Protein 6NKL (pdb70)

Foldseek 3Di:
DEEEEELAVVVVCVVPVDVLLVVVVVPDDDVYAAAYEPLNLVVLLVVLVVDDHNVVSVVVSVVVCVRHPYDYDDPQLVVQLVVLVVVCVVVVHADDPSVSSRQSRCVSVVYEYEDPPCVNSVSSVVHHYDHSVD/DEEEEEQAVVVVVVVDDDPLLVVVVVPDDPPYAAAYEPLNLVVLLVVLVVDPHNVVSVVVSVVVCVRHPYDYDDPQLVVQLVVVVVVCVVVPCLDDPSRSSRQSRCVSVVHEYEHAPSPSCVVVVPGHYDDSVDD/DDDDWDWDDDPPHIDIDDPPVGDDPADDWDWDADPVRDIDTGRDDNVVRVVVVVPPPQDVVNVVVVVPPVDDDD/DDDWDWDADDPHIDTDDPPVRDDPAPDWDWDADPVGDIDTHRDDPVVRVVVVVPPPDDPVRVVVVVPPVD

Sequence (413 aa):
MIYMLDTNIIIYLMKNRPKIIAERVSQLLPNDRLVMSFITYAELIKGAFGSQNYEQSIRAIELLTERVNVLYPNEQICLHYGKWANTLKKQGRPIGNNDLWIACHALSLNAVLITHNVKEFQRITDLQWQDWTKMIYMLDTNIIIYLMKNRPKIIAERVSQLLPNDRLVMSFITYAELIKGAFGSQNYEQSIRAIELLTERVNVLYPNEQICLHYGKWANTLKKQGRPIGNNDLWIACHALSLNAVLITHNVKEFQRITDLQWQDWTKLSSMLTKVFQSGNSQAVRIPMDFRFDVDTVEIFRKENGDVVLRPVSKKTDDFLALFEGFDETFIQALEARDDLPPSMLTKVFQSGNSQAVRIPMDFRFDVDTVEIFRKENGDVVLRPVSKKTDDFLALFEGFDETFIQALEARDD

Organism: Haemophilus influenzae (strain ATCC 51907 / DSM 11121 / KW20 / Rd) (NCBI:txid71421)

B-factor: mean 43.49, std 12.69, range [20.7, 95.71]

Nearest PDB structures (foldseek):
  6nkl-assembly1_A  TM=9.760E-01  e=2.328E-25  Haemophilus influenzae
  3zvk-assembly1_B  TM=9.061E-01  e=3.032E-11  Rickettsia felis
  3zvk-assembly1_D  TM=9.006E-01  e=2.514E-10  Rickettsia felis
  5ecy-assembly1_E  TM=8.834E-01  e=1.506E-10  Shigella flexneri
  5ecw-assembly1_A  TM=8.827E-01  e=2.075E-10  Shigella flexneri

Radius of gyration: 28.95 Å; Cα contacts (8 Å, |Δi|>4): 685; chains: 4; bounding box: 51×42×109 Å

Solvent-accessible surface area: 20283 Å² total; per-residue (Å²): 77,38,40,0,0,0,0,42,0,0,12,64,0,7,80,79,80,30,61,60,0,1,58,29,29,64,108,44,55,139,104,33,112,29,0,0,0,0,0,0,16,0,2,0,3,19,0,0,70,32,16,88,76,80,128,68,1,30,46,6,2,104,120,0,23,152,72,0,56,22,23,75,12,85,89,74,0,0,64,46,0,0,61,12,5,23,46,2,78,122,88,47,144,56,7,14,0,5,9,1,0,0,0,0,0,0,22,29,60,114,2,13,0,0,0,90,50,44,168,17,0,46,69,1,105,84,13,82,90,74,28,30,26,116,120,54,26,0,14,0,10,45,2,7,68,48,64,125,156,58,247,30,146,52,14,59,82,40,68,90,118,45,119,142,93,34,106,42,0,0,0,0,0,0,29,0,41,18,3,60,42,2,75,54,42,121,86,93,95,51,30,39,47,60,16,114,139,52,23,105,79,10,50,24,33,68,11,84,76,78,0,0,63,36,8,0,72,21,12,43,56,10,66,99,73,55,94,25,13,43,35,18,30,10,0,0,0,0,2,0,22,24,60,111,2,5,0,0,0,51,118,5,82,61,0,118,95,2,114,68,13,83,75,76,33,12,21,109,206,162,51,74,86,13,54,18,60,99,31,74,122,42,29,0,0,34,2,19,155,87,23,62,18,141,12,78,5,0,42,0,51,126,53,119,100,28,5,3,1,0,102,60,16,67,63,55,12,6,93,12,4,37,21,0,55,30,8,48,80,54,0,22,61,17,1,86,60,28,92,32,88,68,68,102,78,47,13,43,10,36,131,35,72,150,42,40,0,0,96,1,26,83,110,12,96,17,152,16,84,19,0,49,0,34,159,68,179,94,35,6,8,2,0,98,48,20,66,103,78,51,17,95,119,59,46,122,124,85,77,101,83,103,106,95,90,68,73,113,75,77,166,111,154

CATH classification: 3.40.50.1010

InterPro domains:
  IPR002716 PIN domain [PF01850] (3-124)
  IPR022907 VapC family [MF_00265] (3-131)
  IPR029060 PIN-like domain superfamily [SSF88723] (1-133)
  IPR050556 Type II toxin-antitoxin system RNase [PTHR33653] (1-132)

Structure (mmCIF, N/CA/C/O backbone):
data_6NKL
#
_entry.id   6NKL
#
_cell.length_a   43.880
_cell.length_b   57.325
_cell.length_c   175.745
_cell.angle_alpha   90.000
_cell.angle_beta   90.000
_cell.angle_gamma   90.000
#
_symmetry.space_group_name_H-M   'P 21 21 21'
#
loop_
_entity.id
_entity.type
_entity.pdbx_description
1 polymer 'Ribonuclease VapC'
2 polymer 'Antitoxin VapB1'
3 water water
#
loop_
_atom_site.group_PDB
_atom_site.id
_atom_site.type_symbol
_atom_site.label_atom_id
_atom_site.label_alt_id
_atom_site.label_comp_id
_atom_site.label_asym_id
_atom_site.label_entity_id
_atom_site.label_seq_id
_atom_site.pdbx_PDB_ins_code
_atom_site.Cartn_x
_atom_site.Cartn_y
_atom_site.Cartn_z
_atom_site.occupancy
_atom_site.B_iso_or_equiv
_atom_site.auth_seq_id
_atom_site.auth_comp_id
_atom_site.auth_asym_id
_atom_site.auth_atom_id
_atom_site.pdbx_PDB_model_num
ATOM 1 N N . MET A 1 1 ? -4.136 -19.758 -14.580 1.00 64.51 1 MET A N 1
ATOM 2 C CA . MET A 1 1 ? -4.244 -18.346 -15.035 1.00 56.40 1 MET A CA 1
ATOM 3 C C . MET A 1 1 ? -3.136 -17.507 -14.411 1.00 54.10 1 MET A C 1
ATOM 4 O O . MET A 1 1 ? -2.759 -17.709 -13.259 1.00 51.00 1 MET A O 1
ATOM 6 N N . ILE A 1 2 ? -2.605 -16.567 -15.186 1.00 45.64 2 ILE A N 1
ATOM 7 C CA . ILE A 1 2 ? -1.704 -15.551 -14.662 1.00 45.22 2 ILE A CA 1
ATOM 8 C C . ILE A 1 2 ? -2.498 -14.287 -14.371 1.00 41.11 2 ILE A C 1
ATOM 9 O O . ILE A 1 2 ? -3.366 -13.878 -15.158 1.00 44.68 2 ILE A O 1
ATOM 14 N N . TYR A 1 3 ? -2.207 -13.673 -13.229 1.00 41.97 3 TYR A N 1
ATOM 15 C CA . TYR A 1 3 ? -2.799 -12.403 -12.836 1.00 40.67 3 TYR A CA 1
ATOM 16 C C . TYR A 1 3 ? -1.676 -11.384 -12.725 1.00 39.14 3 TYR A C 1
ATOM 17 O O . TYR A 1 3 ? -0.725 -11.586 -11.963 1.00 38.45 3 TYR A O 1
ATOM 26 N N . MET A 1 4 ? -1.784 -10.293 -13.482 1.00 37.11 4 MET A N 1
ATOM 27 C CA . MET A 1 4 ? -0.709 -9.316 -13.589 1.00 37.42 4 MET A CA 1
ATOM 28 C C . MET A 1 4 ? -1.139 -8.031 -12.902 1.00 31.95 4 MET A C 1
ATOM 29 O O . MET A 1 4 ? -2.114 -7.402 -13.316 1.00 39.92 4 MET A O 1
ATOM 34 N N . LEU A 1 5 ? -0.408 -7.630 -11.880 1.00 32.34 5 LEU A N 1
ATOM 35 C CA . LEU A 1 5 ? -0.684 -6.371 -11.201 1.00 35.05 5 LEU A CA 1
ATOM 36 C C . LEU A 1 5 ? -0.109 -5.199 -11.995 1.00 35.30 5 LEU A C 1
ATOM 37 O O . LEU A 1 5 ? 1.107 -5.112 -12.184 1.00 33.48 5 LEU A O 1
ATOM 42 N N . ASP A 1 6 ? -0.960 -4.269 -12.417 1.00 35.15 6 ASP A N 1
ATOM 43 C CA . ASP A 1 6 ? -0.431 -3.125 -13.133 1.00 37.36 6 ASP A CA 1
ATOM 44 C C . ASP A 1 6 ? 0.212 -2.144 -12.167 1.00 36.92 6 ASP A C 1
ATOM 45 O O . ASP A 1 6 ? 0.142 -2.303 -10.957 1.00 35.37 6 ASP A O 1
ATOM 50 N N . THR A 1 7 ? 0.829 -1.095 -12.720 1.00 35.74 7 THR A N 1
ATOM 51 C CA . THR A 1 7 ? 1.559 -0.131 -11.905 1.00 32.74 7 THR A CA 1
ATOM 52 C C . THR A 1 7 ? 0.636 0.633 -10.950 1.00 40.35 7 THR A C 1
ATOM 53 O O . THR A 1 7 ? 1.028 0.970 -9.822 1.00 41.10 7 THR A O 1
ATOM 57 N N . ASN A 1 8 ? -0.576 0.946 -11.389 1.00 45.17 8 ASN A N 1
ATOM 58 C CA . ASN A 1 8 ? -1.447 1.789 -10.579 1.00 46.05 8 ASN A CA 1
ATOM 59 C C . ASN A 1 8 ? -1.976 1.030 -9.367 1.00 42.39 8 ASN A C 1
ATOM 60 O O . ASN A 1 8 ? -1.984 1.561 -8.255 1.00 42.60 8 ASN A O 1
ATOM 65 N N . ILE A 1 9 ? -2.393 -0.224 -9.550 1.00 45.55 9 ILE A N 1
ATOM 66 C CA . ILE A 1 9 ? -2.855 -1.012 -8.418 1.00 41.01 9 ILE A CA 1
ATOM 67 C C . ILE A 1 9 ? -1.740 -1.256 -7.427 1.00 43.34 9 ILE A C 1
ATOM 68 O O . ILE A 1 9 ? -2.011 -1.509 -6.248 1.00 49.63 9 ILE A O 1
ATOM 73 N N . ILE A 1 10 ? -0.481 -1.195 -7.866 1.00 44.36 10 ILE A N 1
ATOM 74 C CA . ILE A 1 10 ? 0.619 -1.358 -6.921 1.00 47.16 10 ILE A CA 1
ATOM 75 C C . ILE A 1 10 ? 0.862 -0.073 -6.147 1.00 48.97 10 ILE A C 1
ATOM 76 O O . ILE A 1 10 ? 1.299 -0.109 -4.986 1.00 42.95 10 ILE A O 1
ATOM 81 N N . ILE A 1 11 ? 0.583 1.072 -6.759 1.00 49.85 11 ILE A N 1
ATOM 82 C CA . ILE A 1 11 ? 0.592 2.328 -6.018 1.00 53.97 11 ILE A CA 1
ATOM 83 C C . ILE A 1 11 ? -0.531 2.327 -4.987 1.00 48.04 11 ILE A C 1
ATOM 84 O O . ILE A 1 11 ? -0.324 2.649 -3.815 1.00 44.91 11 ILE A O 1
ATOM 89 N N . TYR A 1 12 ? -1.740 1.954 -5.420 1.00 50.25 12 TYR A N 1
ATOM 90 C CA . TYR A 1 12 ? -2.883 1.856 -4.518 1.00 52.32 12 TYR A CA 1
ATOM 91 C C . TYR A 1 12 ? -2.531 0.994 -3.317 1.00 53.47 12 TYR A C 1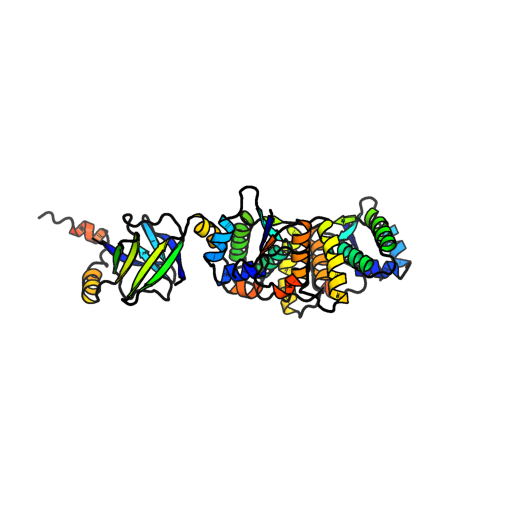
ATOM 92 O O . TYR A 1 12 ? -2.729 1.400 -2.172 1.00 54.91 12 TYR A O 1
ATOM 101 N N . LEU A 1 13 ? -1.939 -0.178 -3.571 1.00 50.99 13 LEU A N 1
ATOM 102 C CA . LEU A 1 13 ? -1.546 -1.086 -2.499 1.00 55.71 13 LEU A CA 1
ATOM 103 C C . LEU A 1 13 ? -0.510 -0.483 -1.575 1.00 54.46 13 LEU A C 1
ATOM 104 O O . LEU A 1 13 ? -0.422 -0.886 -0.411 1.00 54.89 13 LEU A O 1
ATOM 109 N N . MET A 1 14 ? 0.313 0.438 -2.070 1.00 48.52 14 MET A N 1
ATOM 110 C CA . MET A 1 14 ? 1.286 1.068 -1.190 1.00 54.15 14 MET A CA 1
ATOM 111 C C . MET A 1 14 ? 0.676 2.210 -0.391 1.00 54.51 14 MET A C 1
ATOM 112 O O . MET A 1 14 ? 1.199 2.547 0.671 1.00 53.95 14 MET A O 1
ATOM 117 N N . LYS A 1 15 ? -0.398 2.826 -0.892 1.00 57.00 15 LYS A N 1
ATOM 118 C CA . LYS A 1 15 ? -1.013 3.954 -0.208 1.00 58.83 15 LYS A CA 1
ATOM 119 C C . LYS A 1 15 ? -2.074 3.527 0.804 1.00 58.64 15 LYS A C 1
ATOM 120 O O . LYS A 1 15 ? -2.304 4.244 1.775 1.00 62.21 15 LYS A O 1
ATOM 124 N N . ASN A 1 16 ? -2.708 2.370 0.614 1.00 57.67 16 ASN A N 1
ATOM 125 C CA . ASN A 1 16 ? -3.943 2.042 1.316 1.00 65.67 16 ASN A CA 1
ATOM 126 C C . ASN A 1 16 ? -3.989 0.612 1.853 1.00 65.42 16 ASN A C 1
ATOM 127 O O . ASN A 1 16 ? -4.990 0.241 2.474 1.00 60.77 16 ASN A O 1
ATOM 132 N N . ARG A 1 17 ? -2.961 -0.201 1.616 1.00 62.86 17 ARG A N 1
ATOM 133 C CA . ARG A 1 17 ? -2.908 -1.636 1.920 1.00 69.71 17 ARG A CA 1
ATOM 134 C C . ARG A 1 17 ? -4.241 -2.254 2.361 1.00 65.27 17 ARG A C 1
ATOM 135 O O . ARG A 1 17 ? -4.389 -2.619 3.534 1.00 65.22 17 ARG A O 1
ATOM 143 N N . PRO A 1 18 ? -5.215 -2.434 1.457 1.00 68.07 18 PRO A N 1
ATOM 144 C CA . PRO A 1 18 ? -6.550 -2.879 1.881 1.00 66.54 18 PRO A CA 1
ATOM 145 C C . PRO A 1 18 ? -6.711 -4.389 1.909 1.00 67.17 18 PRO A C 1
ATOM 146 O O . PRO A 1 18 ? -6.265 -5.110 1.009 1.00 64.09 18 PRO A O 1
ATOM 150 N N . LYS A 1 19 ? -7.382 -4.857 2.967 1.00 64.48 19 LYS A N 1
ATOM 151 C CA . LYS A 1 19 ? -7.646 -6.281 3.118 1.00 68.14 19 LYS A CA 1
ATOM 152 C C . LYS A 1 19 ? -8.362 -6.847 1.900 1.00 65.46 19 LYS A C 1
ATOM 153 O O . LYS A 1 19 ? -8.152 -8.013 1.540 1.00 60.64 19 LYS A O 1
ATOM 157 N N . ILE A 1 20 ? -9.217 -6.044 1.264 1.00 67.93 20 ILE A N 1
ATOM 158 C CA . ILE A 1 20 ? -10.015 -6.540 0.146 1.00 63.78 20 ILE A CA 1
ATOM 159 C C . ILE A 1 20 ? -9.119 -7.268 -0.848 1.00 72.15 20 ILE A C 1
ATOM 160 O O . ILE A 1 20 ? -9.353 -8.432 -1.209 1.00 63.77 20 ILE A O 1
ATOM 162 N N . ILE A 1 21 ? -8.049 -6.600 -1.277 1.00 70.44 21 ILE A N 1
ATOM 163 C CA . ILE A 1 21 ? -7.240 -7.160 -2.348 1.00 69.77 21 ILE A CA 1
ATOM 164 C C . ILE A 1 21 ? -6.491 -8.389 -1.858 1.00 65.77 21 ILE A C 1
ATOM 165 O O . ILE A 1 21 ? -6.291 -9.355 -2.613 1.00 56.58 21 ILE A O 1
ATOM 170 N N . ALA A 1 22 ? -6.080 -8.395 -0.592 1.00 68.72 22 ALA A N 1
ATOM 171 C CA . ALA A 1 22 ? -5.461 -9.600 -0.054 1.00 62.84 22 ALA A CA 1
ATOM 172 C C . ALA A 1 22 ? -6.416 -10.786 -0.176 1.00 61.16 22 ALA A C 1
ATOM 173 O O . ALA A 1 22 ? -5.998 -11.899 -0.522 1.00 55.63 22 ALA A O 1
ATOM 175 N N . GLU A 1 23 ? -7.715 -10.550 0.038 1.00 64.65 23 GLU A N 1
ATOM 176 C CA . GLU A 1 23 ? -8.691 -11.632 -0.062 1.00 68.39 23 GLU A CA 1
ATOM 177 C C . GLU A 1 23 ? -8.714 -12.214 -1.472 1.00 70.21 23 GLU A C 1
ATOM 178 O O . GLU A 1 23 ? -8.694 -13.442 -1.656 1.00 64.14 23 GLU A O 1
ATOM 180 N N . ARG A 1 24 ? -8.732 -11.339 -2.487 1.00 57.93 24 ARG A N 1
ATOM 181 C CA . ARG A 1 24 ? -8.806 -11.802 -3.864 1.00 56.31 24 ARG A CA 1
ATOM 182 C C . ARG A 1 24 ? -7.561 -12.598 -4.243 1.00 56.96 24 ARG A C 1
ATOM 183 O O . ARG A 1 24 ? -7.647 -13.567 -5.013 1.00 55.34 24 ARG A O 1
ATOM 185 N N . VAL A 1 25 ? -6.399 -12.220 -3.708 1.00 56.45 25 VAL A N 1
ATOM 186 C CA . VAL A 1 25 ? -5.168 -12.942 -4.027 1.00 52.29 25 VAL A CA 1
ATOM 187 C C . VAL A 1 25 ? -5.265 -14.388 -3.560 1.00 65.79 25 VAL A C 1
ATOM 188 O O . VAL A 1 25 ? -4.969 -15.330 -4.312 1.00 61.48 25 VAL A O 1
ATOM 192 N N . SER A 1 26 ? -5.662 -14.577 -2.297 1.00 61.29 26 SER A N 1
ATOM 193 C CA . SER A 1 26 ? -5.823 -15.915 -1.734 1.00 63.86 26 SER A CA 1
ATOM 194 C C . SER A 1 26 ? -6.719 -16.806 -2.592 1.00 62.56 26 SER A C 1
ATOM 195 O O . SER A 1 26 ? -6.487 -18.016 -2.675 1.00 68.37 26 SER A O 1
ATOM 198 N N . GLN A 1 27 ? -7.745 -16.241 -3.236 1.00 60.35 27 GLN A N 1
ATOM 199 C CA . GLN A 1 27 ? -8.625 -17.045 -4.079 1.00 56.09 27 GLN A CA 1
ATOM 200 C C . GLN A 1 27 ? -7.880 -17.686 -5.257 1.00 66.15 27 GLN A C 1
ATOM 201 O O . GLN A 1 27 ? -8.424 -18.604 -5.883 1.00 59.68 27 GLN A O 1
ATOM 204 N N . LEU A 1 28 ? -6.655 -17.248 -5.572 1.00 59.63 28 LEU A N 1
ATOM 205 C CA . LEU A 1 28 ? -5.960 -17.795 -6.734 1.00 65.06 28 LEU A CA 1
ATOM 206 C C . LEU A 1 28 ? -5.655 -19.279 -6.546 1.00 70.97 28 LEU A C 1
ATOM 207 O O . LEU A 1 28 ? -5.140 -19.706 -5.503 1.00 67.61 28 LEU A O 1
ATOM 209 N N . LEU A 1 29 ? -5.976 -20.065 -7.578 1.00 73.36 29 LEU A N 1
ATOM 210 C CA . LEU A 1 29 ? -5.803 -21.511 -7.573 1.00 67.23 29 LEU A CA 1
ATOM 211 C C . LEU A 1 29 ? -4.319 -21.856 -7.488 1.00 71.70 29 LEU A C 1
ATOM 212 O O . LEU A 1 29 ? -3.458 -20.975 -7.602 1.00 75.16 29 LEU A O 1
ATOM 214 N N . PRO A 1 30 ? -3.982 -23.117 -7.282 1.00 73.43 30 PRO A N 1
ATOM 215 C CA . PRO A 1 30 ? -2.582 -23.474 -7.014 1.00 71.17 30 PRO A CA 1
ATOM 216 C C . PRO A 1 30 ? -1.660 -23.253 -8.199 1.00 69.96 30 PRO A C 1
ATOM 217 O O . PRO A 1 30 ? -0.587 -22.663 -8.036 1.00 70.99 30 PRO A O 1
ATOM 221 N N . ASN A 1 31 ? -2.048 -23.732 -9.388 1.00 71.09 31 ASN A N 1
ATOM 222 C CA . ASN A 1 31 ? -1.222 -23.545 -10.578 1.00 68.42 31 ASN A CA 1
ATOM 223 C C . ASN A 1 31 ? -1.213 -22.095 -11.070 1.00 68.15 31 ASN A C 1
ATOM 224 O O . ASN A 1 31 ? -0.460 -21.796 -11.998 1.00 65.42 31 ASN A O 1
ATOM 226 N N . ASP A 1 32 ? -1.993 -21.200 -10.456 1.00 66.36 32 ASP A N 1
ATOM 227 C CA . ASP A 1 32 ? -2.028 -19.785 -10.807 1.00 60.39 32 ASP A CA 1
ATOM 228 C C . ASP A 1 32 ? -0.700 -19.104 -10.463 1.00 61.33 32 ASP A C 1
ATOM 229 O O . ASP A 1 32 ? 0.124 -19.632 -9.712 1.00 56.44 32 ASP A O 1
ATOM 234 N N . ARG A 1 33 ? -0.509 -17.895 -11.007 1.00 55.71 33 ARG A N 1
ATOM 235 C CA . ARG A 1 33 ? 0.716 -17.133 -10.788 1.00 48.34 33 ARG A CA 1
ATOM 236 C C . ARG A 1 33 ? 0.376 -15.657 -10.694 1.00 45.13 33 ARG A C 1
ATOM 237 O O . ARG A 1 33 ? -0.443 -15.153 -11.471 1.00 40.94 33 ARG A O 1
ATOM 245 N N . LEU A 1 34 ? 0.970 -14.976 -9.711 1.00 41.13 34 LEU A N 1
ATOM 246 C CA . LEU A 1 34 ? 0.776 -13.545 -9.510 1.00 35.98 34 LEU A CA 1
ATOM 247 C C . LEU A 1 34 ? 2.074 -12.857 -9.893 1.00 42.50 34 LEU A C 1
ATOM 248 O O . LEU A 1 34 ? 3.136 -13.251 -9.405 1.00 44.03 34 LEU A O 1
ATOM 253 N N . VAL A 1 35 ? 1.993 -11.848 -10.779 1.00 35.83 35 VAL A N 1
ATOM 254 C CA . VAL A 1 35 ? 3.178 -11.268 -11.415 1.00 44.09 35 VAL A CA 1
ATOM 255 C C . VAL A 1 35 ? 2.971 -9.792 -11.753 1.00 39.04 35 VAL A C 1
ATOM 256 O O . VAL A 1 35 ? 1.869 -9.242 -11.674 1.00 34.54 35 VAL A O 1
ATOM 260 N N . MET A 1 36 ? 4.064 -9.150 -12.140 1.00 34.37 36 MET A N 1
ATOM 261 C CA . MET A 1 36 ? 4.046 -7.830 -12.756 1.00 38.16 36 MET A CA 1
ATOM 262 C C . MET A 1 36 ? 4.828 -7.863 -14.070 1.00 30.49 36 MET A C 1
ATOM 263 O O . MET A 1 36 ? 5.663 -8.744 -14.299 1.00 29.79 36 MET A O 1
ATOM 268 N N . SER A 1 37 ? 4.575 -6.882 -14.931 1.00 36.61 37 SER A N 1
ATOM 269 C CA . SER A 1 37 ? 5.374 -6.736 -16.152 1.00 27.85 37 SER A CA 1
ATOM 270 C C . SER A 1 37 ? 6.736 -6.110 -15.853 1.00 26.87 37 SER A C 1
ATOM 271 O O . SER A 1 37 ? 6.894 -5.338 -14.905 1.00 29.74 37 SER A O 1
ATOM 274 N N . PHE A 1 38 ? 7.727 -6.413 -16.703 1.00 30.37 38 PHE A N 1
ATOM 275 C CA . PHE A 1 38 ? 8.997 -5.682 -16.652 1.00 28.52 38 PHE A CA 1
ATOM 276 C C . PHE A 1 38 ? 8.781 -4.173 -16.721 1.00 28.84 38 PHE A C 1
ATOM 277 O O . PHE A 1 38 ? 9.589 -3.409 -16.191 1.00 29.94 38 PHE A O 1
ATOM 285 N N . ILE A 1 39 ? 7.722 -3.720 -17.390 1.00 25.49 39 ILE A N 1
ATOM 286 C CA . ILE A 1 39 ? 7.439 -2.285 -17.424 1.00 28.33 39 ILE A CA 1
ATOM 287 C C . ILE A 1 39 ? 7.277 -1.763 -16.004 1.00 27.54 39 ILE A C 1
ATOM 288 O O . ILE A 1 39 ? 7.896 -0.770 -15.605 1.00 28.32 39 ILE A O 1
ATOM 293 N N . THR A 1 40 ? 6.404 -2.409 -15.235 1.00 27.63 40 THR A N 1
ATOM 294 C CA . THR A 1 40 ? 6.118 -1.959 -13.877 1.00 28.67 40 THR A CA 1
ATOM 295 C C . THR A 1 40 ? 7.364 -2.051 -13.008 1.00 29.55 40 THR A C 1
ATOM 296 O O . THR A 1 40 ? 7.676 -1.118 -12.257 1.00 28.39 40 THR A O 1
ATOM 300 N N . TYR A 1 41 ? 8.139 -3.129 -13.150 1.00 28.96 41 TYR A N 1
ATOM 301 C CA . TYR A 1 41 ? 9.371 -3.245 -12.369 1.00 26.44 41 TYR A CA 1
ATOM 302 C C . TYR A 1 41 ? 10.303 -2.072 -12.653 1.00 34.31 41 TYR A C 1
ATOM 303 O O . TYR A 1 41 ? 10.897 -1.493 -11.730 1.00 29.89 41 TYR A O 1
ATOM 312 N N . ALA A 1 42 ? 10.435 -1.701 -13.929 1.00 28.06 42 ALA A N 1
ATOM 313 C CA . ALA A 1 42 ? 11.244 -0.538 -14.290 1.00 32.15 42 ALA A CA 1
ATOM 314 C C . ALA A 1 42 ? 10.723 0.727 -13.630 1.00 28.85 42 ALA A C 1
ATOM 315 O O . ALA A 1 42 ? 11.508 1.582 -13.215 1.00 27.59 42 ALA A O 1
ATOM 317 N N . GLU A 1 43 ? 9.403 0.882 -13.557 1.00 25.60 43 GLU A N 1
ATOM 318 C CA . GLU A 1 43 ? 8.840 2.036 -12.865 1.00 29.54 43 GLU A CA 1
ATOM 319 C C . GLU A 1 43 ? 9.126 1.989 -11.367 1.00 30.73 43 GLU A C 1
ATOM 320 O O . GLU A 1 43 ? 9.360 3.032 -10.743 1.00 27.30 43 GLU A O 1
ATOM 326 N N . LEU A 1 44 ? 9.136 0.795 -10.774 1.00 30.97 44 LEU A N 1
ATOM 327 C CA . LEU A 1 44 ? 9.525 0.689 -9.366 1.00 32.42 44 LEU A CA 1
ATOM 328 C C . LEU A 1 44 ? 10.966 1.138 -9.167 1.00 36.92 44 LEU A C 1
ATOM 329 O O . LEU A 1 44 ? 11.262 1.907 -8.242 1.00 35.82 44 LEU A O 1
ATOM 334 N N . ILE A 1 45 ? 11.876 0.698 -10.046 1.00 34.24 45 ILE A N 1
ATOM 335 C CA . ILE A 1 45 ? 13.266 1.132 -9.942 1.00 31.27 45 ILE A CA 1
ATOM 336 C C . ILE A 1 45 ? 13.369 2.641 -10.054 1.00 34.23 45 ILE A C 1
ATOM 337 O O . ILE A 1 45 ? 14.145 3.288 -9.339 1.00 39.41 45 ILE A O 1
ATOM 342 N N . LYS A 1 46 ? 12.636 3.217 -10.993 1.00 30.11 46 LYS A N 1
ATOM 343 C CA . LYS A 1 46 ? 12.584 4.667 -11.123 1.00 36.39 46 LYS A CA 1
ATOM 344 C C . LYS A 1 46 ? 12.236 5.298 -9.784 1.00 38.99 46 LYS A C 1
ATOM 345 O O . LYS A 1 46 ? 12.926 6.204 -9.308 1.00 38.17 46 LYS A O 1
ATOM 351 N N . GLY A 1 47 ? 11.182 4.795 -9.145 1.00 42.83 47 GLY A N 1
ATOM 352 C CA . GLY A 1 47 ? 10.775 5.343 -7.861 1.00 47.59 47 GLY A CA 1
ATOM 353 C C . GLY A 1 47 ? 11.855 5.218 -6.805 1.00 42.15 47 GLY A C 1
ATOM 354 O O . GLY A 1 47 ? 12.069 6.142 -6.020 1.00 44.05 47 GLY A O 1
ATOM 355 N N . ALA A 1 48 ? 12.563 4.080 -6.784 1.00 39.90 48 ALA A N 1
ATOM 356 C CA . ALA A 1 48 ? 13.718 3.925 -5.910 1.00 35.78 48 ALA A CA 1
ATOM 357 C C . ALA A 1 48 ? 14.746 5.033 -6.117 1.00 45.73 48 ALA A C 1
ATOM 358 O O . ALA A 1 48 ? 15.337 5.525 -5.153 1.00 49.03 48 ALA A O 1
ATOM 360 N N . PHE A 1 49 ? 14.991 5.432 -7.365 1.00 47.27 49 PHE A N 1
ATOM 361 C CA . PHE A 1 49 ? 15.985 6.472 -7.617 1.00 44.92 49 PHE A CA 1
ATOM 362 C C . PHE A 1 49 ? 15.449 7.844 -7.266 1.00 40.14 49 PHE A C 1
ATOM 363 O O . PHE A 1 49 ? 16.229 8.748 -6.952 1.00 42.67 49 PHE A O 1
ATOM 371 N N . GLY A 1 50 ? 14.135 8.017 -7.319 1.00 38.12 50 GLY A N 1
ATOM 372 C CA . GLY A 1 50 ? 13.505 9.269 -6.951 1.00 45.65 50 GLY A CA 1
ATOM 373 C C . GLY A 1 50 ? 13.057 9.346 -5.501 1.00 51.48 50 GLY A C 1
ATOM 374 O O . GLY A 1 50 ? 12.283 10.251 -5.154 1.00 42.28 50 GLY A O 1
ATOM 375 N N . SER A 1 51 ? 13.509 8.417 -4.653 1.00 42.82 51 SER A N 1
ATOM 376 C CA . SER A 1 51 ? 13.097 8.345 -3.254 1.00 50.94 51 SER A CA 1
ATOM 377 C C . SER A 1 51 ? 14.243 8.769 -2.345 1.00 57.76 51 SER A C 1
ATOM 378 O O . SER A 1 51 ? 15.404 8.826 -2.763 1.00 54.10 51 SER A O 1
ATOM 381 N N . GLN A 1 52 ? 13.900 9.024 -1.070 1.00 59.84 52 GLN A N 1
ATOM 382 C CA . GLN A 1 52 ? 14.891 9.479 -0.097 1.00 49.73 52 GLN A CA 1
ATOM 383 C C . GLN A 1 52 ? 15.932 8.401 0.170 1.00 57.22 52 GLN A C 1
ATOM 384 O O . GLN A 1 52 ? 17.141 8.671 0.137 1.00 61.03 52 GLN A O 1
ATOM 386 N N . ASN A 1 53 ? 15.490 7.169 0.431 1.00 58.13 53 ASN A N 1
ATOM 387 C CA . ASN A 1 53 ? 16.400 6.085 0.821 1.00 63.84 53 ASN A CA 1
ATOM 388 C C . ASN A 1 53 ? 16.440 4.999 -0.260 1.00 55.59 53 ASN A C 1
ATOM 389 O O . ASN A 1 53 ? 15.672 4.032 -0.230 1.00 49.62 53 ASN A O 1
ATOM 394 N N . TYR A 1 54 ? 17.399 5.135 -1.176 1.00 56.98 54 TYR A N 1
ATOM 395 C CA . TYR A 1 54 ? 17.488 4.236 -2.327 1.00 50.94 54 TYR A CA 1
ATOM 396 C C . TYR A 1 54 ? 17.702 2.778 -1.913 1.00 57.10 54 TYR A C 1
ATOM 397 O O . TYR A 1 54 ? 17.057 1.870 -2.454 1.00 52.39 54 TYR A O 1
ATOM 406 N N . GLU A 1 55 ? 18.628 2.524 -0.979 1.00 56.40 55 GLU A N 1
ATOM 407 C CA . GLU A 1 55 ? 18.894 1.146 -0.557 1.00 58.54 55 GLU A CA 1
ATOM 408 C C . GLU A 1 55 ? 17.681 0.513 0.106 1.00 49.78 55 GLU A C 1
ATOM 409 O O . GLU A 1 55 ? 17.443 -0.694 -0.036 1.00 45.38 55 GLU A O 1
ATOM 415 N N . GLN A 1 56 ? 16.904 1.302 0.834 1.00 55.86 56 GLN A N 1
ATOM 416 C CA . GLN A 1 56 ? 15.679 0.785 1.422 1.00 56.87 56 GLN A CA 1
ATOM 417 C C . GLN A 1 56 ? 14.681 0.404 0.336 1.00 49.90 56 GLN A C 1
ATOM 418 O O . GLN A 1 56 ? 14.148 -0.716 0.328 1.00 47.82 56 GLN A O 1
ATOM 424 N N . SER A 1 57 ? 14.414 1.331 -0.589 1.00 46.18 57 SER A N 1
ATOM 425 C CA . SER A 1 57 ? 13.466 1.063 -1.662 1.00 44.75 57 SER A CA 1
ATOM 426 C C . SER A 1 57 ? 13.839 -0.197 -2.421 1.00 34.16 57 SER A C 1
ATOM 427 O O . SER A 1 57 ? 12.987 -1.052 -2.684 1.00 40.03 57 SER A O 1
ATOM 430 N N . ILE A 1 58 ? 15.117 -0.346 -2.759 1.00 38.15 58 ILE A N 1
ATOM 431 C CA . ILE A 1 58 ? 15.538 -1.500 -3.549 1.00 42.81 58 ILE A CA 1
ATOM 432 C C . ILE A 1 58 ? 15.276 -2.798 -2.798 1.00 46.86 58 ILE A C 1
ATOM 433 O O . ILE A 1 58 ? 14.871 -3.803 -3.395 1.00 36.39 58 ILE A O 1
ATOM 438 N N . ARG A 1 59 ? 15.530 -2.810 -1.482 1.00 50.69 59 ARG A N 1
ATOM 439 C CA . ARG A 1 59 ? 15.230 -3.995 -0.685 1.00 40.07 59 ARG A CA 1
ATOM 440 C C . ARG A 1 59 ? 13.731 -4.252 -0.648 1.00 37.54 59 ARG A C 1
ATOM 441 O O . ARG A 1 59 ? 13.292 -5.399 -0.755 1.00 45.30 59 ARG A O 1
ATOM 443 N N . ALA A 1 60 ? 12.919 -3.197 -0.532 1.00 34.97 60 ALA A N 1
ATOM 444 C CA . ALA A 1 60 ? 11.475 -3.392 -0.633 1.00 41.63 60 ALA A CA 1
ATOM 445 C C . ALA A 1 60 ? 11.075 -4.000 -1.984 1.00 46.02 60 ALA A C 1
ATOM 446 O O . ALA A 1 60 ? 10.231 -4.915 -2.050 1.00 35.31 60 ALA A O 1
ATOM 448 N N . ILE A 1 61 ? 11.670 -3.514 -3.081 1.00 45.80 61 ILE A N 1
ATOM 449 C CA . ILE A 1 61 ? 11.338 -4.068 -4.396 1.00 38.79 61 ILE A CA 1
ATOM 450 C C . ILE A 1 61 ? 11.741 -5.532 -4.457 1.00 33.37 61 ILE A C 1
ATOM 451 O O . ILE A 1 61 ? 10.962 -6.393 -4.890 1.00 32.79 61 ILE A O 1
ATOM 456 N N . GLU A 1 62 ? 12.963 -5.840 -4.007 1.00 36.96 62 GLU A N 1
ATOM 457 C CA . GLU A 1 62 ? 13.464 -7.217 -4.065 1.00 42.11 62 GLU A CA 1
ATOM 458 C C . GLU A 1 62 ? 12.556 -8.176 -3.307 1.00 47.99 62 GLU A C 1
ATOM 459 O O . GLU A 1 62 ? 12.304 -9.305 -3.755 1.00 47.45 62 GLU A O 1
ATOM 465 N N . LEU A 1 63 ? 12.055 -7.748 -2.153 1.00 43.71 63 LEU A N 1
ATOM 466 C CA . LEU A 1 63 ? 11.142 -8.596 -1.404 1.00 47.18 63 LEU A CA 1
ATOM 467 C C . LEU A 1 63 ? 9.829 -8.739 -2.136 1.00 37.36 63 LEU A C 1
ATOM 468 O O . LEU A 1 63 ? 9.292 -9.846 -2.255 1.00 41.18 63 LEU A O 1
ATOM 473 N N . LEU A 1 64 ? 9.293 -7.621 -2.628 1.00 38.41 64 LEU A N 1
ATOM 474 C CA . LEU A 1 64 ? 8.060 -7.669 -3.407 1.00 40.89 64 LEU A CA 1
ATOM 475 C C . LEU A 1 64 ? 8.182 -8.662 -4.568 1.00 38.50 64 LEU A C 1
ATOM 476 O O . LEU A 1 64 ? 7.339 -9.547 -4.732 1.00 36.29 64 LEU A O 1
ATOM 481 N N . THR A 1 65 ? 9.245 -8.548 -5.374 1.00 39.91 65 THR A N 1
ATOM 482 C CA . THR A 1 65 ? 9.326 -9.356 -6.592 1.00 41.94 65 THR A CA 1
ATOM 483 C C . THR A 1 65 ? 9.644 -10.810 -6.310 1.00 46.14 65 THR A C 1
ATOM 484 O O . THR A 1 65 ? 9.411 -11.665 -7.183 1.00 37.11 65 THR A O 1
ATOM 488 N N . GLU A 1 66 ? 10.169 -11.109 -5.112 1.00 47.61 66 GLU A N 1
ATOM 489 C CA . GLU A 1 66 ? 10.421 -12.502 -4.764 1.00 44.86 66 GLU A CA 1
ATOM 490 C C . GLU A 1 66 ? 9.122 -13.285 -4.750 1.00 38.23 66 GLU A C 1
ATOM 491 O O . GLU A 1 66 ? 9.119 -14.469 -5.102 1.00 43.60 66 GLU A O 1
ATOM 497 N N . ARG A 1 67 ? 7.998 -12.619 -4.436 1.00 37.27 67 ARG A N 1
ATOM 498 C CA . ARG A 1 67 ? 6.670 -13.228 -4.423 1.00 37.27 67 ARG A CA 1
ATOM 499 C C . ARG A 1 67 ? 5.784 -12.845 -5.599 1.00 47.51 67 ARG A C 1
ATOM 500 O O . ARG A 1 67 ? 4.935 -13.646 -6.011 1.00 51.38 67 ARG A O 1
ATOM 503 N N . VAL A 1 68 ? 5.914 -11.627 -6.117 1.00 39.60 68 VAL A N 1
ATOM 504 C CA . VAL A 1 68 ? 5.211 -11.241 -7.336 1.00 39.58 68 VAL A CA 1
ATOM 505 C C . VAL A 1 68 ? 6.266 -11.096 -8.422 1.00 40.03 68 VAL A C 1
ATOM 506 O O . VAL A 1 68 ? 6.871 -10.028 -8.565 1.00 33.30 68 VAL A O 1
ATOM 510 N N . ASN A 1 69 ? 6.520 -12.178 -9.155 1.00 29.71 69 ASN A N 1
ATOM 511 C CA . ASN A 1 69 ? 7.690 -12.225 -10.011 1.00 42.09 69 ASN A CA 1
ATOM 512 C C . ASN A 1 69 ? 7.520 -11.256 -11.169 1.00 33.78 69 ASN A C 1
ATOM 513 O O . ASN A 1 69 ? 6.406 -11.013 -11.646 1.00 29.80 69 ASN A O 1
ATOM 518 N N . VAL A 1 70 ? 8.645 -10.710 -11.615 1.00 34.96 70 VAL A N 1
ATOM 519 C CA . VAL A 1 70 ? 8.696 -9.901 -12.822 1.00 33.99 70 VAL A CA 1
ATOM 520 C C . VAL A 1 70 ? 8.811 -10.814 -14.035 1.00 33.59 70 VAL A C 1
ATOM 521 O O . VAL A 1 70 ? 9.668 -11.704 -14.088 1.00 37.13 70 VAL A O 1
ATOM 525 N N . LEU A 1 71 ? 7.944 -10.603 -15.015 1.00 32.94 71 LEU A N 1
ATOM 526 C CA . LEU A 1 71 ? 7.979 -11.376 -16.242 1.00 31.79 71 LEU A CA 1
ATOM 527 C C . LEU A 1 71 ? 8.529 -10.531 -17.381 1.00 36.18 71 LEU A C 1
ATOM 528 O O . LEU A 1 71 ? 8.328 -9.310 -17.439 1.00 31.51 71 LEU A O 1
ATOM 533 N N . TYR A 1 72 ? 9.226 -11.210 -18.281 1.00 29.95 72 TYR A N 1
ATOM 534 C CA . TYR A 1 72 ? 9.806 -10.604 -19.451 1.00 30.81 72 TYR A CA 1
ATOM 535 C C . TYR A 1 72 ? 9.243 -11.278 -20.695 1.00 30.92 72 TYR A C 1
ATOM 536 O O . TYR A 1 72 ? 9.100 -12.503 -20.725 1.00 26.91 72 TYR A O 1
ATOM 545 N N . PRO A 1 73 ? 8.878 -10.507 -21.710 1.00 29.31 73 PRO A N 1
ATOM 546 C CA . PRO A 1 73 ? 8.048 -11.031 -22.794 1.00 30.94 73 PRO A CA 1
ATOM 547 C C . PRO A 1 73 ? 8.863 -11.633 -23.924 1.00 32.23 73 PRO A C 1
ATOM 548 O O . PRO A 1 73 ? 10.086 -11.473 -23.992 1.00 32.24 73 PRO A O 1
ATOM 552 N N . ASN A 1 74 ? 8.135 -12.260 -24.853 1.00 29.19 74 ASN A N 1
ATOM 553 C CA . ASN A 1 74 ? 8.700 -12.689 -26.127 1.00 31.83 74 ASN A CA 1
ATOM 554 C C . ASN A 1 74 ? 8.008 -11.947 -27.274 1.00 33.29 74 ASN A C 1
ATOM 555 O O . ASN A 1 74 ? 7.341 -10.932 -27.051 1.00 30.88 74 ASN A O 1
ATOM 560 N N . GLU A 1 75 ? 8.137 -12.458 -28.497 1.00 31.78 75 GLU A N 1
ATOM 561 C CA . GLU A 1 75 ? 7.697 -11.718 -29.687 1.00 32.37 75 GLU A CA 1
ATOM 562 C C . GLU A 1 75 ? 6.200 -11.407 -29.659 1.00 31.83 75 GLU A C 1
ATOM 563 O O . GLU A 1 75 ? 5.751 -10.450 -30.295 1.00 24.89 75 GLU A O 1
ATOM 569 N N . GLN A 1 76 ? 5.407 -12.204 -28.953 1.00 27.71 76 GLN A N 1
ATOM 570 C CA . GLN A 1 76 ? 3.972 -11.962 -28.951 1.00 31.36 76 GLN A CA 1
ATOM 571 C C . GLN A 1 76 ? 3.623 -10.596 -28.388 1.00 28.90 76 GLN A C 1
ATOM 572 O O . GLN A 1 76 ? 2.564 -10.049 -28.716 1.00 35.13 76 GLN A O 1
ATOM 578 N N . ILE A 1 77 ? 4.467 -10.032 -27.517 1.00 28.69 77 ILE A N 1
ATOM 579 C CA . ILE A 1 77 ? 4.103 -8.722 -26.996 1.00 26.38 77 ILE A CA 1
ATOM 580 C C . ILE A 1 77 ? 4.110 -7.711 -28.117 1.00 31.64 77 ILE A C 1
ATOM 581 O O . ILE A 1 77 ? 3.278 -6.802 -28.134 1.00 31.91 77 ILE A O 1
ATOM 586 N N . CYS A 1 78 ? 5.010 -7.875 -29.089 1.00 25.48 78 CYS A N 1
ATOM 587 C CA . CYS A 1 78 ? 5.168 -6.878 -30.151 1.00 32.82 78 CYS A CA 1
ATOM 588 C C . CYS A 1 78 ? 4.042 -6.943 -31.154 1.00 27.70 78 CYS A C 1
ATOM 589 O O . CYS A 1 78 ? 3.715 -5.935 -31.788 1.00 25.97 78 CYS A O 1
ATOM 592 N N . LEU A 1 79 ? 3.468 -8.133 -31.324 1.00 29.18 79 LEU A N 1
ATOM 593 C CA . LEU A 1 79 ? 2.346 -8.296 -32.231 1.00 31.90 79 LEU A CA 1
ATOM 594 C C . LEU A 1 79 ? 1.108 -7.615 -31.677 1.00 29.51 79 LEU A C 1
ATOM 595 O O . LEU A 1 79 ? 0.411 -6.901 -32.408 1.00 31.49 79 LEU A O 1
ATOM 600 N N . HIS A 1 80 ? 0.841 -7.792 -30.377 1.00 30.31 80 HIS A N 1
ATOM 601 C CA . HIS A 1 80 ? -0.270 -7.090 -29.752 1.00 31.20 80 HIS A CA 1
ATOM 602 C C . HIS A 1 80 ? -0.046 -5.598 -29.738 1.00 29.32 80 HIS A C 1
ATOM 603 O O . HIS A 1 80 ? -0.980 -4.829 -29.984 1.00 27.77 80 HIS A O 1
ATOM 610 N N . TYR A 1 81 ? 1.193 -5.168 -29.480 1.00 29.77 81 TYR A N 1
ATOM 611 C CA . TYR A 1 81 ? 1.490 -3.738 -29.423 1.00 25.04 81 TYR A CA 1
ATOM 612 C C . TYR A 1 81 ? 1.272 -3.078 -30.784 1.00 28.76 81 TYR A C 1
ATOM 613 O O . TYR A 1 81 ? 0.613 -2.038 -30.883 1.00 28.37 81 TYR A O 1
ATOM 622 N N . GLY A 1 82 ? 1.822 -3.661 -31.849 1.00 24.52 82 GLY A N 1
ATOM 623 C CA . GLY A 1 82 ? 1.607 -3.074 -33.166 1.00 32.43 82 GLY A CA 1
ATOM 624 C C . GLY A 1 82 ? 0.131 -2.961 -33.471 1.00 31.08 82 GLY A C 1
ATOM 625 O O . GLY A 1 82 ? -0.365 -1.912 -33.899 1.00 33.01 82 GLY A O 1
ATOM 626 N N . LYS A 1 83 ? -0.602 -4.025 -33.192 1.00 31.47 83 LYS A N 1
ATOM 627 C CA . LYS A 1 83 ? -2.024 -4.030 -33.484 1.00 32.53 83 LYS A CA 1
ATOM 628 C C . LYS A 1 83 ? -2.741 -2.945 -32.686 1.00 36.44 83 LYS A C 1
ATOM 629 O O . LYS A 1 83 ? -3.468 -2.129 -33.253 1.00 31.28 83 LYS A O 1
ATOM 635 N N . TRP A 1 84 ? -2.531 -2.900 -31.365 1.00 31.22 84 TRP A N 1
ATOM 636 C CA . TRP A 1 84 ? -3.267 -1.937 -30.549 1.00 34.27 84 TRP A CA 1
ATOM 637 C C . TRP A 1 84 ? -2.729 -0.526 -30.698 1.00 38.49 84 TRP A C 1
ATOM 638 O O . TRP A 1 84 ? -3.509 0.434 -30.630 1.00 33.78 84 TRP A O 1
ATOM 649 N N . ALA A 1 85 ? -1.424 -0.350 -30.924 1.00 32.52 85 ALA A N 1
ATOM 650 C CA . ALA A 1 85 ? -0.942 1.012 -31.140 1.00 29.73 85 ALA A CA 1
ATOM 651 C C . ALA A 1 85 ? -1.580 1.593 -32.395 1.00 32.60 85 ALA A C 1
ATOM 652 O O . ALA A 1 85 ? -1.952 2.765 -32.431 1.00 31.73 85 ALA A O 1
ATOM 654 N N . ASN A 1 86 ? -1.738 0.779 -33.430 1.00 33.48 86 ASN A N 1
ATOM 655 C CA . ASN A 1 86 ? -2.385 1.271 -34.639 1.00 34.39 86 ASN A CA 1
ATOM 656 C C . ASN A 1 86 ? -3.877 1.551 -34.404 1.00 39.70 86 ASN A C 1
ATOM 657 O O . ASN A 1 86 ? -4.363 2.651 -34.705 1.00 33.58 86 ASN A O 1
ATOM 662 N N . THR A 1 87 ? -4.611 0.577 -33.846 1.00 35.48 87 THR A N 1
ATOM 663 C CA . THR A 1 87 ? -6.045 0.743 -33.579 1.00 35.50 87 THR A CA 1
ATOM 664 C C . THR A 1 87 ? -6.325 2.039 -32.828 1.00 35.94 87 THR A C 1
ATOM 665 O O . THR A 1 87 ? -7.127 2.861 -33.268 1.00 43.01 87 THR A O 1
ATOM 669 N N . LEU A 1 88 ? -5.629 2.264 -31.719 1.00 38.65 88 LEU A N 1
ATOM 670 C CA . LEU A 1 88 ? -5.872 3.447 -30.905 1.00 43.95 88 LEU A CA 1
ATOM 671 C C . LEU A 1 88 ? -5.412 4.729 -31.591 1.00 41.23 88 LEU A C 1
ATOM 672 O O . LEU A 1 88 ? -5.971 5.795 -31.328 1.00 37.22 88 LEU A O 1
ATOM 677 N N . LYS A 1 89 ? -4.370 4.678 -32.423 1.00 38.30 89 LYS A N 1
ATOM 678 C CA . LYS A 1 89 ? -3.981 5.891 -33.146 1.00 46.87 89 LYS A CA 1
ATOM 679 C C . LYS A 1 89 ? -5.093 6.318 -34.108 1.00 45.75 89 LYS A C 1
ATOM 680 O O . LYS A 1 89 ? -5.470 7.496 -34.157 1.00 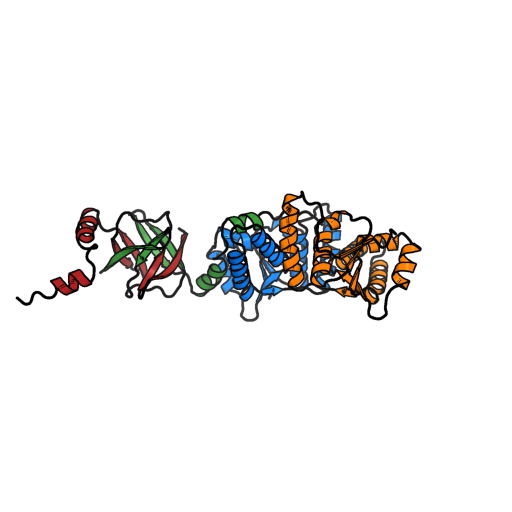46.54 89 LYS A O 1
ATOM 683 N N . LYS A 1 90 ? -5.654 5.354 -34.847 1.00 37.17 90 LYS A N 1
ATOM 684 C CA . LYS A 1 90 ? -6.769 5.618 -35.752 1.00 37.49 90 LYS A CA 1
ATOM 685 C C . LYS A 1 90 ? -7.981 6.159 -35.014 1.00 46.61 90 LYS A C 1
ATOM 686 O O . LYS A 1 90 ? -8.689 7.022 -35.538 1.00 46.10 90 LYS A O 1
ATOM 690 N N . GLN A 1 91 ? -8.257 5.643 -33.807 1.00 38.68 91 GLN A N 1
ATOM 691 C CA . GLN A 1 91 ? -9.344 6.162 -32.991 1.00 40.77 91 GLN A CA 1
ATOM 692 C C . GLN A 1 91 ? -9.072 7.570 -32.494 1.00 48.41 91 GLN A C 1
ATOM 693 O O . GLN A 1 91 ? -10.005 8.232 -32.039 1.00 49.92 91 GLN A O 1
ATOM 699 N N . GLY A 1 92 ? -7.814 8.020 -32.530 1.00 52.11 92 GLY A N 1
ATOM 700 C CA . GLY A 1 92 ? -7.418 9.230 -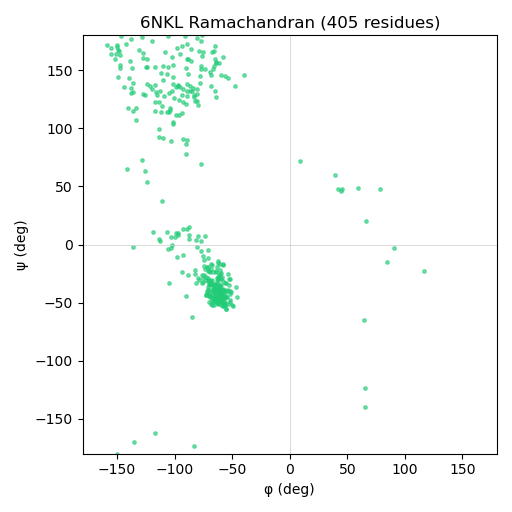31.833 1.00 45.45 92 GLY A CA 1
ATOM 701 C C . GLY A 1 92 ? -7.482 9.149 -30.324 1.00 53.83 92 GLY A C 1
ATOM 702 O O . GLY A 1 92 ? -7.498 10.188 -29.663 1.00 65.68 92 GLY A O 1
ATOM 703 N N . ARG A 1 93 ? -7.486 7.938 -29.752 1.00 57.79 93 ARG A N 1
ATOM 704 C CA . ARG A 1 93 ? -7.696 7.742 -28.318 1.00 60.46 93 ARG A CA 1
ATOM 705 C C . ARG A 1 93 ? -6.544 6.956 -27.689 1.00 54.42 93 ARG A C 1
ATOM 706 O O . ARG A 1 93 ? -6.780 5.949 -27.006 1.00 57.74 93 ARG A O 1
ATOM 714 N N . PRO A 1 94 ? -5.295 7.389 -27.868 1.00 49.67 94 PRO A N 1
ATOM 715 C CA . PRO A 1 94 ? -4.158 6.636 -27.299 1.00 53.13 94 PRO A CA 1
ATOM 716 C C . PRO A 1 94 ? -4.141 6.652 -25.777 1.00 49.42 94 PRO A C 1
ATOM 717 O O . PRO A 1 94 ? -4.610 7.589 -25.137 1.00 51.99 94 PRO A O 1
ATOM 721 N N . ILE A 1 95 ? -3.581 5.596 -25.196 1.00 45.40 95 ILE A N 1
ATOM 722 C CA . ILE A 1 95 ? -3.425 5.528 -23.751 1.00 43.32 95 ILE A CA 1
ATOM 723 C C . ILE A 1 95 ? -1.953 5.760 -23.437 1.00 46.46 95 ILE A C 1
ATOM 724 O O . ILE A 1 95 ? -1.150 5.967 -24.354 1.00 41.62 95 ILE A O 1
ATOM 729 N N . GLY A 1 96 ? -1.586 5.752 -22.150 1.00 40.78 96 GLY A N 1
ATOM 730 C CA . GLY A 1 96 ? -0.186 5.923 -21.789 1.00 39.74 96 GLY A CA 1
ATOM 731 C C . GLY A 1 96 ? 0.666 4.824 -22.393 1.00 38.95 96 GLY A C 1
ATOM 732 O O . GLY A 1 96 ? 0.219 3.683 -22.540 1.00 35.84 96 GLY A O 1
ATOM 733 N N . ASN A 1 97 ? 1.905 5.176 -22.769 1.00 39.38 97 ASN A N 1
ATOM 734 C CA . ASN A 1 97 ? 2.724 4.219 -23.515 1.00 33.20 97 ASN A CA 1
ATOM 735 C C . ASN A 1 97 ? 3.152 3.058 -22.634 1.00 29.07 97 ASN A C 1
ATOM 736 O O . ASN A 1 97 ? 3.100 1.901 -23.060 1.00 28.49 97 ASN A O 1
ATOM 741 N N . ASN A 1 98 ? 3.570 3.332 -21.401 1.00 28.75 98 ASN A N 1
ATOM 742 C CA . ASN A 1 98 ? 3.883 2.225 -20.499 1.00 30.17 98 ASN A CA 1
ATOM 743 C C . ASN A 1 98 ? 2.649 1.371 -20.231 1.00 34.06 98 ASN A C 1
ATOM 744 O O . ASN A 1 98 ? 2.726 0.136 -20.258 1.00 32.40 98 ASN A O 1
ATOM 749 N N . ASP A 1 99 ? 1.492 2.000 -20.025 1.00 30.45 99 ASP A N 1
ATOM 750 C CA . ASP A 1 99 ? 0.273 1.232 -19.845 1.00 28.05 99 ASP A CA 1
ATOM 751 C C . ASP A 1 99 ? -0.027 0.376 -21.068 1.00 31.00 99 ASP A C 1
ATOM 752 O O . ASP A 1 99 ? -0.489 -0.767 -20.938 1.00 29.97 99 ASP A O 1
ATOM 757 N N . LEU A 1 100 ? 0.183 0.927 -22.268 1.00 28.61 100 LEU A N 1
ATOM 758 C CA . LEU A 1 100 ? -0.025 0.140 -23.476 1.00 29.85 100 LEU A CA 1
ATOM 759 C C . LEU A 1 100 ? 0.884 -1.079 -23.483 1.00 28.46 100 LEU A C 1
ATOM 760 O O . LEU A 1 100 ? 0.429 -2.210 -23.691 1.00 29.73 100 LEU A O 1
ATOM 765 N N . TRP A 1 101 ? 2.173 -0.882 -23.210 1.00 27.33 101 TRP A N 1
ATOM 766 C CA . TRP A 1 101 ? 3.065 -2.032 -23.149 1.00 29.04 101 TRP A CA 1
ATOM 767 C C . TRP A 1 101 ? 2.578 -3.032 -22.115 1.00 25.73 101 TRP A C 1
ATOM 768 O O . TRP A 1 101 ? 2.588 -4.242 -22.366 1.00 25.27 101 TRP A O 1
ATOM 779 N N . ILE A 1 102 ? 2.159 -2.545 -20.940 1.00 27.95 102 ILE A N 1
ATOM 780 C CA . ILE A 1 102 ? 1.672 -3.442 -19.883 1.00 26.12 102 ILE A CA 1
ATOM 781 C C . ILE A 1 102 ? 0.470 -4.245 -20.365 1.00 28.31 102 ILE A C 1
ATOM 782 O O . ILE A 1 102 ? 0.376 -5.459 -20.147 1.00 26.98 102 ILE A O 1
ATOM 787 N N . ALA A 1 103 ? -0.477 -3.574 -21.013 1.00 27.74 103 ALA A N 1
ATOM 788 C CA . ALA A 1 103 ? -1.665 -4.263 -21.501 1.00 28.18 103 ALA A CA 1
ATOM 789 C C . ALA A 1 103 ? -1.311 -5.340 -22.524 1.00 29.79 103 ALA A C 1
ATOM 790 O O . ALA A 1 103 ? -1.863 -6.450 -22.485 1.00 34.01 103 ALA A O 1
ATOM 792 N N . CYS A 1 104 ? -0.416 -5.024 -23.465 1.00 28.98 104 CYS A N 1
ATOM 793 C CA . CYS A 1 104 ? -0.029 -6.001 -24.473 1.00 27.36 104 CYS A CA 1
ATOM 794 C C . CYS A 1 104 ? 0.773 -7.139 -23.855 1.00 33.47 104 CYS A C 1
ATOM 795 O O . CYS A 1 104 ? 0.675 -8.288 -24.310 1.00 30.49 104 CYS A O 1
ATOM 798 N N . HIS A 1 105 ? 1.545 -6.857 -22.799 1.00 26.40 105 HIS A N 1
ATOM 799 C CA . HIS A 1 105 ? 2.186 -7.954 -22.090 1.00 30.85 105 HIS A CA 1
ATOM 800 C C . HIS A 1 105 ? 1.126 -8.916 -21.549 1.00 32.19 105 HIS A C 1
ATOM 801 O O . HIS A 1 105 ? 1.262 -10.138 -21.660 1.00 30.01 105 HIS A O 1
ATOM 808 N N . ALA A 1 106 ? 0.066 -8.375 -20.941 1.00 32.04 106 ALA A N 1
ATOM 809 C CA . ALA A 1 106 ? -0.988 -9.222 -20.390 1.00 37.59 106 ALA A CA 1
ATOM 810 C C . ALA A 1 106 ? -1.669 -10.026 -21.489 1.00 38.40 106 ALA A C 1
ATOM 811 O O . ALA A 1 106 ? -1.935 -11.225 -21.324 1.00 36.33 106 ALA A O 1
ATOM 813 N N . LEU A 1 107 ? -1.934 -9.383 -22.631 1.00 32.53 107 LEU A N 1
ATOM 814 C CA . LEU A 1 107 ? -2.510 -10.087 -23.776 1.00 30.96 107 LEU A CA 1
ATOM 815 C C . LEU A 1 107 ? -1.606 -11.209 -24.242 1.00 35.33 107 LEU A C 1
ATOM 816 O O . LEU A 1 107 ? -2.089 -12.286 -24.621 1.00 30.92 107 LE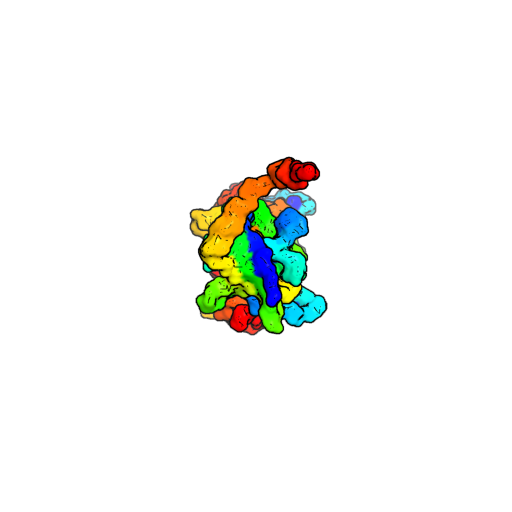U A O 1
ATOM 821 N N . SER A 1 108 ? -0.282 -10.973 -24.256 1.00 33.01 108 SER A N 1
ATOM 822 C CA . SER A 1 108 ? 0.601 -11.980 -24.840 1.00 32.01 108 SER A CA 1
ATOM 823 C C . SER A 1 108 ? 0.640 -13.235 -23.989 1.00 34.75 108 SER A C 1
ATOM 824 O O . SER A 1 108 ? 1.043 -14.288 -24.486 1.00 36.15 108 SER A O 1
ATOM 827 N N . LEU A 1 109 ? 0.197 -13.135 -22.730 1.00 37.28 109 LEU A N 1
ATOM 828 C CA . LEU A 1 109 ? 0.154 -14.220 -21.768 1.00 38.55 109 LEU A CA 1
ATOM 829 C C . LEU A 1 109 ? -1.242 -14.781 -21.592 1.00 44.24 109 LEU A C 1
ATOM 830 O O . LEU A 1 109 ? -1.409 -15.745 -20.850 1.00 42.90 109 LEU A O 1
ATOM 835 N N . ASN A 1 110 ? -2.238 -14.205 -22.260 1.00 43.41 110 ASN A N 1
ATOM 836 C CA . ASN A 1 110 ? -3.648 -14.440 -21.948 1.00 46.21 110 ASN A CA 1
ATOM 837 C C . ASN A 1 110 ? -3.877 -14.357 -20.442 1.00 49.14 110 ASN A C 1
ATOM 838 O O . ASN A 1 110 ? -4.536 -15.202 -19.827 1.00 47.31 110 ASN A O 1
ATOM 843 N N . ALA A 1 111 ? -3.328 -13.299 -19.857 1.00 44.27 111 ALA A N 1
ATOM 844 C CA . ALA A 1 111 ? -3.376 -13.048 -18.426 1.00 47.42 111 ALA A CA 1
ATOM 845 C C . ALA A 1 111 ? -4.525 -12.121 -18.063 1.00 38.85 111 ALA A C 1
ATOM 846 O O . ALA A 1 111 ? -5.082 -11.428 -18.912 1.00 40.04 111 ALA A O 1
ATOM 848 N N . VAL A 1 112 ? -4.859 -12.093 -16.770 1.00 37.35 112 VAL A N 1
ATOM 849 C CA . VAL A 1 112 ? -5.793 -11.107 -16.251 1.00 35.75 112 VAL A CA 1
ATOM 850 C C . VAL A 1 112 ? -4.980 -9.963 -15.688 1.00 36.46 112 VAL A C 1
ATOM 851 O O . VAL A 1 112 ? -4.131 -10.169 -14.805 1.00 42.98 112 VAL A O 1
ATOM 855 N N . LEU A 1 113 ? -5.251 -8.756 -16.180 1.00 34.41 113 LEU A N 1
ATOM 856 C CA . LEU A 1 113 ? -4.613 -7.563 -15.659 1.00 38.17 113 LEU A CA 1
ATOM 857 C C . LEU A 1 113 ? -5.441 -7.004 -14.502 1.00 42.17 113 LEU A C 1
ATOM 858 O O . LEU A 1 113 ? -6.665 -6.872 -14.598 1.00 43.56 113 LEU A O 1
ATOM 863 N N . ILE A 1 114 ? -4.770 -6.686 -13.407 1.00 40.55 114 ILE A N 1
ATOM 864 C CA . ILE A 1 114 ? -5.413 -6.165 -12.208 1.00 33.75 114 ILE A CA 1
ATOM 865 C C . ILE A 1 114 ? -5.085 -4.684 -12.122 1.00 41.93 114 ILE A C 1
ATOM 866 O O . ILE A 1 114 ? -3.917 -4.307 -11.962 1.00 38.54 114 ILE A O 1
ATOM 871 N N . THR A 1 115 ? -6.109 -3.839 -12.254 1.00 43.66 115 THR A N 1
ATOM 872 C CA . THR A 1 115 ? -5.919 -2.397 -12.356 1.00 50.11 115 THR A CA 1
ATOM 873 C C . THR A 1 115 ? -7.091 -1.676 -11.705 1.00 53.37 115 THR A C 1
ATOM 874 O O . THR A 1 115 ? -8.221 -2.176 -11.676 1.00 52.67 115 THR A O 1
ATOM 878 N N . HIS A 1 116 ? -6.807 -0.480 -11.211 1.00 49.92 116 HIS A N 1
ATOM 879 C CA . HIS A 1 116 ? -7.825 0.458 -10.751 1.00 61.59 116 HIS A CA 1
ATOM 880 C C . HIS A 1 116 ? -7.898 1.655 -11.698 1.00 69.55 116 HIS A C 1
ATOM 881 O O . HIS A 1 116 ? -8.063 2.805 -11.267 1.00 71.55 116 HIS A O 1
ATOM 888 N N . ASN A 1 117 ? -7.744 1.383 -13.006 1.00 59.58 117 ASN A N 1
ATOM 889 C CA . ASN A 1 117 ? -7.865 2.397 -14.052 1.00 57.44 117 ASN A CA 1
ATOM 890 C C . ASN A 1 117 ? -8.567 1.804 -15.275 1.00 56.24 117 ASN A C 1
ATOM 891 O O . ASN A 1 117 ? -8.020 1.716 -16.367 1.00 59.32 117 ASN A O 1
ATOM 896 N N . VAL A 1 118 ? -9.833 1.429 -15.107 1.00 60.73 118 VAL A N 1
ATOM 897 C CA . VAL A 1 118 ? -10.511 0.616 -16.113 1.00 61.11 118 VAL A CA 1
ATOM 898 C C . VAL A 1 118 ? -10.813 1.412 -17.380 1.00 60.40 118 VAL A C 1
ATOM 899 O O . VAL A 1 118 ? -10.870 0.841 -18.479 1.00 51.78 118 VAL A O 1
ATOM 903 N N . LYS A 1 119 ? -11.005 2.724 -17.278 1.00 47.77 119 LYS A N 1
ATOM 904 C CA . LYS A 1 119 ? -11.410 3.449 -18.468 1.00 52.10 119 LYS A CA 1
ATOM 905 C C . LYS A 1 119 ? -10.333 3.361 -19.543 1.00 55.01 119 LYS A C 1
ATOM 906 O O . LYS A 1 119 ? -10.615 3.011 -20.699 1.00 59.18 119 LYS A O 1
ATOM 912 N N . GLU A 1 120 ? -9.084 3.662 -19.182 1.00 52.97 120 GLU A N 1
ATOM 913 C CA . GLU A 1 120 ? -8.011 3.555 -20.159 1.00 48.25 120 GLU A CA 1
ATOM 914 C C . GLU A 1 120 ? -7.971 2.153 -20.751 1.00 43.79 120 GLU A C 1
ATOM 915 O O . GLU A 1 120 ? -8.077 1.973 -21.972 1.00 41.20 120 GLU A O 1
ATOM 917 N N . PHE A 1 121 ? -7.856 1.140 -19.889 1.00 37.53 121 PHE A N 1
ATOM 918 C CA . PHE A 1 121 ? -7.626 -0.226 -20.348 1.00 39.90 121 PHE A CA 1
ATOM 919 C C . PHE A 1 121 ? -8.825 -0.847 -21.083 1.00 48.03 121 PHE A C 1
ATOM 920 O O . PHE A 1 121 ? -8.619 -1.756 -21.905 1.00 41.34 121 PHE A O 1
ATOM 928 N N . GLN A 1 122 ? -10.054 -0.364 -20.840 1.00 40.88 122 GLN A N 1
ATOM 929 C CA . GLN A 1 122 ? -11.222 -0.843 -21.582 1.00 46.09 122 GLN A CA 1
ATOM 930 C C . GLN A 1 122 ? -11.070 -0.603 -23.082 1.00 38.57 122 GLN A C 1
ATOM 931 O O . GLN A 1 122 ? -11.583 -1.381 -23.899 1.00 35.62 122 GLN A O 1
ATOM 933 N N . ARG A 1 123 ? -10.332 0.440 -23.468 1.00 39.09 123 ARG A N 1
ATOM 934 C CA . ARG A 1 123 ? -10.060 0.663 -24.880 1.00 40.50 123 ARG A CA 1
ATOM 935 C C . ARG A 1 123 ? -9.334 -0.516 -25.508 1.00 34.56 123 ARG A C 1
ATOM 936 O O . ARG A 1 123 ? -9.422 -0.714 -26.719 1.00 35.28 123 ARG A O 1
ATOM 944 N N . ILE A 1 124 ? -8.620 -1.312 -24.726 1.00 34.32 124 ILE A N 1
ATOM 945 C CA . ILE A 1 124 ? -7.977 -2.513 -25.253 1.00 36.81 124 ILE A CA 1
ATOM 946 C C . ILE A 1 124 ? -9.013 -3.615 -25.081 1.00 35.03 124 ILE A C 1
ATOM 947 O O . ILE A 1 124 ? -8.997 -4.363 -24.096 1.00 35.09 124 ILE A O 1
ATOM 952 N N . THR A 1 125 ? -9.900 -3.747 -26.074 1.00 37.55 125 THR A N 1
ATOM 953 C CA . THR A 1 125 ? -11.097 -4.544 -25.860 1.00 33.75 125 THR A CA 1
ATOM 954 C C . THR A 1 125 ? -10.785 -6.023 -25.681 1.00 40.39 125 THR A C 1
ATOM 955 O O . THR A 1 125 ? -11.577 -6.724 -25.050 1.00 35.35 125 THR A O 1
ATOM 959 N N . ASP A 1 126 ? -9.653 -6.521 -26.184 1.00 37.09 126 ASP A N 1
ATOM 960 C CA . ASP A 1 126 ? -9.377 -7.945 -26.020 1.00 36.57 126 ASP A CA 1
ATOM 961 C C . ASP A 1 126 ? -8.810 -8.258 -24.646 1.00 34.78 126 ASP A C 1
ATOM 962 O O . ASP A 1 126 ? -8.604 -9.430 -24.317 1.00 38.75 126 ASP A O 1
ATOM 967 N N . LEU A 1 127 ? -8.612 -7.244 -23.822 1.00 36.15 127 LEU A N 1
ATOM 968 C CA . LEU A 1 127 ? -7.907 -7.402 -22.568 1.00 37.60 127 LEU A CA 1
ATOM 969 C C . LEU A 1 127 ? -8.846 -7.910 -21.482 1.00 42.84 127 LEU A C 1
ATOM 970 O O . LEU A 1 127 ? -9.912 -7.336 -21.250 1.00 37.28 127 LEU A O 1
ATOM 975 N N . GLN A 1 128 ? -8.452 -8.990 -20.824 1.00 40.68 128 GLN A N 1
ATOM 976 C CA . GLN A 1 128 ? -9.101 -9.407 -19.588 1.00 47.53 128 GLN A CA 1
ATOM 977 C C . GLN A 1 128 ? -8.546 -8.569 -18.448 1.00 38.97 128 GLN A C 1
ATOM 978 O O . GLN A 1 128 ? -7.333 -8.545 -18.225 1.00 43.15 128 GLN A O 1
ATOM 984 N N . TRP A 1 129 ? -9.408 -7.884 -17.728 1.00 40.81 129 TRP A N 1
ATOM 985 C CA . TRP A 1 129 ? -8.955 -7.140 -16.569 1.00 42.23 129 TRP A CA 1
ATOM 986 C C . TRP A 1 129 ? -9.977 -7.320 -15.453 1.00 50.98 129 TRP A C 1
ATOM 987 O O . TRP A 1 129 ? -11.140 -7.661 -15.694 1.00 56.35 129 TRP A O 1
ATOM 998 N N . GLN A 1 130 ? -9.519 -7.099 -14.225 1.00 47.37 130 GLN A N 1
ATOM 999 C CA . GLN A 1 130 ? -10.366 -7.059 -13.043 1.00 50.72 130 GLN A CA 1
ATOM 1000 C C . GLN A 1 130 ? -9.864 -5.931 -12.173 1.00 48.54 130 GLN A C 1
ATOM 1001 O O . GLN A 1 130 ? -8.654 -5.718 -12.086 1.00 51.40 130 GLN A O 1
ATOM 1007 N N . ASP A 1 131 ? -10.777 -5.235 -11.514 1.00 57.34 131 ASP A N 1
ATOM 1008 C CA . ASP A 1 131 ? -10.410 -4.224 -10.527 1.00 57.59 131 ASP A CA 1
ATOM 1009 C C . ASP A 1 131 ? -10.588 -4.805 -9.125 1.00 56.28 131 ASP A C 1
ATOM 1010 O O . ASP A 1 131 ? -11.714 -4.927 -8.630 1.00 59.09 131 ASP A O 1
ATOM 1015 N N . TRP A 1 132 ? -9.478 -5.135 -8.471 1.00 48.39 132 TRP A N 1
ATOM 1016 C CA . TRP A 1 132 ? -9.581 -5.736 -7.150 1.00 54.27 132 TRP A CA 1
ATOM 1017 C C . TRP A 1 132 ? -9.802 -4.708 -6.040 1.00 58.81 132 TRP A C 1
ATOM 1018 O O . TRP A 1 132 ? -9.869 -5.098 -4.870 1.00 60.49 132 TRP A O 1
ATOM 1029 N N . THR A 1 133 ? -9.957 -3.423 -6.374 1.00 56.98 133 THR A N 1
ATOM 1030 C CA . THR A 1 133 ? -10.465 -2.451 -5.406 1.00 61.79 133 THR A CA 1
ATOM 1031 C C . THR A 1 133 ? -11.995 -2.455 -5.377 1.00 70.18 133 THR A C 1
ATOM 1032 O O . THR A 1 133 ? -12.600 -2.750 -4.341 1.00 70.30 133 THR A O 1
ATOM 1036 N N . LYS A 1 134 ? -12.632 -2.112 -6.508 1.00 72.03 134 LYS A N 1
ATOM 1037 C CA . LYS A 1 134 ? -14.092 -2.182 -6.656 1.00 66.47 134 LYS A CA 1
ATOM 1038 C C . LYS A 1 134 ? -14.554 -3.624 -6.504 1.00 63.34 134 LYS A C 1
ATOM 1039 O O . LYS A 1 134 ? -14.212 -4.288 -5.522 1.00 72.99 134 LYS A O 1
ATOM 1041 N N . MET B 1 1 ? 31.007 -7.167 -31.718 1.00 38.52 1 MET B N 1
ATOM 1042 C CA . MET B 1 1 ? 30.318 -5.945 -31.261 1.00 35.55 1 MET B CA 1
ATOM 1043 C C . MET B 1 1 ? 28.862 -6.054 -31.644 1.00 33.14 1 MET B C 1
ATOM 1044 O O . MET B 1 1 ? 28.536 -6.567 -32.706 1.00 36.29 1 MET B O 1
ATOM 1049 N N . ILE B 1 2 ? 27.984 -5.580 -30.771 1.00 31.41 2 ILE B N 1
ATOM 1050 C CA . ILE B 1 2 ? 26.552 -5.602 -31.023 1.00 31.59 2 ILE B CA 1
ATOM 1051 C C . ILE B 1 2 ? 26.123 -4.199 -31.398 1.00 26.28 2 ILE B C 1
ATOM 1052 O O . ILE B 1 2 ? 26.245 -3.270 -30.592 1.00 32.93 2 ILE B O 1
ATOM 1057 N N . TYR B 1 3 ? 25.657 -4.059 -32.631 1.00 23.06 3 TYR B N 1
ATOM 1058 C CA . TYR B 1 3 ? 25.105 -2.830 -33.177 1.00 25.09 3 TYR B CA 1
ATOM 1059 C C . TYR B 1 3 ? 23.576 -2.937 -33.235 1.00 27.33 3 TYR B C 1
ATOM 1060 O O . TYR B 1 3 ? 23.026 -3.762 -33.986 1.00 28.72 3 TYR B O 1
ATOM 1069 N N . MET B 1 4 ? 22.890 -2.073 -32.491 1.00 28.93 4 MET B N 1
ATOM 1070 C CA . MET B 1 4 ? 21.425 -2.070 -32.412 1.00 27.41 4 MET B CA 1
ATOM 1071 C C . MET B 1 4 ? 20.896 -0.897 -33.235 1.00 25.79 4 MET B C 1
ATOM 1072 O O . MET B 1 4 ? 21.120 0.264 -32.894 1.00 29.14 4 MET B O 1
ATOM 1077 N N . LEU B 1 5 ? 20.190 -1.202 -34.307 1.00 25.81 5 LEU B N 1
ATOM 1078 C CA . LEU B 1 5 ? 19.615 -0.174 -35.157 1.00 28.71 5 LEU B CA 1
ATOM 1079 C C . LEU B 1 5 ? 18.311 0.298 -34.535 1.00 29.59 5 LEU B C 1
ATOM 1080 O O . LEU B 1 5 ? 17.394 -0.509 -34.315 1.00 29.03 5 LEU B O 1
ATOM 1085 N N . ASP B 1 6 ? 18.221 1.592 -34.283 1.00 24.01 6 ASP B N 1
ATOM 1086 C CA . ASP B 1 6 ? 17.021 2.145 -33.687 1.00 32.20 6 ASP B CA 1
ATOM 1087 C C . ASP B 1 6 ? 15.953 2.335 -34.773 1.00 33.13 6 ASP B C 1
ATOM 1088 O O . ASP B 1 6 ? 16.176 2.105 -35.961 1.00 25.76 6 ASP B O 1
ATOM 1093 N N . THR B 1 7 ? 14.778 2.786 -34.363 1.00 29.74 7 THR B N 1
ATOM 1094 C CA . THR B 1 7 ? 13.659 2.915 -35.295 1.00 28.98 7 THR B CA 1
ATOM 1095 C C . THR B 1 7 ? 13.914 3.990 -36.347 1.00 30.01 7 THR B C 1
ATOM 1096 O O . THR B 1 7 ? 13.508 3.834 -37.499 1.00 30.39 7 THR B O 1
ATOM 1100 N N . ASN B 1 8 ? 14.568 5.096 -35.970 1.00 29.65 8 ASN B N 1
ATOM 1101 C CA . ASN B 1 8 ? 14.783 6.198 -36.915 1.00 31.46 8 ASN B CA 1
ATOM 1102 C C . ASN B 1 8 ? 15.713 5.804 -38.053 1.00 32.06 8 ASN B C 1
ATOM 1103 O O . ASN B 1 8 ? 15.485 6.201 -39.196 1.00 35.83 8 ASN B O 1
ATOM 1108 N N . ILE B 1 9 ? 16.774 5.043 -37.767 1.00 32.61 9 ILE B N 1
ATOM 1109 C CA . ILE B 1 9 ? 17.702 4.672 -38.830 1.00 31.96 9 ILE B CA 1
ATOM 1110 C C . ILE B 1 9 ? 17.052 3.681 -39.778 1.00 31.55 9 ILE B C 1
ATOM 1111 O O . ILE B 1 9 ? 17.339 3.682 -40.979 1.00 32.44 9 ILE B O 1
ATOM 1116 N N . ILE B 1 10 ? 16.170 2.819 -39.272 1.00 30.22 10 ILE B N 1
ATOM 1117 C CA . ILE B 1 10 ? 15.457 1.896 -40.152 1.00 31.80 10 ILE B CA 1
ATOM 1118 C C . ILE B 1 10 ? 14.508 2.644 -41.087 1.00 28.15 10 ILE B C 1
ATOM 1119 O O . ILE B 1 10 ? 14.399 2.314 -42.271 1.00 35.61 10 ILE B O 1
ATOM 1124 N N . ILE B 1 11 ? 13.761 3.601 -40.555 1.00 32.04 11 ILE B N 1
ATOM 1125 C CA . ILE B 1 11 ? 12.912 4.456 -41.379 1.00 35.39 11 ILE B CA 1
ATOM 1126 C C . ILE B 1 11 ? 13.753 5.169 -42.429 1.00 31.07 11 ILE B C 1
ATOM 1127 O O . ILE B 1 11 ? 13.424 5.184 -43.620 1.00 38.75 11 ILE B O 1
ATOM 1132 N N . TYR B 1 12 ? 14.848 5.782 -41.995 1.00 34.27 12 TYR B N 1
ATOM 1133 C CA . TYR B 1 12 ? 15.749 6.442 -42.933 1.00 39.58 12 TYR B CA 1
ATOM 1134 C C . TYR B 1 12 ? 16.155 5.507 -44.058 1.00 36.51 12 TYR B C 1
ATOM 1135 O O . TYR B 1 12 ? 16.185 5.898 -45.227 1.00 42.98 12 TYR B O 1
ATOM 1144 N N . LEU B 1 13 ? 16.463 4.264 -43.726 1.00 33.93 13 LEU B N 1
ATOM 1145 C CA . LEU B 1 13 ? 16.963 3.337 -44.732 1.00 35.24 13 LEU B CA 1
ATOM 1146 C C . LEU B 1 13 ? 15.866 2.866 -45.668 1.00 38.43 13 LEU B C 1
ATOM 1147 O O . LEU B 1 13 ? 16.164 2.425 -46.774 1.00 32.89 13 LEU B O 1
ATOM 1152 N N . MET B 1 14 ? 14.606 2.955 -45.253 1.00 42.63 14 MET B N 1
ATOM 1153 C CA . MET B 1 14 ? 13.525 2.644 -46.172 1.00 38.45 14 MET B CA 1
ATOM 1154 C C . MET B 1 14 ? 13.358 3.737 -47.209 1.00 40.54 14 MET B C 1
ATOM 1155 O O . MET B 1 14 ? 12.858 3.464 -48.298 1.00 37.84 14 MET B O 1
ATOM 1160 N N . LYS B 1 15 ? 13.724 4.978 -46.863 1.00 42.15 15 LYS B N 1
ATOM 1161 C CA . LYS B 1 15 ? 13.569 6.141 -47.727 1.00 48.32 15 LYS B CA 1
ATOM 1162 C C . LYS B 1 15 ? 14.844 6.527 -48.484 1.00 50.93 15 LYS B C 1
ATOM 1163 O O . LYS B 1 15 ? 14.776 7.407 -49.344 1.00 49.78 15 LYS B O 1
ATOM 1169 N N . ASN B 1 16 ? 16.003 5.953 -48.151 1.00 45.06 16 ASN B N 1
ATOM 1170 C CA . ASN B 1 16 ? 17.272 6.367 -48.741 1.00 40.81 16 ASN B CA 1
ATOM 1171 C C . ASN B 1 16 ? 18.234 5.187 -48.858 1.00 55.76 16 ASN B C 1
ATOM 1172 O O . ASN B 1 16 ? 18.178 4.228 -48.080 1.00 54.44 16 ASN B O 1
ATOM 1177 N N . ARG B 1 17 ? 19.159 5.295 -49.816 1.00 60.38 17 ARG B N 1
ATOM 1178 C CA . ARG B 1 17 ? 20.146 4.251 -50.108 1.00 49.13 17 ARG B CA 1
ATOM 1179 C C . ARG B 1 17 ? 21.548 4.852 -50.059 1.00 54.98 17 ARG B C 1
ATOM 1180 O O . ARG B 1 17 ? 22.263 4.884 -51.066 1.00 52.72 17 ARG B O 1
ATOM 1188 N N . PRO B 1 18 ? 21.979 5.347 -48.903 1.00 56.44 18 PRO B N 1
ATOM 1189 C CA . PRO B 1 18 ? 23.147 6.234 -48.891 1.00 52.25 18 PRO B CA 1
ATOM 1190 C C . PRO B 1 18 ? 24.497 5.542 -48.773 1.00 45.96 18 PRO B C 1
ATOM 1191 O O . PRO B 1 18 ? 24.673 4.515 -48.114 1.00 42.79 18 PRO B O 1
ATOM 1195 N N . LYS B 1 19 ? 25.477 6.162 -49.426 1.00 48.87 19 LYS B N 1
ATOM 1196 C CA . LYS B 1 19 ? 26.812 5.581 -49.504 1.00 50.45 19 LYS B CA 1
ATOM 1197 C C . LYS B 1 19 ? 27.421 5.428 -48.121 1.00 40.96 19 LYS B C 1
ATOM 1198 O O . LYS B 1 19 ? 28.036 4.398 -47.818 1.00 41.14 19 LYS B O 1
ATOM 1204 N N . ILE B 1 20 ? 27.237 6.432 -47.258 1.00 48.26 20 ILE B N 1
ATOM 1205 C CA . ILE B 1 20 ? 27.842 6.399 -45.923 1.00 48.58 20 ILE B CA 1
ATOM 1206 C C . ILE B 1 20 ? 27.506 5.078 -45.223 1.00 41.25 20 ILE B C 1
ATOM 1207 O O . ILE B 1 20 ? 28.367 4.460 -44.588 1.00 35.91 20 ILE B O 1
ATOM 1212 N N . ILE B 1 21 ? 26.272 4.592 -45.378 1.00 39.45 21 ILE B N 1
ATOM 1213 C CA . ILE B 1 21 ? 25.869 3.365 -44.689 1.00 44.62 21 ILE B CA 1
ATOM 1214 C C . ILE B 1 21 ? 26.528 2.137 -45.301 1.00 41.16 21 ILE B C 1
ATOM 1215 O O . ILE B 1 21 ? 26.882 1.193 -44.590 1.00 40.59 21 ILE B O 1
ATOM 1220 N N . ALA B 1 22 ? 26.637 2.091 -46.624 1.00 41.48 22 ALA B N 1
ATOM 1221 C CA . ALA B 1 22 ? 27.344 0.981 -47.257 1.00 44.26 22 ALA B CA 1
ATOM 1222 C C . ALA B 1 22 ? 28.754 0.874 -46.710 1.00 35.79 22 ALA B C 1
ATOM 1223 O O . ALA B 1 22 ? 29.239 -0.214 -46.388 1.00 40.63 22 ALA B O 1
ATOM 1225 N N . GLU B 1 23 ? 29.432 2.009 -46.608 1.00 42.76 23 GLU B N 1
ATOM 1226 C CA . GLU B 1 23 ? 30.791 2.011 -46.096 1.00 46.57 23 GLU B CA 1
ATOM 1227 C C . GLU B 1 23 ? 30.830 1.515 -44.656 1.00 42.80 23 GLU B C 1
ATOM 1228 O O . GLU B 1 23 ? 31.660 0.666 -44.304 1.00 48.25 23 GLU B O 1
ATOM 1234 N N . ARG B 1 24 ? 29.916 1.991 -43.812 1.00 43.65 24 ARG B N 1
ATOM 1235 C CA . ARG B 1 24 ? 29.966 1.561 -42.415 1.00 42.01 24 ARG B CA 1
ATOM 1236 C C . ARG B 1 24 ? 29.711 0.055 -42.303 1.00 40.43 24 ARG B C 1
ATOM 1237 O O . ARG B 1 24 ? 30.423 -0.654 -41.586 1.00 39.22 24 ARG B O 1
ATOM 1241 N N . VAL B 1 25 ? 28.727 -0.460 -43.034 1.00 36.81 25 VAL B N 1
ATOM 1242 C CA . VAL B 1 25 ? 28.474 -1.904 -43.037 1.00 45.16 25 VAL B CA 1
ATOM 1243 C C . VAL B 1 25 ? 29.698 -2.681 -43.522 1.00 47.40 25 VAL B C 1
ATOM 1244 O O . VAL B 1 25 ? 30.002 -3.772 -43.020 1.00 46.12 25 VAL B O 1
ATOM 1248 N N . SER B 1 26 ? 30.393 -2.149 -44.532 1.00 47.41 26 SER B N 1
ATOM 1249 C CA . SER B 1 26 ? 31.594 -2.790 -45.063 1.00 46.12 26 SER B CA 1
ATOM 1250 C C . SER B 1 26 ? 32.669 -2.944 -44.004 1.00 51.16 26 SER B C 1
ATOM 1251 O O . SER B 1 26 ? 33.427 -3.919 -44.020 1.00 59.19 26 SER B O 1
ATOM 1254 N N . GLN B 1 27 ? 32.770 -1.988 -43.104 1.00 47.66 27 GLN B N 1
ATOM 1255 C CA . GLN B 1 27 ? 33.726 -2.033 -41.996 1.00 50.65 27 GLN B CA 1
ATOM 1256 C C . GLN B 1 27 ? 33.344 -3.001 -40.931 1.00 53.49 27 GLN B C 1
ATOM 1257 O O . GLN B 1 27 ? 34.014 -2.991 -39.878 1.00 56.24 27 GLN B O 1
ATOM 1263 N N . LEU B 1 28 ? 32.318 -3.829 -41.077 1.00 51.03 28 LEU B N 1
ATOM 1264 C CA . LEU B 1 28 ? 31.891 -4.681 -39.978 1.00 46.29 28 LEU B CA 1
ATOM 1265 C C . LEU B 1 28 ? 32.714 -5.962 -39.961 1.00 48.33 28 LEU B C 1
ATOM 1266 O O . LEU B 1 28 ? 32.877 -6.630 -40.990 1.00 47.70 28 LEU B O 1
ATOM 1271 N N . LEU B 1 29 ? 33.201 -6.307 -38.781 1.00 43.51 29 LEU B N 1
ATOM 1272 C CA . LEU B 1 29 ? 34.019 -7.489 -38.585 1.00 50.03 29 LEU B CA 1
ATOM 1273 C C . LEU B 1 29 ? 33.129 -8.722 -38.532 1.00 51.30 29 LEU B C 1
ATOM 1274 O O . LEU B 1 29 ? 31.904 -8.619 -38.444 1.00 51.29 29 LEU B O 1
ATOM 1279 N N . PRO B 1 30 ? 33.719 -9.919 -38.630 1.00 61.72 30 PRO B N 1
ATOM 1280 C CA . PRO B 1 30 ? 32.893 -11.117 -38.837 1.00 53.08 30 PRO B CA 1
ATOM 1281 C C . PRO B 1 30 ? 32.088 -11.515 -37.625 1.00 42.89 30 PRO B C 1
ATOM 1282 O O . PRO B 1 30 ? 31.005 -12.096 -37.775 1.00 49.47 30 PRO B O 1
ATOM 1286 N N . ASN B 1 31 ? 32.583 -11.255 -36.422 1.00 53.16 31 ASN B N 1
ATOM 1287 C CA . ASN B 1 31 ? 31.786 -11.553 -35.243 1.00 50.90 31 ASN B CA 1
ATOM 1288 C C . ASN B 1 31 ? 30.859 -10.405 -34.852 1.00 53.33 31 ASN B C 1
ATOM 1289 O O . ASN B 1 31 ? 30.204 -10.497 -33.812 1.00 53.28 31 ASN B O 1
ATOM 1291 N N . ASP B 1 32 ? 30.797 -9.329 -35.642 1.00 50.08 32 ASP B N 1
ATOM 1292 C CA . ASP B 1 32 ? 29.927 -8.202 -35.331 1.00 42.47 32 ASP B CA 1
ATOM 1293 C C . ASP B 1 32 ? 28.494 -8.575 -35.690 1.00 40.14 32 ASP B C 1
ATOM 1294 O O . ASP B 1 32 ? 28.261 -9.415 -36.563 1.00 45.33 32 ASP B O 1
ATOM 1299 N N . ARG B 1 33 ? 27.528 -7.990 -34.972 1.00 34.87 33 ARG B N 1
ATOM 1300 C CA . ARG B 1 33 ? 26.131 -8.380 -35.142 1.00 32.56 33 ARG B CA 1
ATOM 1301 C C . ARG B 1 33 ? 25.209 -7.164 -35.190 1.00 32.59 33 ARG B C 1
ATOM 1302 O O . ARG B 1 33 ? 25.386 -6.199 -34.440 1.00 35.15 33 ARG B O 1
ATOM 1310 N N . LEU B 1 34 ? 24.236 -7.222 -36.093 1.00 34.65 34 LEU B N 1
ATOM 1311 C CA . LEU B 1 34 ? 23.191 -6.222 -36.215 1.00 33.86 34 LEU B CA 1
ATOM 1312 C C . LEU B 1 34 ? 21.895 -6.768 -35.637 1.00 30.06 34 LEU B C 1
ATOM 1313 O O . LEU B 1 34 ? 21.456 -7.867 -35.996 1.00 29.16 34 LEU B O 1
ATOM 1318 N N . VAL B 1 35 ? 21.265 -5.983 -34.776 1.00 26.65 35 VAL B N 1
ATOM 1319 C CA . VAL B 1 35 ? 20.033 -6.373 -34.110 1.00 24.65 35 VAL B CA 1
ATOM 1320 C C . VAL B 1 35 ? 19.140 -5.149 -34.021 1.00 28.11 35 VAL B C 1
ATOM 1321 O O . VAL B 1 35 ? 19.575 -4.021 -34.255 1.00 26.32 35 VAL B O 1
ATOM 1325 N N . MET B 1 36 ? 17.906 -5.385 -33.567 1.00 25.48 36 MET B N 1
ATOM 1326 C CA . MET B 1 36 ? 16.964 -4.327 -33.254 1.00 26.82 36 MET B CA 1
ATOM 1327 C C . MET B 1 36 ? 16.292 -4.682 -31.949 1.00 26.06 36 MET B C 1
ATOM 1328 O O . MET B 1 36 ? 16.192 -5.854 -31.595 1.00 24.69 36 MET B O 1
ATOM 1333 N N . SER B 1 37 ? 15.866 -3.661 -31.219 1.00 29.43 37 SER B N 1
ATOM 1334 C CA . SER B 1 37 ? 15.111 -3.901 -29.998 1.00 28.90 37 SER B CA 1
ATOM 1335 C C . SER B 1 37 ? 13.701 -4.364 -30.356 1.00 26.48 37 SER B C 1
ATOM 1336 O O . SER B 1 37 ? 13.165 -4.048 -31.434 1.00 23.95 37 SER B O 1
ATOM 1339 N N . PHE B 1 38 ? 13.119 -5.165 -29.456 1.00 20.70 38 PHE B N 1
ATOM 1340 C CA . PHE B 1 38 ? 11.697 -5.504 -29.537 1.00 21.56 38 PHE B CA 1
ATOM 1341 C C . PHE B 1 38 ? 10.818 -4.269 -29.649 1.00 26.15 38 PHE B C 1
ATOM 1342 O O . PHE B 1 38 ? 9.737 -4.332 -30.242 1.00 25.40 38 PHE B O 1
ATOM 1350 N N . ILE B 1 39 ? 11.252 -3.141 -29.079 1.00 22.10 39 ILE B N 1
ATOM 1351 C CA . ILE B 1 39 ? 10.507 -1.899 -29.225 1.00 23.55 39 ILE B CA 1
ATOM 1352 C C . ILE B 1 39 ? 10.332 -1.584 -30.689 1.00 26.71 39 ILE B C 1
ATOM 1353 O O . ILE B 1 39 ? 9.219 -1.345 -31.168 1.00 27.70 39 ILE B O 1
ATOM 1358 N N . THR B 1 40 ? 11.445 -1.582 -31.415 1.00 26.48 40 THR B N 1
ATOM 1359 C CA . THR B 1 40 ? 11.442 -1.213 -32.820 1.00 22.69 40 THR B CA 1
ATOM 1360 C C . THR B 1 40 ? 10.620 -2.212 -33.624 1.00 29.55 40 THR B C 1
ATOM 1361 O O . THR B 1 40 ? 9.870 -1.835 -34.530 1.00 27.02 40 THR B O 1
ATOM 1365 N N . TYR B 1 41 ? 10.725 -3.492 -33.285 1.00 23.12 41 TYR B N 1
ATOM 1366 C CA . TYR B 1 41 ? 9.951 -4.502 -33.997 1.00 27.56 41 TYR B CA 1
ATOM 1367 C C . TYR B 1 41 ? 8.457 -4.257 -33.806 1.00 26.51 41 TYR B C 1
ATOM 1368 O O . TYR B 1 41 ? 7.662 -4.414 -34.732 1.00 25.31 41 TYR B O 1
ATOM 1377 N N . ALA B 1 42 ? 8.063 -3.860 -32.610 1.00 29.16 42 ALA B N 1
ATOM 1378 C CA . ALA B 1 42 ? 6.662 -3.542 -32.361 1.00 28.38 42 ALA B CA 1
ATOM 1379 C C . ALA B 1 42 ? 6.225 -2.347 -33.207 1.00 27.37 42 ALA B C 1
ATOM 1380 O O . ALA B 1 42 ? 5.112 -2.331 -33.746 1.00 25.82 42 ALA B O 1
ATOM 1382 N N . GLU B 1 43 ? 7.088 -1.341 -33.356 1.00 27.04 43 GLU B N 1
ATOM 1383 C CA . GLU B 1 43 ? 6.734 -0.208 -34.218 1.00 25.82 43 GLU B CA 1
ATOM 1384 C C . GLU B 1 43 ? 6.620 -0.653 -35.671 1.00 30.26 43 GLU B C 1
ATOM 1385 O O . GLU B 1 43 ? 5.710 -0.219 -36.398 1.00 28.42 43 GLU B O 1
ATOM 1391 N N . LEU B 1 44 ? 7.502 -1.552 -36.104 1.00 24.19 44 LEU B N 1
ATOM 1392 C CA . LEU B 1 44 ? 7.349 -2.126 -37.435 1.00 31.53 44 LEU B CA 1
ATOM 1393 C C . LEU B 1 44 ? 5.991 -2.806 -37.591 1.00 32.33 44 LEU B C 1
ATOM 1394 O O . LEU B 1 44 ? 5.289 -2.582 -38.585 1.00 30.85 44 LEU B O 1
ATOM 1399 N N . ILE B 1 45 ? 5.621 -3.677 -36.650 1.00 28.99 45 ILE B N 1
ATOM 1400 C CA . ILE B 1 45 ? 4.301 -4.314 -36.717 1.00 28.17 45 ILE B CA 1
ATOM 1401 C C . ILE B 1 45 ? 3.186 -3.268 -36.835 1.00 31.30 45 ILE B C 1
ATOM 1402 O O . ILE B 1 45 ? 2.168 -3.494 -37.498 1.00 32.25 45 ILE B O 1
ATOM 1407 N N . LYS B 1 46 ? 3.320 -2.147 -36.119 1.00 30.93 46 LYS B N 1
ATOM 1408 C CA . LYS B 1 46 ? 2.302 -1.101 -36.150 1.00 30.72 46 LYS B CA 1
ATOM 1409 C C . LYS B 1 46 ? 2.192 -0.486 -37.541 1.00 32.64 46 LYS B C 1
ATOM 1410 O O . LYS B 1 46 ? 1.090 -0.181 -38.008 1.00 32.22 46 LYS B O 1
ATOM 1416 N N . GLY B 1 47 ? 3.330 -0.261 -38.198 1.00 30.58 47 GLY B N 1
ATOM 1417 C CA . GLY B 1 47 ? 3.311 0.225 -39.565 1.00 37.88 47 GLY B CA 1
ATOM 1418 C C . GLY B 1 47 ? 2.604 -0.730 -40.499 1.00 34.32 47 GLY B C 1
ATOM 1419 O O . GLY B 1 47 ? 1.885 -0.307 -41.398 1.00 42.91 47 GLY B O 1
ATOM 1420 N N . ALA B 1 48 ? 2.797 -2.033 -40.294 1.00 34.01 48 ALA B N 1
ATOM 1421 C CA . ALA B 1 48 ? 2.125 -3.017 -41.130 1.00 36.46 48 ALA B CA 1
ATOM 1422 C C . ALA B 1 48 ? 0.607 -2.894 -41.013 1.00 37.65 48 ALA B C 1
ATOM 1423 O O . ALA B 1 48 ? -0.100 -2.887 -42.027 1.00 36.05 48 ALA B O 1
ATOM 1425 N N . PHE B 1 49 ? 0.085 -2.820 -39.778 1.00 33.11 49 PHE B N 1
ATOM 1426 C CA . PHE B 1 49 ? -1.355 -2.653 -39.571 1.00 34.26 49 PHE B CA 1
ATOM 1427 C C . PHE B 1 49 ? -1.863 -1.340 -40.120 1.00 34.47 49 PHE B C 1
ATOM 1428 O O . PHE B 1 49 ? -3.034 -1.249 -40.491 1.00 50.48 49 PHE B O 1
ATOM 1436 N N . GLY B 1 50 ? -1.039 -0.302 -40.108 1.00 37.31 50 GLY B N 1
ATOM 1437 C CA . GLY B 1 50 ? -1.430 0.953 -40.707 1.00 42.01 50 GLY B CA 1
ATOM 1438 C C . GLY B 1 50 ? -1.128 1.082 -42.191 1.00 43.02 50 GLY B C 1
ATOM 1439 O O . GLY B 1 50 ? -1.274 2.178 -42.740 1.00 42.41 50 GLY B O 1
ATOM 1440 N N . SER B 1 51 ? -0.698 0.009 -42.852 1.00 37.29 51 SER B N 1
ATOM 1441 C CA . SER B 1 51 ? -0.292 0.055 -44.247 1.00 47.00 51 SER B CA 1
ATOM 1442 C C . SER B 1 51 ? -1.369 -0.508 -45.185 1.00 50.37 51 SER B C 1
ATOM 1443 O O . SER B 1 51 ? -2.243 -1.275 -44.780 1.00 45.76 51 SER B O 1
ATOM 1446 N N . GLN B 1 52 ? -1.249 -0.158 -46.474 1.00 48.75 52 GLN B N 1
ATOM 1447 C CA . GLN B 1 52 ? -2.237 -0.591 -47.460 1.00 50.33 52 GLN B CA 1
ATOM 1448 C C . GLN B 1 52 ? -2.244 -2.103 -47.594 1.00 56.07 52 GLN B C 1
ATOM 1449 O O . GLN B 1 52 ? -3.309 -2.728 -47.625 1.00 58.81 52 GLN B O 1
ATOM 1451 N N . ASN B 1 53 ? -1.062 -2.710 -47.699 1.00 56.64 53 ASN B N 1
ATOM 1452 C CA . ASN B 1 53 ? -0.933 -4.153 -47.899 1.00 50.99 53 ASN B CA 1
ATOM 1453 C C . ASN B 1 53 ? -0.290 -4.719 -46.642 1.00 48.29 53 ASN B C 1
ATOM 1454 O O . ASN B 1 53 ? 0.934 -4.643 -46.457 1.00 44.28 53 ASN B O 1
ATOM 1459 N N . TYR B 1 54 ? -1.139 -5.272 -45.781 1.00 46.85 54 TYR B N 1
ATOM 1460 C CA . TYR B 1 54 ? -0.671 -5.816 -44.518 1.00 46.94 54 TYR B CA 1
ATOM 1461 C C . TYR B 1 54 ? 0.257 -7.001 -44.751 1.00 48.19 54 TYR B C 1
ATOM 1462 O O . TYR B 1 54 ? 1.309 -7.122 -44.106 1.00 41.41 54 TYR B O 1
ATOM 1471 N N . GLU B 1 55 ? -0.112 -7.877 -45.684 1.00 47.67 55 GLU B N 1
ATOM 1472 C CA . GLU B 1 55 ? 0.633 -9.107 -45.878 1.00 42.64 55 GLU B CA 1
ATOM 1473 C C . GLU B 1 55 ? 1.965 -8.838 -46.547 1.00 41.56 55 GLU B C 1
ATOM 1474 O O . GLU B 1 55 ? 2.942 -9.538 -46.282 1.00 42.60 55 GLU B O 1
ATOM 1477 N N . GLN B 1 56 ? 2.048 -7.817 -47.383 1.00 42.81 56 GLN B N 1
ATOM 1478 C CA . GLN B 1 56 ? 3.351 -7.481 -47.935 1.00 45.94 56 GLN B CA 1
ATOM 1479 C C . GLN B 1 56 ? 4.226 -6.840 -46.863 1.00 39.32 56 GLN B C 1
ATOM 1480 O O . GLN B 1 56 ? 5.397 -7.198 -46.717 1.00 33.29 56 GLN B O 1
ATOM 1482 N N . SER B 1 57 ? 3.670 -5.923 -46.076 1.00 41.00 57 SER B N 1
ATOM 1483 C CA . SER B 1 57 ? 4.451 -5.301 -45.014 1.00 39.63 57 SER B CA 1
ATOM 1484 C C . SER B 1 57 ? 5.029 -6.338 -44.057 1.00 34.38 57 SER B C 1
ATOM 1485 O O . SER B 1 57 ? 6.211 -6.284 -43.707 1.00 34.61 57 SER B O 1
ATOM 1488 N N . ILE B 1 58 ? 4.217 -7.307 -43.646 1.00 35.52 58 ILE B N 1
ATOM 1489 C CA . ILE B 1 58 ? 4.689 -8.358 -42.749 1.00 35.69 58 ILE B CA 1
ATOM 1490 C C . ILE B 1 58 ? 5.770 -9.195 -43.424 1.00 32.65 58 ILE B C 1
ATOM 1491 O O . ILE B 1 58 ? 6.704 -9.688 -42.776 1.00 32.30 58 ILE B O 1
ATOM 1496 N N . ARG B 1 59 ? 5.648 -9.405 -44.728 1.00 38.66 59 ARG B N 1
ATOM 1497 C CA . ARG B 1 59 ? 6.671 -10.174 -45.427 1.00 39.52 59 ARG B CA 1
ATOM 1498 C C . ARG B 1 59 ? 7.997 -9.421 -45.417 1.00 28.70 59 ARG B C 1
ATOM 1499 O O . ARG B 1 59 ? 9.053 -9.999 -45.147 1.00 30.46 59 ARG B O 1
ATOM 1501 N N . ALA B 1 60 ? 7.958 -8.132 -45.732 1.00 28.26 60 ALA B N 1
ATOM 1502 C CA . ALA B 1 60 ? 9.178 -7.336 -45.684 1.00 34.37 60 ALA B CA 1
ATOM 1503 C C . ALA B 1 60 ? 9.772 -7.339 -44.273 1.00 32.17 60 ALA B C 1
ATOM 1504 O O . ALA B 1 60 ? 10.997 -7.433 -44.101 1.00 30.80 60 ALA B O 1
ATOM 1506 N N . ILE B 1 61 ? 8.915 -7.295 -43.244 1.00 32.98 61 ILE B N 1
ATOM 1507 C CA . ILE B 1 61 ? 9.419 -7.324 -41.868 1.00 31.92 61 ILE B CA 1
ATOM 1508 C C . ILE B 1 61 ? 10.133 -8.643 -41.592 1.00 32.14 61 ILE B C 1
ATOM 1509 O O . ILE B 1 61 ? 11.230 -8.659 -41.017 1.00 32.30 61 ILE B O 1
ATOM 1514 N N . GLU B 1 62 ? 9.567 -9.759 -42.052 1.00 30.43 62 GLU B N 1
ATOM 1515 C CA . GLU B 1 62 ? 10.205 -11.054 -41.820 1.00 33.56 62 GLU B CA 1
ATOM 1516 C C . GLU B 1 62 ? 11.581 -11.116 -42.463 1.00 33.13 62 GLU B C 1
ATOM 1517 O O . GLU B 1 62 ? 12.515 -11.691 -41.898 1.00 31.55 62 GLU B O 1
ATOM 1523 N N . LEU B 1 63 ? 11.707 -10.580 -43.676 1.00 29.87 63 LEU B N 1
ATOM 1524 C CA . LEU B 1 63 ? 13.009 -10.553 -44.329 1.00 38.99 63 LEU B CA 1
ATOM 1525 C C . LEU B 1 63 ? 13.996 -9.697 -43.532 1.00 33.34 63 LEU B C 1
ATOM 1526 O O . LEU B 1 63 ? 15.128 -10.109 -43.252 1.00 34.61 63 LEU B O 1
ATOM 1531 N N . LEU B 1 64 ? 13.573 -8.500 -43.144 1.00 31.98 64 LEU B N 1
ATOM 1532 C CA . LEU B 1 64 ? 14.452 -7.625 -42.389 1.00 29.81 64 LEU B CA 1
ATOM 1533 C C . LEU B 1 64 ? 14.947 -8.310 -41.126 1.00 29.89 64 LEU B C 1
ATOM 1534 O O . LEU B 1 64 ? 16.158 -8.368 -40.878 1.00 29.01 64 LEU B O 1
ATOM 1539 N N . THR B 1 65 ? 14.025 -8.855 -40.315 1.00 30.96 65 THR B N 1
ATOM 1540 C CA . THR B 1 65 ? 14.423 -9.382 -39.009 1.00 31.58 65 THR B CA 1
ATOM 1541 C C . THR B 1 65 ? 15.163 -10.706 -39.106 1.00 31.96 65 THR B C 1
ATOM 1542 O O . THR B 1 65 ? 15.765 -11.129 -38.117 1.00 34.02 65 THR B O 1
ATOM 1546 N N . GLU B 1 66 ? 15.144 -11.367 -40.261 1.00 32.10 66 GLU B N 1
ATOM 1547 C CA . GLU B 1 66 ? 15.962 -12.568 -40.420 1.00 34.05 66 GLU B CA 1
ATOM 1548 C C . GLU B 1 66 ? 17.443 -12.227 -40.294 1.00 33.98 66 GLU B C 1
ATOM 1549 O O . GLU B 1 66 ? 18.207 -12.994 -39.701 1.00 33.85 66 GLU B O 1
ATOM 1552 N N . ARG B 1 67 ? 17.854 -11.058 -40.829 1.00 31.51 67 ARG B N 1
ATOM 1553 C CA . ARG B 1 67 ? 19.207 -10.498 -40.738 1.00 27.73 67 ARG B CA 1
ATOM 1554 C C . ARG B 1 67 ? 19.413 -9.605 -39.527 1.00 33.24 67 ARG B C 1
ATOM 1555 O O . ARG B 1 67 ? 20.462 -9.670 -38.874 1.00 37.52 67 ARG B O 1
ATOM 1557 N N . VAL B 1 68 ? 18.460 -8.734 -39.234 1.00 28.92 68 VAL B N 1
ATOM 1558 C CA . VAL B 1 68 ? 18.559 -7.852 -38.077 1.00 25.98 68 VAL B CA 1
ATOM 1559 C C . VAL B 1 68 ? 17.643 -8.439 -37.001 1.00 30.48 68 VAL B C 1
ATOM 1560 O O . VAL B 1 68 ? 16.455 -8.120 -36.945 1.00 25.14 68 VAL B O 1
ATOM 1564 N N . ASN B 1 69 ? 18.196 -9.343 -36.173 1.00 24.26 69 ASN B N 1
ATOM 1565 C CA . ASN B 1 69 ? 17.395 -10.100 -35.233 1.00 28.77 69 ASN B CA 1
ATOM 1566 C C . ASN B 1 69 ? 16.835 -9.193 -34.147 1.00 27.28 69 ASN B C 1
ATOM 1567 O O . ASN B 1 69 ? 17.487 -8.251 -33.692 1.00 26.92 69 ASN B O 1
ATOM 1572 N N . VAL B 1 70 ? 15.635 -9.527 -33.709 1.00 25.38 70 VAL B N 1
ATOM 1573 C CA . VAL B 1 70 ? 14.994 -8.861 -32.588 1.00 32.15 70 VAL B CA 1
ATOM 1574 C C . VAL B 1 70 ? 15.472 -9.462 -31.288 1.00 24.73 70 VAL B C 1
ATOM 1575 O O . VAL B 1 70 ? 15.410 -10.681 -31.108 1.00 27.92 70 VAL B O 1
ATOM 1579 N N . LEU B 1 71 ? 15.808 -8.599 -30.333 1.00 27.98 71 LEU B N 1
ATOM 1580 C CA . LEU B 1 71 ? 16.197 -9.013 -28.994 1.00 30.15 71 LEU B CA 1
ATOM 1581 C C . LEU B 1 71 ? 15.143 -8.597 -27.967 1.00 32.46 71 LEU B C 1
ATOM 1582 O O . LEU B 1 71 ? 14.493 -7.544 -28.092 1.00 25.02 71 LEU B O 1
ATOM 1587 N N . TYR B 1 72 ? 15.000 -9.424 -26.934 1.00 28.58 72 TYR B N 1
ATOM 1588 C CA . TYR B 1 72 ? 13.956 -9.248 -25.933 1.00 31.92 72 TYR B CA 1
ATOM 1589 C C . TYR B 1 72 ? 14.569 -8.992 -24.568 1.00 31.54 72 TYR B C 1
ATOM 1590 O O . TYR B 1 72 ? 15.710 -9.379 -24.315 1.00 34.85 72 TYR B O 1
ATOM 1599 N N . PRO B 1 73 ? 13.865 -8.291 -23.692 1.00 35.09 73 PRO B N 1
ATOM 1600 C CA . PRO B 1 73 ? 14.527 -7.729 -22.517 1.00 36.31 73 PRO B CA 1
ATOM 1601 C C . PRO B 1 73 ? 14.799 -8.773 -21.459 1.00 39.05 73 PRO B C 1
ATOM 1602 O O . PRO B 1 73 ? 14.210 -9.852 -21.445 1.00 32.03 73 PRO B O 1
ATOM 1606 N N . ASN B 1 74 ? 15.704 -8.412 -20.554 1.00 38.29 74 ASN B N 1
ATOM 1607 C CA . ASN B 1 74 ? 15.811 -9.087 -19.269 1.00 40.67 74 ASN B CA 1
ATOM 1608 C C . ASN B 1 74 ? 15.955 -8.007 -18.211 1.00 41.82 74 ASN B C 1
ATOM 1609 O O . ASN B 1 74 ? 15.772 -6.816 -18.480 1.00 38.71 74 ASN B O 1
ATOM 1614 N N . GLU B 1 75 ? 16.271 -8.427 -16.994 1.00 33.98 75 GLU B N 1
ATOM 1615 C CA . GLU B 1 75 ? 16.182 -7.527 -15.859 1.00 36.33 75 GLU B CA 1
ATOM 1616 C C . GLU B 1 75 ? 17.014 -6.275 -16.061 1.00 34.27 75 GLU B C 1
ATOM 1617 O O . GLU B 1 75 ? 16.622 -5.197 -15.598 1.00 27.57 75 GLU B O 1
ATOM 1623 N N . GLN B 1 76 ? 18.152 -6.379 -16.758 1.00 31.56 76 GLN B N 1
ATOM 1624 C CA . GLN B 1 76 ? 19.072 -5.240 -16.835 1.00 36.25 76 GLN B CA 1
ATOM 1625 C C . GLN B 1 76 ? 18.447 -4.035 -17.517 1.00 28.35 76 GLN B C 1
ATOM 1626 O O . GLN B 1 76 ? 18.764 -2.905 -17.161 1.00 31.22 76 GLN B O 1
ATOM 1632 N N . ILE B 1 77 ? 17.564 -4.240 -18.497 1.00 29.89 77 ILE B N 1
ATOM 1633 C CA . ILE B 1 77 ? 16.943 -3.087 -19.155 1.00 29.43 77 ILE B CA 1
ATOM 1634 C C . ILE B 1 77 ? 16.164 -2.264 -18.135 1.00 31.11 77 ILE B C 1
ATOM 1635 O O . ILE B 1 77 ? 16.118 -1.035 -18.212 1.00 31.32 77 ILE B O 1
ATOM 1640 N N . CYS B 1 78 ? 15.543 -2.931 -17.167 1.00 31.90 78 CYS B N 1
ATOM 1641 C CA . CYS B 1 78 ? 14.704 -2.248 -16.177 1.00 35.06 78 CYS B CA 1
ATOM 1642 C C . CYS B 1 78 ? 15.533 -1.415 -15.209 1.00 32.65 78 CYS B C 1
ATOM 1643 O O . CYS B 1 78 ? 15.105 -0.332 -14.784 1.00 29.74 78 CYS B O 1
ATOM 1646 N N . LEU B 1 79 ? 16.691 -1.931 -14.801 1.00 28.83 79 LEU B N 1
ATOM 1647 C CA . LEU B 1 79 ? 17.605 -1.151 -13.971 1.00 28.63 79 LEU B CA 1
ATOM 1648 C C . LEU B 1 79 ? 18.019 0.125 -14.679 1.00 31.68 79 LEU B C 1
ATOM 1649 O O . LEU B 1 79 ? 17.980 1.214 -14.091 1.00 28.15 79 LEU B O 1
ATOM 1654 N N . HIS B 1 80 ? 18.403 0.016 -15.963 1.00 33.62 80 HIS B N 1
ATOM 1655 C CA . HIS B 1 80 ? 18.817 1.212 -16.697 1.00 30.77 80 HIS B CA 1
ATOM 1656 C C . HIS B 1 80 ? 17.657 2.154 -16.924 1.00 24.73 80 HIS B C 1
ATOM 1657 O O . HIS B 1 80 ? 17.825 3.378 -16.875 1.00 29.20 80 HIS B O 1
ATOM 1664 N N . TYR B 1 81 ? 16.483 1.617 -17.255 1.00 27.53 81 TYR B N 1
ATOM 1665 C CA . TYR B 1 81 ? 15.340 2.495 -17.475 1.00 27.18 81 TYR B CA 1
ATOM 1666 C C . TYR B 1 81 ? 14.982 3.256 -16.202 1.00 30.44 81 TYR B C 1
ATOM 1667 O O . TYR B 1 81 ? 14.704 4.453 -16.254 1.00 29.78 81 TYR B O 1
ATOM 1676 N N . GLY B 1 82 ? 14.994 2.581 -15.042 1.00 33.04 82 GLY B N 1
ATOM 1677 C CA . GLY B 1 82 ? 14.678 3.270 -13.800 1.00 34.89 82 GLY B CA 1
ATOM 1678 C C . GLY B 1 82 ? 15.628 4.416 -13.500 1.00 29.10 82 GLY B C 1
ATOM 1679 O O . GLY B 1 82 ? 15.207 5.483 -13.051 1.00 30.88 82 GLY B O 1
ATOM 1680 N N . LYS B 1 83 ? 16.928 4.207 -13.723 1.00 33.47 83 LYS B N 1
ATOM 1681 C CA . LYS B 1 83 ? 17.894 5.267 -13.459 1.00 30.03 83 LYS B CA 1
ATOM 1682 C C . LYS B 1 83 ? 17.648 6.451 -14.369 1.00 37.69 83 LYS B C 1
ATOM 1683 O O . LYS B 1 83 ? 17.569 7.595 -13.916 1.00 35.62 83 LYS B O 1
ATOM 1689 N N . TRP B 1 84 ? 17.515 6.190 -15.672 1.00 29.51 84 TRP B N 1
ATOM 1690 C CA . TRP B 1 84 ? 17.509 7.281 -16.630 1.00 33.20 84 TRP B CA 1
ATOM 1691 C C . TRP B 1 84 ? 16.145 7.940 -16.715 1.00 31.53 84 TRP B C 1
ATOM 1692 O O . TRP B 1 84 ? 16.065 9.156 -16.901 1.00 34.93 84 TRP B O 1
ATOM 1703 N N . ALA B 1 85 ? 15.069 7.181 -16.544 1.00 32.55 85 ALA B N 1
ATOM 1704 C CA . ALA B 1 85 ? 13.757 7.811 -16.396 1.00 36.74 85 ALA B CA 1
ATOM 1705 C C . ALA B 1 85 ? 13.745 8.804 -15.236 1.00 40.59 85 ALA B C 1
ATOM 1706 O O . ALA B 1 85 ? 13.131 9.872 -15.321 1.00 38.98 85 ALA B O 1
ATOM 1708 N N . ASN B 1 86 ? 14.400 8.465 -14.138 1.00 36.48 86 ASN B N 1
ATOM 1709 C CA . ASN B 1 86 ? 14.435 9.386 -12.998 1.00 41.73 86 ASN B CA 1
ATOM 1710 C C . ASN B 1 86 ? 15.240 10.635 -13.340 1.00 44.70 86 ASN B C 1
ATOM 1711 O O . ASN B 1 86 ? 14.749 11.764 -13.214 1.00 42.47 86 ASN B O 1
ATOM 1716 N N . THR B 1 87 ? 16.472 10.447 -13.828 1.00 43.93 87 THR B N 1
ATOM 1717 C CA . THR B 1 87 ? 17.294 11.582 -14.240 1.00 38.00 87 THR B CA 1
ATOM 1718 C C . THR B 1 87 ? 16.576 12.438 -15.273 1.00 38.25 87 THR B C 1
ATOM 1719 O O . THR B 1 87 ? 16.544 13.667 -15.155 1.00 47.39 87 THR B O 1
ATOM 1723 N N . LEU B 1 88 ? 15.955 11.817 -16.270 1.00 37.36 88 LEU B N 1
ATOM 1724 C CA . LEU B 1 88 ? 15.371 12.596 -17.346 1.00 39.97 88 LEU B CA 1
ATOM 1725 C C . LEU B 1 88 ? 14.078 13.289 -16.951 1.00 41.87 88 LEU B C 1
ATOM 1726 O O . LEU B 1 88 ? 13.593 14.131 -17.715 1.00 40.98 88 LEU B O 1
ATOM 1731 N N . LYS B 1 89 ? 13.516 12.968 -15.784 1.00 46.14 89 LYS B N 1
ATOM 1732 C CA . LYS B 1 89 ? 12.281 13.610 -15.350 1.00 38.92 89 LYS B CA 1
ATOM 1733 C C . LYS B 1 89 ? 12.497 15.090 -15.092 1.00 40.29 89 LYS B C 1
ATOM 1734 O O . LYS B 1 89 ? 11.606 15.905 -15.341 1.00 44.75 89 LYS B O 1
ATOM 1736 N N . LYS B 1 90 ? 13.671 15.451 -14.596 1.00 45.66 90 LYS B N 1
ATOM 1737 C CA . LYS B 1 90 ? 13.996 16.845 -14.331 1.00 46.99 90 LYS B CA 1
ATOM 1738 C C . LYS B 1 90 ? 14.177 17.663 -15.601 1.00 50.31 90 LYS B C 1
ATOM 1739 O O . LYS B 1 90 ? 14.005 18.888 -15.559 1.00 51.56 90 LYS B O 1
ATOM 1741 N N . GLN B 1 91 ? 14.480 17.019 -16.731 1.00 47.22 91 GLN B N 1
ATOM 1742 C CA . GLN B 1 91 ? 14.940 17.712 -17.926 1.00 45.61 91 GLN B CA 1
ATOM 1743 C C . GLN B 1 91 ? 13.826 17.966 -18.922 1.00 47.43 91 GLN B C 1
ATOM 1744 O O . GLN B 1 91 ? 14.100 18.365 -20.061 1.00 50.02 91 GLN B O 1
ATOM 1750 N N . GLY B 1 92 ? 12.579 17.724 -18.531 1.00 54.10 92 GLY B N 1
ATOM 1751 C CA . GLY B 1 92 ? 11.445 18.051 -19.380 1.00 56.22 92 GLY B CA 1
ATOM 1752 C C . GLY B 1 92 ? 11.149 17.085 -20.516 1.00 57.63 92 GLY B C 1
ATOM 1753 O O . GLY B 1 92 ? 10.912 17.524 -21.648 1.00 56.73 92 GLY B O 1
ATOM 1754 N N . ARG B 1 93 ? 11.124 15.782 -20.230 1.00 55.32 93 ARG B N 1
ATOM 1755 C CA . ARG B 1 93 ? 10.926 14.720 -21.216 1.00 54.23 93 ARG B CA 1
ATOM 1756 C C . ARG B 1 93 ? 11.662 15.007 -22.533 1.00 44.70 93 ARG B C 1
ATOM 1757 O O . ARG B 1 93 ? 11.035 15.101 -23.589 1.00 52.34 93 ARG B O 1
ATOM 1762 N N . PRO B 1 94 ? 12.989 15.157 -22.491 1.00 37.85 94 PRO B N 1
ATOM 1763 C CA . PRO B 1 94 ? 13.736 15.356 -23.749 1.00 44.65 94 PRO B CA 1
ATOM 1764 C C . PRO B 1 94 ? 13.821 14.122 -24.634 1.00 43.18 94 PRO B C 1
ATOM 1765 O O . PRO B 1 94 ? 14.248 14.267 -25.782 1.00 45.34 94 PRO B O 1
ATOM 1769 N N . ILE B 1 95 ? 13.449 12.929 -24.153 1.00 35.05 95 ILE B N 1
ATOM 1770 C CA . ILE B 1 95 ? 13.567 11.697 -24.931 1.00 41.41 95 ILE B CA 1
ATOM 1771 C C . ILE B 1 95 ? 12.220 10.986 -24.947 1.00 41.93 95 ILE B C 1
ATOM 1772 O O . ILE B 1 95 ? 11.618 10.780 -23.891 1.00 33.49 95 ILE B O 1
ATOM 1777 N N . GLY B 1 96 ? 11.747 10.601 -26.142 1.00 36.94 96 GLY B N 1
ATOM 1778 C CA . GLY B 1 96 ? 10.498 9.856 -26.231 1.00 36.69 96 GLY B CA 1
ATOM 1779 C C . GLY B 1 96 ? 10.563 8.522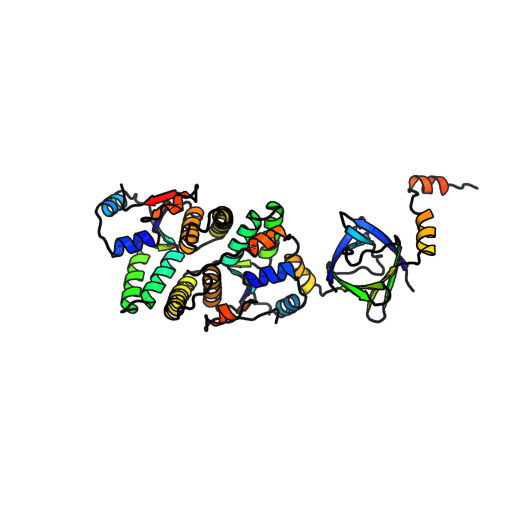 -25.501 1.00 37.28 96 GLY B C 1
ATOM 1780 O O . GLY B 1 96 ? 11.639 7.932 -25.314 1.00 33.28 96 GLY B O 1
ATOM 1781 N N . ASN B 1 97 ? 9.383 8.009 -25.104 1.00 33.61 97 ASN B N 1
ATOM 1782 C CA . ASN B 1 97 ? 9.369 6.833 -24.233 1.00 32.28 97 ASN B CA 1
ATOM 1783 C C . ASN B 1 97 ? 9.939 5.622 -24.944 1.00 27.36 97 ASN B C 1
ATOM 1784 O O . ASN B 1 97 ? 10.739 4.879 -24.363 1.00 31.66 97 ASN B O 1
ATOM 1789 N N . ASN B 1 98 ? 9.552 5.404 -26.200 1.00 28.60 98 ASN B N 1
ATOM 1790 C CA . ASN B 1 98 ? 10.066 4.246 -26.921 1.00 29.18 98 ASN B CA 1
ATOM 1791 C C . ASN B 1 98 ? 11.546 4.416 -27.258 1.00 33.19 98 ASN B C 1
ATOM 1792 O O . ASN B 1 98 ? 12.302 3.441 -27.229 1.00 26.74 98 ASN B O 1
ATOM 1797 N N . ASP B 1 99 ? 11.984 5.646 -27.558 1.00 27.40 99 ASP B N 1
ATOM 1798 C CA . ASP B 1 99 ? 13.412 5.887 -27.740 1.00 32.92 99 ASP B CA 1
ATOM 1799 C C . ASP B 1 99 ? 14.172 5.579 -26.462 1.00 30.99 99 ASP B C 1
ATOM 1800 O O . ASP B 1 99 ? 15.282 5.038 -26.499 1.00 28.43 99 ASP B O 1
ATOM 1805 N N . LEU B 1 100 ? 13.581 5.901 -25.314 1.00 27.96 100 LEU B N 1
ATOM 1806 C CA . LEU B 1 100 ? 14.254 5.633 -24.049 1.00 30.36 100 LEU B CA 1
ATOM 1807 C C . LEU B 1 100 ? 14.378 4.143 -23.799 1.00 26.19 100 LEU B C 1
ATOM 1808 O O . LEU B 1 100 ? 15.433 3.668 -23.372 1.00 27.49 100 LEU B O 1
ATOM 1813 N N . TRP B 1 101 ? 13.298 3.389 -24.022 1.00 27.50 101 TRP B N 1
ATOM 1814 C CA . TRP B 1 101 ? 13.392 1.943 -23.865 1.00 22.48 101 TRP B CA 1
ATOM 1815 C C . TRP B 1 101 ? 14.489 1.393 -24.769 1.00 26.69 101 TRP B C 1
ATOM 1816 O O . TRP B 1 101 ? 15.273 0.552 -24.348 1.00 23.36 101 TRP B O 1
ATOM 1827 N N . ILE B 1 102 ? 14.597 1.913 -25.995 1.00 29.11 102 ILE B N 1
ATOM 1828 C CA . ILE B 1 102 ? 15.578 1.413 -26.950 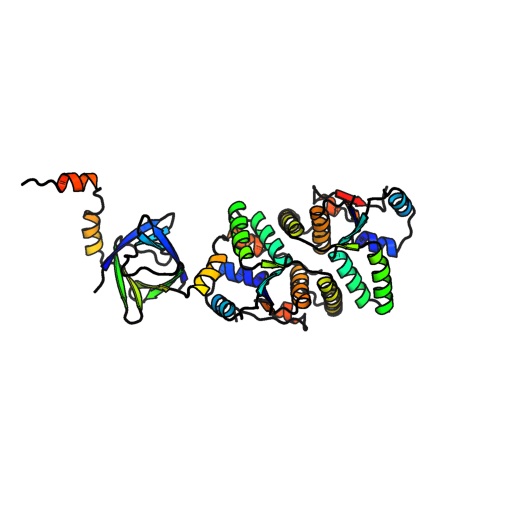1.00 29.09 102 ILE B CA 1
ATOM 1829 C C . ILE B 1 102 ? 16.986 1.701 -26.448 1.00 28.12 102 ILE B C 1
ATOM 1830 O O . ILE B 1 102 ? 17.841 0.804 -26.391 1.00 26.27 102 ILE B O 1
ATOM 1835 N N . ALA B 1 103 ? 17.213 2.931 -25.980 1.00 23.89 103 ALA B N 1
ATOM 1836 C CA . ALA B 1 103 ? 18.515 3.290 -25.421 1.00 27.19 103 ALA B CA 1
ATOM 1837 C C . ALA B 1 103 ? 18.879 2.377 -24.258 1.00 29.66 103 ALA B C 1
ATOM 1838 O O . ALA B 1 103 ? 20.008 1.872 -24.169 1.00 27.90 103 ALA B O 1
ATOM 1840 N N . CYS B 1 104 ? 17.928 2.150 -23.349 1.00 28.54 104 CYS B N 1
ATOM 1841 C CA . CYS B 1 104 ? 18.212 1.305 -22.200 1.00 29.67 104 CYS B CA 1
ATOM 1842 C C . C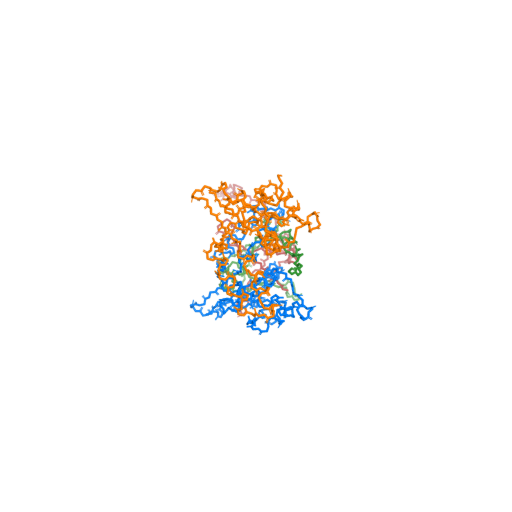YS B 1 104 ? 18.444 -0.135 -22.630 1.00 31.56 104 CYS B C 1
ATOM 1843 O O . CYS B 1 104 ? 19.229 -0.849 -21.999 1.00 29.92 104 CYS B O 1
ATOM 1846 N N . HIS B 1 105 ? 17.752 -0.592 -23.677 1.00 27.48 105 HIS B N 1
ATOM 1847 C CA . HIS B 1 105 ? 18.061 -1.910 -24.221 1.00 27.30 105 HIS B CA 1
ATOM 1848 C C . HIS B 1 105 ? 19.521 -1.994 -24.649 1.00 26.22 105 HIS B C 1
ATOM 1849 O O . HIS B 1 105 ? 20.246 -2.922 -24.265 1.00 28.09 105 HIS B O 1
ATOM 1856 N N . ALA B 1 106 ? 19.975 -1.024 -25.439 1.00 24.77 106 ALA B N 1
ATOM 1857 C CA . ALA B 1 106 ? 21.385 -0.995 -25.811 1.00 27.13 106 ALA B CA 1
ATOM 1858 C C . ALA B 1 106 ? 22.286 -0.963 -24.573 1.00 28.72 106 ALA B C 1
ATOM 1859 O O . ALA B 1 106 ? 23.271 -1.701 -24.504 1.00 28.27 106 ALA B O 1
ATOM 1861 N N . LEU B 1 107 ? 21.956 -0.136 -23.574 1.00 27.73 107 LEU B N 1
ATOM 1862 C CA . LEU B 1 107 ? 22.754 -0.134 -22.342 1.00 29.67 107 LEU B CA 1
ATOM 1863 C C . LEU B 1 107 ? 22.812 -1.523 -21.725 1.00 31.78 107 LEU B C 1
ATOM 1864 O O . LEU B 1 107 ? 23.867 -1.977 -21.281 1.00 28.98 107 LEU B O 1
ATOM 1869 N N . SER B 1 108 ? 21.689 -2.225 -21.709 1.00 27.52 108 SER B N 1
ATOM 1870 C CA . SER B 1 108 ? 21.631 -3.512 -21.041 1.00 31.27 108 SER B CA 1
ATOM 1871 C C . SER B 1 108 ? 22.452 -4.565 -21.757 1.00 29.82 108 SER B C 1
ATOM 1872 O O . SER B 1 108 ? 22.781 -5.587 -21.158 1.00 31.04 108 SER B O 1
ATOM 1875 N N . LEU B 1 109 ? 22.739 -4.368 -23.032 1.00 28.56 109 LEU B N 1
ATOM 1876 C CA . LEU B 1 109 ? 23.527 -5.317 -23.796 1.00 32.98 109 LEU B CA 1
ATOM 1877 C C . LEU B 1 109 ? 24.967 -4.860 -23.978 1.00 28.19 109 LEU B C 1
ATOM 1878 O O . LEU B 1 109 ? 25.745 -5.570 -24.607 1.00 31.47 109 LEU B O 1
ATOM 1883 N N . ASN B 1 110 ? 25.319 -3.692 -23.451 1.00 29.45 110 ASN B N 1
ATOM 1884 C CA . ASN B 1 110 ? 26.494 -2.920 -23.886 1.00 33.63 110 ASN B CA 1
ATOM 1885 C C . ASN B 1 110 ? 26.635 -2.916 -25.411 1.00 38.25 110 ASN B C 1
ATOM 1886 O O . ASN B 1 110 ? 27.715 -3.092 -25.981 1.00 34.27 110 ASN B O 1
ATOM 1891 N N . ALA B 1 111 ? 25.521 -2.639 -26.074 1.00 31.79 111 ALA B N 1
ATOM 1892 C CA . ALA B 1 111 ? 25.502 -2.469 -27.512 1.00 29.90 111 ALA B CA 1
ATOM 1893 C C . ALA B 1 111 ? 25.788 -1.023 -27.878 1.00 31.06 111 ALA B C 1
ATOM 1894 O O . ALA B 1 111 ? 25.653 -0.100 -27.070 1.00 31.55 111 ALA B O 1
ATOM 1896 N N . VAL B 1 112 ? 26.203 -0.835 -29.119 1.00 26.66 112 VAL B N 1
ATOM 1897 C CA . VAL B 1 112 ? 26.310 0.494 -29.709 1.00 25.15 112 VAL B CA 1
ATOM 1898 C C . VAL B 1 112 ? 24.989 0.765 -30.419 1.00 28.15 112 VAL B C 1
ATOM 1899 O O . VAL B 1 112 ? 24.574 -0.017 -31.272 1.00 31.25 112 VAL B O 1
ATOM 1903 N N . LEU B 1 113 ? 24.306 1.838 -30.057 1.00 29.02 113 LEU B N 1
ATOM 1904 C CA . LEU B 1 113 ? 23.021 2.140 -30.683 1.00 30.59 113 LEU B CA 1
ATOM 1905 C C . LEU B 1 113 ? 23.256 2.995 -31.923 1.00 29.31 113 LEU B C 1
ATOM 1906 O O . LEU B 1 113 ? 23.933 4.026 -31.853 1.00 26.26 113 LEU B O 1
ATOM 1911 N N . ILE B 1 114 ? 22.700 2.549 -33.052 1.00 26.52 114 ILE B N 1
ATOM 1912 C CA . ILE B 1 114 ? 22.801 3.231 -34.338 1.00 24.28 114 ILE B CA 1
ATOM 1913 C C . ILE B 1 114 ? 21.517 4.004 -34.595 1.00 31.47 114 ILE B C 1
ATOM 1914 O O . ILE B 1 114 ? 20.427 3.422 -34.604 1.00 26.63 114 ILE B O 1
ATOM 1919 N N . THR B 1 115 ? 21.644 5.298 -34.869 1.00 24.86 115 THR B N 1
ATOM 1920 C CA . THR B 1 115 ? 20.486 6.166 -34.915 1.00 33.13 115 THR B CA 1
ATOM 1921 C C . THR B 1 115 ? 20.601 7.113 -36.115 1.00 38.76 115 THR B C 1
ATOM 1922 O O . THR B 1 115 ? 21.565 7.073 -36.887 1.00 37.05 115 THR B O 1
ATOM 1926 N N . HIS B 1 116 ? 19.562 7.919 -36.305 1.00 39.64 116 HIS B N 1
ATOM 1927 C CA . HIS B 1 116 ? 19.561 9.019 -37.264 1.00 42.45 116 HIS B CA 1
ATOM 1928 C C . HIS B 1 116 ? 18.831 10.164 -36.596 1.00 41.04 116 HIS B C 1
ATOM 1929 O O . HIS B 1 116 ? 17.654 10.022 -36.240 1.00 42.39 116 HIS B O 1
ATOM 1936 N N . ASN B 1 117 ? 19.535 11.261 -36.378 1.00 46.66 117 ASN B N 1
ATOM 1937 C CA . ASN B 1 117 ? 18.903 12.510 -35.980 1.00 46.23 117 ASN B CA 1
ATOM 1938 C C . ASN B 1 117 ? 18.129 12.373 -34.662 1.00 54.20 117 ASN B C 1
ATOM 1939 O O . ASN B 1 117 ? 16.972 12.784 -34.539 1.00 60.78 117 ASN B O 1
ATOM 1944 N N . VAL B 1 118 ? 18.783 11.794 -33.659 1.00 43.32 118 VAL B N 1
ATOM 1945 C CA . VAL B 1 118 ? 18.272 11.809 -32.292 1.00 43.11 118 VAL B CA 1
ATOM 1946 C C . VAL B 1 118 ? 19.393 12.316 -31.395 1.00 35.94 118 VAL B C 1
ATOM 1947 O O . VAL B 1 118 ? 20.010 11.549 -30.652 1.00 35.48 118 VAL B O 1
ATOM 1951 N N . LYS B 1 119 ? 19.688 13.608 -31.474 1.00 36.71 119 LYS B N 1
ATOM 1952 C CA . LYS B 1 119 ? 20.750 14.171 -30.650 1.00 32.86 119 LYS B CA 1
ATOM 1953 C C . LYS B 1 119 ? 20.426 14.080 -29.159 1.00 33.86 119 LYS B C 1
ATOM 1954 O O . LYS B 1 119 ? 21.349 14.092 -28.334 1.00 39.73 119 LYS B O 1
ATOM 1957 N N . GLU B 1 120 ? 19.138 13.968 -28.812 1.00 33.61 120 GLU B N 1
ATOM 1958 C CA . GLU B 1 120 ? 18.720 13.784 -27.426 1.00 34.40 120 GLU B CA 1
ATOM 1959 C C . GLU B 1 120 ? 19.526 12.722 -26.710 1.00 33.18 120 GLU B C 1
ATOM 1960 O O . GLU B 1 120 ? 19.725 12.806 -25.490 1.00 38.20 120 GLU B O 1
ATOM 1966 N N . PHE B 1 121 ? 19.898 11.650 -27.423 1.00 35.56 121 PHE B N 1
ATOM 1967 C CA . PHE B 1 121 ? 20.566 10.526 -26.770 1.00 34.37 121 PHE B CA 1
ATOM 1968 C C . PHE B 1 121 ? 21.842 10.940 -26.064 1.00 30.77 121 PHE B C 1
ATOM 1969 O O . PHE B 1 121 ? 22.330 10.196 -25.201 1.00 35.47 121 PHE B O 1
ATOM 1977 N N . GLN B 1 122 ? 22.399 12.109 -26.385 1.00 35.38 122 GLN B N 1
ATOM 1978 C CA . GLN B 1 122 ? 23.598 12.545 -25.667 1.00 39.11 122 GLN B CA 1
ATOM 1979 C C . GLN B 1 122 ? 23.332 12.770 -24.183 1.00 34.15 122 GLN B C 1
ATOM 1980 O O . GLN B 1 122 ? 24.285 12.761 -23.399 1.00 35.76 122 GLN B O 1
ATOM 1986 N N . ARG B 1 123 ? 22.065 12.955 -23.776 1.00 31.36 123 ARG B N 1
ATOM 1987 C CA . ARG B 1 123 ? 21.742 13.121 -22.352 1.00 39.91 123 ARG B CA 1
ATOM 1988 C C . ARG B 1 123 ? 21.903 11.823 -21.565 1.00 40.48 123 ARG B C 1
ATOM 1989 O O . ARG B 1 123 ? 22.005 11.850 -20.328 1.00 30.93 123 ARG B O 1
ATOM 1997 N N . ILE B 1 124 ? 21.916 10.685 -22.252 1.00 34.59 124 ILE B N 1
ATOM 1998 C CA . ILE B 1 124 ? 22.167 9.403 -21.609 1.00 28.18 124 ILE B CA 1
ATOM 1999 C C . ILE B 1 124 ? 23.672 9.175 -21.732 1.00 36.33 124 ILE B C 1
ATOM 2000 O O . ILE B 1 124 ? 24.181 8.585 -22.695 1.00 34.47 124 ILE B O 1
ATOM 2005 N N . THR B 1 125 ? 24.395 9.633 -20.722 1.00 37.13 125 THR B N 1
ATOM 2006 C CA . THR B 1 125 ? 25.826 9.854 -20.877 1.00 37.58 125 THR B CA 1
ATOM 2007 C C . THR B 1 125 ? 26.629 8.572 -20.954 1.00 33.90 125 THR B C 1
ATOM 2008 O O . THR B 1 125 ? 27.766 8.616 -21.436 1.00 39.13 125 THR B O 1
ATOM 2012 N N . ASP B 1 126 ? 26.088 7.435 -20.506 1.00 30.59 126 ASP B N 1
ATOM 2013 C CA . ASP B 1 126 ? 26.788 6.161 -20.658 1.00 40.66 126 ASP B CA 1
ATOM 2014 C C . ASP B 1 126 ? 26.329 5.345 -21.871 1.00 39.18 126 ASP B C 1
ATOM 2015 O O . ASP B 1 126 ? 26.764 4.197 -22.044 1.00 36.22 126 ASP B O 1
ATOM 2020 N N . LEU B 1 127 ? 25.501 5.921 -22.733 1.00 37.88 127 LEU B N 1
ATOM 2021 C CA . LEU B 1 127 ? 25.068 5.241 -23.943 1.00 34.04 127 LEU B CA 1
ATOM 2022 C C . LEU B 1 127 ? 26.141 5.360 -25.006 1.00 30.44 127 LEU B C 1
ATOM 2023 O O . LEU B 1 127 ? 26.600 6.462 -25.306 1.00 32.48 127 LEU B O 1
ATOM 2028 N N . GLN B 1 128 ? 26.513 4.237 -25.595 1.00 32.85 128 GLN B N 1
ATOM 2029 C CA . GLN B 1 128 ? 27.354 4.245 -26.784 1.00 30.87 128 GLN B CA 1
ATOM 2030 C C . GLN B 1 128 ? 26.450 4.299 -28.017 1.00 31.24 128 GLN B C 1
ATOM 2031 O O . GLN B 1 128 ? 25.603 3.422 -28.211 1.00 29.55 128 GLN B O 1
ATOM 2037 N N . TRP B 1 129 ? 26.603 5.334 -28.836 1.00 24.19 129 TRP B N 1
ATOM 2038 C CA . TRP B 1 129 ? 25.787 5.424 -30.027 1.00 29.75 129 TRP B CA 1
ATOM 2039 C C . TRP B 1 129 ? 26.520 6.172 -31.130 1.00 37.09 129 TRP B C 1
ATOM 2040 O O . TRP B 1 129 ? 27.534 6.852 -30.911 1.00 35.76 129 TRP B O 1
ATOM 2051 N N . GLN B 1 130 ? 25.984 6.000 -32.331 1.00 26.74 130 GLN B N 1
ATOM 2052 C CA . GLN B 1 130 ? 26.545 6.524 -33.558 1.00 31.79 130 GLN B CA 1
ATOM 2053 C C . GLN B 1 130 ? 25.395 6.805 -34.503 1.00 32.95 130 GLN B C 1
ATOM 2054 O O . GLN B 1 130 ? 24.409 6.065 -34.525 1.00 30.92 130 GLN B O 1
ATOM 2060 N N . ASP B 1 131 ? 25.542 7.872 -35.283 1.00 35.75 131 ASP B N 1
ATOM 2061 C CA . ASP B 1 131 ? 24.624 8.223 -36.368 1.00 36.45 131 ASP B CA 1
ATOM 2062 C C . ASP B 1 131 ? 25.326 7.779 -37.644 1.00 34.95 131 ASP B C 1
ATOM 2063 O O . ASP B 1 131 ? 26.290 8.404 -38.079 1.00 34.93 131 ASP B O 1
ATOM 2068 N N . TRP B 1 132 ? 24.889 6.666 -38.209 1.00 39.24 132 TRP B N 1
ATOM 2069 C CA . TRP B 1 132 ? 25.544 6.136 -39.393 1.00 39.11 132 TRP B CA 1
ATOM 2070 C C . TRP B 1 132 ? 25.132 6.856 -40.663 1.00 41.42 132 TRP B C 1
ATOM 2071 O O . TRP B 1 132 ? 25.522 6.410 -41.741 1.00 44.75 132 TRP B O 1
ATOM 2082 N N . THR B 1 133 ? 24.364 7.943 -40.573 1.00 40.25 133 THR B N 1
ATOM 2083 C CA . THR B 1 133 ? 24.066 8.750 -41.752 1.00 43.35 133 THR B CA 1
ATOM 2084 C C . THR B 1 133 ? 25.045 9.915 -41.908 1.00 40.72 133 THR B C 1
ATOM 2085 O O . THR B 1 133 ? 25.254 10.376 -43.022 1.00 55.78 133 THR B O 1
ATOM 2089 N N . LYS B 1 134 ? 25.677 10.358 -40.818 1.00 52.33 134 LYS B N 1
ATOM 2090 C CA . LYS B 1 134 ? 26.662 11.436 -40.804 1.00 50.29 134 LYS B CA 1
ATOM 2091 C C . LYS B 1 134 ? 28.096 10.894 -40.827 1.00 55.63 134 LYS B C 1
ATOM 2092 O O . LYS B 1 134 ? 28.362 9.709 -40.615 1.00 47.43 134 LYS B O 1
ATOM 2096 N N . LEU B 1 135 ? 29.036 11.805 -41.050 1.00 60.94 135 LEU B N 1
ATOM 2097 C CA . LEU B 1 135 ? 30.460 11.467 -41.042 1.00 61.91 135 LEU B CA 1
ATOM 2098 C C . LEU B 1 135 ? 31.051 11.450 -39.637 1.00 46.04 135 LEU B C 1
ATOM 2099 O O . LEU B 1 135 ? 30.643 12.250 -38.795 1.00 55.89 135 LEU B O 1
ATOM 2104 N N . SER C 2 17 ? -12.112 -10.989 33.848 1.00 62.84 -1 SER C N 1
ATOM 2105 C CA . SER C 2 17 ? -10.675 -11.393 33.956 1.00 66.75 -1 SER C CA 1
ATOM 2106 C C . SER C 2 17 ? -9.817 -10.754 32.858 1.00 64.28 -1 SER C C 1
ATOM 2107 O O . SER C 2 17 ? -10.056 -10.936 31.672 1.00 61.01 -1 SER C O 1
ATOM 2110 N N . SER C 2 18 ? -8.785 -10.046 33.290 1.00 57.49 0 SER C N 1
ATOM 2111 C CA . SER C 2 18 ? -8.009 -9.161 32.443 1.00 47.56 0 SER C CA 1
ATOM 2112 C C . SER C 2 18 ? -6.673 -8.970 33.125 1.00 38.57 0 SER C C 1
ATOM 2113 O O . SER C 2 18 ? -6.491 -9.372 34.273 1.00 43.88 0 SER C O 1
ATOM 2116 N N . MET C 2 19 ? -5.756 -8.322 32.420 1.00 40.40 1 MET C N 1
ATOM 2117 C CA . MET C 2 19 ? -4.437 -8.007 32.948 1.00 35.34 1 MET C CA 1
ATOM 2118 C C . MET C 2 19 ? -4.105 -6.541 32.696 1.00 36.21 1 MET C C 1
ATOM 2119 O O . MET C 2 19 ? -4.737 -5.862 31.884 1.00 39.69 1 MET C O 1
ATOM 2124 N N . LEU C 2 20 ? -3.051 -6.085 33.349 1.00 27.16 2 LEU C N 1
ATOM 2125 C CA . LEU C 2 20 ? -2.419 -4.818 33.043 1.00 32.87 2 LEU C CA 1
ATOM 2126 C C . LEU C 2 20 ? -1.163 -5.069 32.234 1.00 32.33 2 LEU C C 1
ATOM 2127 O O . LEU C 2 20 ? -0.457 -6.044 32.470 1.00 32.21 2 LEU C O 1
ATOM 2132 N N . THR C 2 21 ? -0.869 -4.178 31.292 1.00 29.05 3 THR C N 1
ATOM 2133 C CA . THR C 2 21 ? 0.355 -4.325 30.522 1.00 30.11 3 THR C CA 1
ATOM 2134 C C . THR C 2 21 ? 0.852 -2.935 30.172 1.00 31.00 3 THR C C 1
ATOM 2135 O O . THR C 2 21 ? 0.122 -1.955 30.308 1.00 34.39 3 THR C O 1
ATOM 2139 N N . LYS C 2 22 ? 2.116 -2.844 29.776 1.00 32.10 4 LYS C N 1
ATOM 2140 C CA . LYS C 2 22 ? 2.829 -1.567 29.763 1.00 34.79 4 LYS C CA 1
ATOM 2141 C C . LYS C 2 22 ? 2.807 -0.938 28.379 1.00 29.68 4 LYS C C 1
ATOM 2142 O O . LYS C 2 22 ? 2.994 -1.625 27.371 1.00 32.42 4 LYS C O 1
ATOM 2144 N N . VAL C 2 23 ? 2.549 0.365 28.335 1.00 29.72 5 VAL C N 1
ATOM 2145 C CA . VAL C 2 23 ? 2.754 1.190 27.144 1.00 32.82 5 VAL C CA 1
ATOM 2146 C C . VAL C 2 23 ? 4.200 1.660 27.174 1.00 34.01 5 VAL C C 1
ATOM 2147 O O . VAL C 2 23 ? 4.707 2.026 28.230 1.00 37.22 5 VAL C O 1
ATOM 2151 N N . PHE C 2 24 ? 4.884 1.615 26.039 1.00 36.63 6 PHE C N 1
ATOM 2152 C CA . PHE C 2 24 ? 6.287 2.001 26.002 1.00 39.46 6 PHE C CA 1
ATOM 2153 C C . PHE C 2 24 ? 6.585 2.610 24.637 1.00 45.67 6 PHE C C 1
ATOM 2154 O O . PHE C 2 24 ? 5.765 2.564 23.711 1.00 49.30 6 PHE C O 1
ATOM 2162 N N . GLN C 2 25 ? 7.738 3.258 24.543 1.00 45.38 7 GLN C N 1
ATOM 2163 C CA . GLN C 2 25 ? 8.138 3.917 23.315 1.00 53.55 7 GLN C CA 1
ATOM 2164 C C . GLN C 2 25 ? 9.086 2.993 22.577 1.00 60.07 7 GLN C C 1
ATOM 2165 O O . GLN C 2 25 ? 9.964 2.373 23.185 1.00 59.08 7 GLN C O 1
ATOM 2168 N N . SER C 2 26 ? 8.867 2.864 21.275 1.00 67.21 8 SER C N 1
ATOM 2169 C CA . SER C 2 26 ? 9.732 2.072 20.409 1.00 72.23 8 SER C CA 1
ATOM 2170 C C . SER C 2 26 ? 9.951 2.889 19.148 1.00 73.23 8 SER C C 1
ATOM 2171 O O . SER C 2 26 ? 8.996 3.158 18.412 1.00 71.76 8 SER C O 1
ATOM 2174 N N . GLY C 2 27 ? 11.197 3.299 18.918 1.00 75.24 9 GLY C N 1
ATOM 2175 C CA . GLY C 2 27 ? 11.473 4.223 17.833 1.00 77.04 9 GLY C CA 1
ATOM 2176 C C . GLY C 2 27 ? 10.813 5.560 18.094 1.00 80.17 9 GLY C C 1
ATOM 2177 O O . GLY C 2 27 ? 10.786 6.067 19.224 1.00 75.43 9 GLY C O 1
ATOM 2178 N N . ASN C 2 28 ? 10.266 6.143 17.031 1.00 83.42 10 ASN C N 1
ATOM 2179 C CA . ASN C 2 28 ? 9.519 7.386 17.125 1.00 89.98 10 ASN C CA 1
ATOM 2180 C C . ASN C 2 28 ? 8.048 7.146 17.427 1.00 88.68 10 ASN C C 1
ATOM 2181 O O . ASN C 2 28 ? 7.239 8.067 17.274 1.00 90.27 10 ASN C O 1
ATOM 2183 N N . SER C 2 29 ? 7.690 5.941 17.869 1.00 81.63 11 SER C N 1
ATOM 2184 C CA . SER C 2 29 ? 6.297 5.552 18.017 1.00 77.54 11 SER C CA 1
ATOM 2185 C C . SER C 2 29 ? 6.035 4.999 19.412 1.00 68.88 11 SER C C 1
ATOM 2186 O O . SER C 2 29 ? 6.931 4.895 20.259 1.00 69.21 11 SER C O 1
ATOM 2189 N N . GLN C 2 30 ? 4.770 4.650 19.630 1.00 56.31 12 GLN C N 1
ATOM 2190 C CA . GLN C 2 30 ? 4.289 4.048 20.858 1.00 46.12 12 GLN C CA 1
ATOM 2191 C C . GLN C 2 30 ? 4.017 2.569 20.606 1.00 38.09 12 GLN C C 1
ATOM 2192 O O . GLN C 2 30 ? 3.737 2.160 19.477 1.00 38.07 12 GLN C O 1
ATOM 2198 N N . ALA C 2 31 ? 4.112 1.764 21.664 1.00 41.35 13 ALA C N 1
ATOM 2199 C CA . ALA C 2 31 ? 3.818 0.345 21.555 1.00 32.68 13 ALA C CA 1
ATOM 2200 C C . ALA C 2 31 ? 3.316 -0.181 22.887 1.00 41.50 13 ALA C C 1
ATOM 2201 O O . ALA C 2 31 ? 3.587 0.396 23.949 1.00 32.71 13 ALA C O 1
ATOM 2203 N N . VAL C 2 32 ? 2.631 -1.326 22.816 1.00 32.40 14 VAL C N 1
ATOM 2204 C CA . VAL C 2 32 ? 2.062 -1.984 23.988 1.00 34.36 14 VAL C CA 1
ATOM 2205 C C . VAL C 2 32 ? 2.561 -3.412 24.038 1.00 32.28 14 VAL C C 1
ATOM 2206 O O . VAL C 2 32 ? 2.448 -4.150 23.053 1.00 32.64 14 VAL C O 1
ATOM 2210 N N . ARG C 2 33 ? 3.095 -3.797 25.188 1.00 31.61 15 ARG C N 1
ATOM 2211 C CA . ARG C 2 33 ? 3.483 -5.177 25.431 1.00 40.93 15 ARG C CA 1
ATOM 2212 C C . ARG C 2 33 ? 2.262 -6.082 25.410 1.00 40.44 15 ARG C C 1
ATOM 2213 O O . ARG C 2 33 ? 1.272 -5.824 26.101 1.00 34.31 15 ARG C O 1
ATOM 2216 N N . ILE C 2 34 ? 2.323 -7.131 24.596 1.00 43.29 16 ILE C N 1
ATOM 2217 C CA . ILE C 2 34 ? 1.277 -8.147 24.550 1.00 38.72 16 ILE C CA 1
ATOM 2218 C C . ILE C 2 34 ? 1.726 -9.297 25.450 1.00 38.88 16 ILE C C 1
ATOM 2219 O O . ILE C 2 34 ? 2.696 -9.991 25.106 1.00 41.24 16 ILE C O 1
ATOM 2224 N N . PRO C 2 35 ? 1.077 -9.534 26.579 1.00 37.81 17 PRO C N 1
ATOM 2225 C CA . PRO C 2 35 ? 1.436 -10.714 27.365 1.00 39.85 17 PRO C CA 1
ATOM 2226 C C . PRO C 2 35 ? 1.114 -11.974 26.573 1.00 42.95 17 PRO C C 1
ATOM 2227 O O . PRO C 2 35 ? 0.339 -11.960 25.608 1.00 33.56 17 PRO C O 1
ATOM 2231 N N . MET C 2 36 ? 1.762 -13.074 26.972 1.00 41.81 18 MET C N 1
ATOM 2232 C CA . MET C 2 36 ? 1.625 -14.317 26.224 1.00 45.07 18 MET C CA 1
ATOM 2233 C C . MET C 2 36 ? 0.193 -14.824 26.238 1.00 42.97 18 MET C C 1
ATOM 2234 O O . MET C 2 36 ? -0.237 -15.469 25.278 1.00 45.86 18 MET C O 1
ATOM 2239 N N . ASP C 2 37 ? -0.575 -14.513 27.293 1.00 37.36 19 ASP C N 1
ATOM 2240 C CA . ASP C 2 37 ? -1.974 -14.920 27.317 1.00 39.26 19 ASP C CA 1
ATOM 2241 C C . ASP C 2 37 ? -2.702 -14.453 26.092 1.00 39.97 19 ASP C C 1
ATOM 2242 O O . ASP C 2 37 ? -3.695 -15.070 25.699 1.00 43.38 19 ASP C O 1
ATOM 2247 N N . PHE C 2 38 ? -2.225 -13.373 25.471 1.00 38.96 20 PHE C N 1
ATOM 2248 C CA . PHE C 2 38 ? -2.919 -12.758 24.348 1.00 35.83 20 PHE C CA 1
ATOM 2249 C C . PHE C 2 38 ? -2.100 -12.762 23.055 1.00 41.49 20 PHE C C 1
ATOM 2250 O O . PHE C 2 38 ? -2.490 -12.068 22.110 1.00 31.69 20 PHE C O 1
ATOM 2258 N N . ARG C 2 39 ? -0.967 -13.486 22.999 1.00 43.28 21 ARG C N 1
ATOM 2259 C CA . ARG C 2 39 ? -0.081 -13.448 21.834 1.00 44.62 21 ARG C CA 1
ATOM 2260 C C . ARG C 2 39 ? -0.863 -13.604 20.535 1.00 43.18 21 ARG C C 1
ATOM 2261 O O . ARG C 2 39 ? -1.766 -14.434 20.420 1.00 43.02 21 ARG C O 1
ATOM 2263 N N . PHE C 2 40 ? -0.515 -12.790 19.558 1.00 43.24 22 PHE C N 1
ATOM 2264 C CA . PHE C 2 40 ? -1.036 -12.960 18.214 1.00 43.59 22 PHE C CA 1
ATOM 2265 C C . PHE C 2 40 ? -0.104 -13.880 17.437 1.00 49.11 22 PHE C C 1
ATOM 2266 O O . PHE C 2 40 ? 1.098 -13.945 17.709 1.00 50.59 22 PHE C O 1
ATOM 2274 N N . ASP C 2 41 ? -0.669 -14.592 16.465 1.00 46.38 23 ASP C N 1
ATOM 2275 C CA . ASP C 2 41 ? 0.101 -15.503 15.626 1.00 52.78 23 ASP C CA 1
ATOM 2276 C C . ASP C 2 41 ? 0.295 -14.947 14.225 1.00 56.47 23 ASP C C 1
ATOM 2277 O O . ASP C 2 41 ? 0.768 -15.665 13.341 1.00 61.02 23 ASP C O 1
ATOM 2282 N N . VAL C 2 42 ? -0.043 -13.674 14.016 1.00 53.74 24 VAL C N 1
ATOM 2283 C CA . VAL C 2 42 ? 0.273 -12.960 12.789 1.00 52.77 24 VAL C CA 1
ATOM 2284 C C . VAL C 2 42 ? 1.146 -11.762 13.130 1.00 49.91 24 VAL C C 1
ATOM 2285 O O . VAL C 2 42 ? 1.403 -11.468 14.300 1.00 39.72 24 VAL C O 1
ATOM 2289 N N . ASP C 2 43 ? 1.603 -11.062 12.106 1.00 49.77 25 ASP C N 1
ATOM 2290 C CA . ASP C 2 43 ? 2.448 -9.903 12.289 1.00 45.51 25 ASP C CA 1
ATOM 2291 C C . ASP C 2 43 ? 1.699 -8.609 12.035 1.00 41.96 25 ASP C C 1
ATOM 2292 O O . ASP C 2 43 ? 2.272 -7.534 12.239 1.00 41.86 25 ASP C O 1
ATOM 2297 N N . THR C 2 44 ? 0.431 -8.683 11.621 1.00 35.94 26 THR C N 1
ATOM 2298 C CA . THR C 2 44 ? -0.362 -7.494 11.318 1.00 44.05 26 THR C CA 1
ATOM 2299 C C . THR C 2 44 ? -1.771 -7.646 11.877 1.00 43.88 26 THR C C 1
ATOM 2300 O O . THR C 2 44 ? -2.421 -8.665 11.635 1.00 48.78 26 THR C O 1
ATOM 2304 N N . VAL C 2 45 ? -2.249 -6.629 12.608 1.00 42.28 27 VAL C N 1
ATOM 2305 C CA . VAL C 2 45 ? -3.611 -6.614 13.138 1.00 40.88 27 VAL C CA 1
ATOM 2306 C C . VAL C 2 45 ? -4.342 -5.361 12.664 1.00 37.55 27 VAL C C 1
ATOM 2307 O O . VAL C 2 45 ? -3.740 -4.316 12.409 1.00 38.71 27 VAL C O 1
ATOM 2311 N N . GLU C 2 46 ? -5.657 -5.474 12.581 1.00 33.15 28 GLU C N 1
ATOM 2312 C CA . GLU C 2 46 ? -6.535 -4.323 12.463 1.00 35.50 28 GLU C CA 1
ATOM 2313 C C . GLU C 2 46 ? -6.686 -3.687 13.840 1.00 42.12 28 GLU C C 1
ATOM 2314 O O . GLU C 2 46 ? -6.653 -4.373 14.866 1.00 37.98 28 GLU C O 1
ATOM 2320 N N . ILE C 2 47 ? -6.792 -2.362 13.860 1.00 38.49 29 ILE C N 1
ATOM 2321 C CA . ILE C 2 47 ? -6.884 -1.587 15.093 1.00 33.99 29 ILE C CA 1
ATOM 2322 C C . ILE C 2 47 ? -7.966 -0.532 14.905 1.00 39.90 29 ILE C C 1
ATOM 2323 O O . ILE C 2 47 ? -7.987 0.172 13.893 1.00 39.14 29 ILE C O 1
ATOM 2328 N N . PHE C 2 48 ? -8.875 -0.425 15.868 1.00 41.22 30 PHE C N 1
ATOM 2329 C CA . PHE C 2 48 ? -9.860 0.644 15.818 1.00 45.64 30 PHE C CA 1
ATOM 2330 C C . PHE C 2 48 ? -10.229 1.047 17.233 1.00 42.57 30 PHE C C 1
ATOM 2331 O O . PHE C 2 48 ? -9.882 0.368 18.204 1.00 38.25 30 PHE C O 1
ATOM 2339 N N . ARG C 2 49 ? -10.923 2.179 17.339 1.00 42.56 31 ARG C N 1
ATOM 2340 C CA . ARG C 2 49 ? -11.301 2.756 18.618 1.00 47.46 31 ARG C CA 1
ATOM 2341 C C . ARG C 2 49 ? -12.806 2.682 18.771 1.00 49.38 31 ARG C C 1
ATOM 2342 O O . ARG C 2 49 ? -13.543 3.018 17.844 1.00 56.59 31 ARG C O 1
ATOM 2350 N N . LYS C 2 50 ? -13.256 2.218 19.924 1.00 55.22 32 LYS C N 1
ATOM 2351 C CA . LYS C 2 50 ? -14.669 2.260 20.242 1.00 58.44 32 LYS C CA 1
ATOM 2352 C C . LYS C 2 50 ? -15.018 3.615 20.858 1.00 59.77 32 LYS C C 1
ATOM 2353 O O . LYS C 2 50 ? -14.143 4.414 21.215 1.00 64.01 32 LYS C O 1
ATOM 2357 N N . GLU C 2 51 ? -16.324 3.882 20.964 1.00 63.27 33 GLU C N 1
ATOM 2358 C CA . GLU C 2 51 ? -16.774 5.160 21.509 1.00 61.82 33 GLU C CA 1
ATOM 2359 C C . GLU C 2 51 ? -16.106 5.451 22.844 1.00 67.94 33 GLU C C 1
ATOM 2360 O O . GLU C 2 51 ? -15.693 6.587 23.114 1.00 72.36 33 GLU C O 1
ATOM 2362 N N . ASN C 2 52 ? -15.969 4.430 23.685 1.00 61.28 34 ASN C N 1
ATOM 2363 C CA . ASN C 2 52 ? -15.533 4.636 25.057 1.00 55.53 34 ASN C CA 1
ATOM 2364 C C . ASN C 2 52 ? -14.038 4.875 25.208 1.00 51.63 34 ASN C C 1
ATOM 2365 O O . ASN C 2 52 ? -13.577 5.032 26.342 1.00 52.30 34 ASN C O 1
ATOM 2370 N N . GLY C 2 53 ? -13.269 4.936 24.125 1.00 52.96 35 GLY C N 1
ATOM 2371 C CA . GLY C 2 53 ? -11.827 5.051 24.236 1.00 47.79 35 GLY C CA 1
ATOM 2372 C C . GLY C 2 53 ? -11.093 3.728 24.263 1.00 49.16 35 GLY C C 1
ATOM 2373 O O . GLY C 2 53 ? -9.848 3.717 24.316 1.00 43.61 35 GLY C O 1
ATOM 2374 N N . ASP C 2 54 ? -11.820 2.614 24.243 1.00 45.69 36 ASP C N 1
ATOM 2375 C CA . ASP C 2 54 ? -11.184 1.316 24.091 1.00 44.97 36 ASP C CA 1
ATOM 2376 C C . ASP C 2 54 ? -10.603 1.199 22.691 1.00 39.70 36 ASP C C 1
ATOM 2377 O O . ASP C 2 54 ? -11.244 1.560 21.708 1.00 42.55 36 ASP C O 1
ATOM 2382 N N . VAL C 2 55 ? -9.393 0.680 22.611 1.00 33.49 37 VAL C N 1
ATOM 2383 C CA . VAL C 2 55 ? -8.746 0.352 21.353 1.00 35.59 37 VAL C CA 1
ATOM 2384 C C . VAL C 2 55 ? -8.846 -1.154 21.170 1.00 34.96 37 VAL C C 1
ATOM 2385 O O . VAL C 2 55 ? -8.571 -1.918 22.099 1.00 36.05 37 VAL C O 1
ATOM 2389 N N . VAL C 2 56 ? -9.256 -1.588 19.986 1.00 36.53 38 VAL C N 1
ATOM 2390 C CA . VAL C 2 56 ? -9.564 -2.988 19.740 1.00 34.01 38 VAL C CA 1
ATOM 2391 C C . VAL C 2 56 ? -8.641 -3.500 18.654 1.00 40.94 38 VAL C C 1
ATOM 2392 O O . VAL C 2 56 ? -8.470 -2.847 17.620 1.00 37.31 38 VAL C O 1
ATOM 2396 N N . LEU C 2 57 ? -8.063 -4.672 18.889 1.00 37.24 39 LEU C N 1
ATOM 2397 C CA . LEU C 2 57 ? -7.135 -5.310 17.965 1.00 33.22 39 LEU C CA 1
ATOM 2398 C C . LEU C 2 57 ? -7.740 -6.614 17.461 1.00 40.78 39 LEU C C 1
ATOM 2399 O O . LEU C 2 57 ? -8.187 -7.443 18.260 1.00 34.07 39 LEU C O 1
ATOM 2404 N N . ARG C 2 58 ? -7.764 -6.791 16.140 1.00 37.21 40 ARG C N 1
ATOM 2405 C CA . ARG C 2 58 ? -8.292 -8.004 15.516 1.00 40.90 40 ARG C CA 1
ATOM 2406 C C . ARG C 2 58 ? -7.292 -8.456 14.459 1.00 39.65 40 ARG C C 1
ATOM 2407 O O . ARG C 2 58 ? -7.054 -7.716 13.479 1.00 38.41 40 ARG C O 1
ATOM 2415 N N . PRO C 2 59 ? -6.693 -9.637 14.592 1.00 40.77 41 PRO C N 1
ATOM 2416 C CA . PRO C 2 59 ? -5.718 -10.076 13.590 1.00 40.34 41 PRO C CA 1
ATOM 2417 C C . PRO C 2 59 ? -6.358 -10.258 12.221 1.00 37.06 41 PRO C C 1
ATOM 2418 O O . PRO C 2 59 ? -7.577 -10.371 12.072 1.00 38.28 41 PRO C O 1
ATOM 2422 N N . VAL C 2 60 ? -5.511 -10.183 11.193 1.00 43.89 42 VAL C N 1
ATOM 2423 C CA . VAL C 2 60 ? -5.912 -10.587 9.844 1.00 46.39 42 VAL C CA 1
ATOM 2424 C C . VAL C 2 60 ? -5.498 -12.043 9.665 1.00 41.39 42 VAL C C 1
ATOM 2425 O O . VAL C 2 60 ? -4.754 -12.591 10.494 1.00 47.91 42 VAL C O 1
ATOM 2429 N N . SER C 2 61 ? -5.939 -12.664 8.570 1.00 54.85 43 SER C N 1
ATOM 2430 C CA . SER C 2 61 ? -5.484 -14.006 8.218 1.00 52.52 43 SER C CA 1
ATOM 2431 C C . SER C 2 61 ? -3.980 -14.018 7.926 1.00 43.78 43 SER C C 1
ATOM 2432 O O . SER C 2 61 ? -3.382 -13.004 7.555 1.00 42.62 43 SER C O 1
ATOM 2435 N N . LYS C 2 62 ? -3.367 -15.196 8.077 1.00 46.39 44 LYS C N 1
ATOM 2436 C CA . LYS C 2 62 ? -1.943 -15.334 7.778 1.00 52.46 44 LYS C CA 1
ATOM 2437 C C . LYS C 2 62 ? -1.640 -15.001 6.311 1.00 54.52 44 LYS C C 1
ATOM 2438 O O . LYS C 2 62 ? -0.587 -14.428 6.000 1.00 49.84 44 LYS C O 1
ATOM 2440 N N . LYS C 2 63 ? -2.548 -15.344 5.394 1.00 54.32 45 LYS C N 1
ATOM 2441 C CA . LYS C 2 63 ? -2.275 -15.095 3.979 1.00 64.03 45 LYS C CA 1
ATOM 2442 C C . LYS C 2 63 ? -2.353 -13.604 3.684 1.00 61.63 45 LYS C C 1
ATOM 2443 O O . LYS C 2 63 ? -1.512 -13.048 2.964 1.00 51.45 45 LYS C O 1
ATOM 2445 N N . THR C 2 64 ? -3.345 -12.931 4.256 1.00 57.50 46 THR C N 1
ATOM 2446 C CA . THR C 2 64 ? -3.414 -11.485 4.117 1.00 52.66 46 THR C CA 1
ATOM 2447 C C . THR C 2 64 ? -2.219 -10.823 4.793 1.00 47.30 46 THR C C 1
ATOM 2448 O O . THR C 2 64 ? -1.658 -9.849 4.279 1.00 45.56 46 THR C O 1
ATOM 2452 N N . ASP C 2 65 ? -1.791 -11.353 5.928 1.00 45.24 47 ASP C N 1
ATOM 2453 C CA . ASP C 2 65 ? -0.625 -10.788 6.591 1.00 48.82 47 ASP C CA 1
ATOM 2454 C C . ASP C 2 65 ? 0.604 -10.870 5.686 1.00 54.13 47 ASP C C 1
ATOM 2455 O O . ASP C 2 65 ? 1.310 -9.877 5.482 1.00 47.59 47 ASP C O 1
ATOM 2460 N N . ASP C 2 66 ? 0.874 -12.046 5.124 1.00 49.14 48 ASP C N 1
ATOM 2461 C CA . ASP C 2 66 ? 2.084 -12.200 4.326 1.00 52.12 48 ASP C CA 1
ATOM 2462 C C . ASP C 2 66 ? 2.024 -11.410 3.016 1.00 52.64 48 ASP C C 1
ATOM 2463 O O . ASP C 2 66 ? 3.052 -10.896 2.566 1.00 57.27 48 ASP C O 1
ATOM 2468 N N . PHE C 2 67 ? 0.847 -11.268 2.405 1.00 41.01 49 PHE C N 1
ATOM 2469 C CA . PHE C 2 67 ? 0.753 -10.480 1.183 1.00 49.85 49 PHE C CA 1
ATOM 2470 C C . PHE C 2 67 ? 0.939 -8.984 1.438 1.00 50.33 49 PHE C C 1
ATOM 2471 O O . PHE C 2 67 ? 1.696 -8.310 0.724 1.00 46.86 49 PHE C O 1
ATOM 2479 N N . LEU C 2 68 ? 0.221 -8.431 2.414 1.00 50.49 50 LEU C N 1
ATOM 2480 C CA . LEU C 2 68 ? 0.274 -6.990 2.651 1.00 52.19 50 LEU C CA 1
ATOM 2481 C C . LEU C 2 68 ? 1.608 -6.546 3.236 1.00 44.94 50 LEU C C 1
ATOM 2482 O O . LEU C 2 68 ? 1.957 -5.364 3.123 1.00 48.13 50 LEU C O 1
ATOM 2487 N N . ALA C 2 69 ? 2.342 -7.457 3.875 1.00 37.36 51 ALA C N 1
ATOM 2488 C CA . ALA C 2 69 ? 3.700 -7.160 4.307 1.00 44.03 51 ALA C CA 1
ATOM 2489 C C . ALA C 2 69 ? 4.608 -6.810 3.129 1.00 52.11 51 ALA C C 1
ATOM 2490 O O . ALA C 2 69 ? 5.569 -6.046 3.286 1.00 51.50 51 ALA C O 1
ATOM 2492 N N . LEU C 2 70 ? 4.321 -7.357 1.945 1.00 46.37 52 LEU C N 1
ATOM 2493 C CA . LEU C 2 70 ? 5.157 -7.101 0.777 1.00 51.93 52 LEU C CA 1
ATOM 2494 C C . LEU C 2 70 ? 5.209 -5.624 0.422 1.00 55.80 52 LEU C C 1
ATOM 2495 O O . LEU C 2 70 ? 6.147 -5.187 -0.260 1.00 52.66 52 LEU C O 1
ATOM 2500 N N . PHE C 2 71 ? 4.220 -4.851 0.861 1.00 44.29 53 PHE C N 1
ATOM 2501 C CA . PHE C 2 71 ? 4.150 -3.428 0.571 1.00 45.39 53 PHE C CA 1
ATOM 2502 C C . PHE C 2 71 ? 4.560 -2.572 1.753 1.00 55.31 53 PHE C C 1
ATOM 2503 O O . PHE C 2 71 ? 4.450 -1.344 1.688 1.00 55.11 53 PHE C O 1
ATOM 2511 N N . GLU C 2 72 ? 5.046 -3.196 2.820 1.00 60.26 54 GLU C N 1
ATOM 2512 C CA . GLU C 2 72 ? 5.826 -2.497 3.825 1.00 64.62 54 GLU C CA 1
ATOM 2513 C C . GLU C 2 72 ? 7.237 -2.311 3.298 1.00 60.90 54 GLU C C 1
ATOM 2514 O O . GLU C 2 72 ? 7.817 -3.218 2.689 1.00 63.22 54 GLU C O 1
ATOM 2520 N N . GLY C 2 73 ? 7.795 -1.139 3.546 1.00 58.98 55 GLY C N 1
ATOM 2521 C CA . GLY C 2 73 ? 9.120 -0.795 3.072 1.00 57.25 55 GLY C CA 1
ATOM 2522 C C . GLY C 2 73 ? 9.137 0.361 2.100 1.00 55.91 55 GLY C C 1
ATOM 2523 O O . GLY C 2 73 ? 10.171 1.025 1.962 1.00 58.57 55 GLY C O 1
ATOM 2524 N N . PHE C 2 74 ? 8.025 0.642 1.432 1.00 54.34 56 PHE C N 1
ATOM 2525 C CA . PHE C 2 74 ? 7.964 1.735 0.471 1.00 59.50 56 PHE C CA 1
ATOM 2526 C C . PHE C 2 74 ? 7.454 2.982 1.186 1.00 56.11 56 PHE C C 1
ATOM 2527 O O . PHE C 2 74 ? 6.290 3.040 1.593 1.00 59.49 56 PHE C O 1
ATOM 2535 N N . ASP C 2 75 ? 8.313 3.989 1.313 1.00 58.18 57 ASP C N 1
ATOM 2536 C CA . ASP C 2 75 ? 7.983 5.190 2.075 1.00 66.06 57 ASP C CA 1
ATOM 2537 C C . ASP C 2 75 ? 7.179 6.172 1.205 1.00 65.80 57 ASP C C 1
ATOM 2538 O O . ASP C 2 75 ? 6.784 5.860 0.077 1.00 61.46 57 ASP C O 1
ATOM 2543 N N . GLU C 2 76 ? 6.918 7.381 1.728 1.00 65.03 58 GLU C N 1
ATOM 2544 C CA . GLU C 2 76 ? 6.142 8.369 0.979 1.00 64.74 58 GLU C CA 1
ATOM 2545 C C . GLU C 2 76 ? 6.935 8.937 -0.201 1.00 67.79 58 GLU C C 1
ATOM 2546 O O . GLU C 2 76 ? 6.362 9.205 -1.267 1.00 58.35 58 GLU C O 1
ATOM 2548 N N . THR C 2 77 ? 8.251 9.130 -0.039 1.00 62.23 59 THR C N 1
ATOM 2549 C CA . THR C 2 77 ? 9.054 9.678 -1.135 1.00 64.09 59 THR C CA 1
ATOM 2550 C C . THR C 2 77 ? 9.026 8.750 -2.354 1.00 63.11 59 THR C C 1
ATOM 2551 O O . THR C 2 77 ? 8.827 9.203 -3.489 1.00 61.00 59 THR C O 1
ATOM 2555 N N . PHE C 2 78 ? 9.210 7.442 -2.126 1.00 61.59 60 PHE C N 1
ATOM 2556 C CA . PHE C 2 78 ? 9.065 6.431 -3.173 1.00 56.18 60 PHE C CA 1
ATOM 2557 C C . PHE C 2 78 ? 7.688 6.497 -3.827 1.00 52.93 60 PHE C C 1
ATOM 2558 O O . PHE C 2 78 ? 7.572 6.487 -5.060 1.00 49.13 60 PHE C O 1
ATOM 2566 N N . ILE C 2 79 ? 6.626 6.532 -3.022 1.00 51.27 61 ILE C N 1
ATOM 2567 C CA . ILE C 2 79 ? 5.293 6.646 -3.607 1.00 56.12 61 ILE C CA 1
ATOM 2568 C C . ILE C 2 79 ? 5.186 7.933 -4.409 1.00 55.48 61 ILE C C 1
ATOM 2569 O O . ILE C 2 79 ? 4.556 7.966 -5.473 1.00 54.28 61 ILE C O 1
ATOM 2574 N N . GLN C 2 80 ? 5.805 9.012 -3.920 1.00 58.95 62 GLN C N 1
ATOM 2575 C CA . GLN C 2 80 ? 5.810 10.254 -4.683 1.00 60.86 62 GLN C CA 1
ATOM 2576 C C . GLN C 2 80 ? 6.376 10.003 -6.068 1.00 56.27 62 GLN C C 1
ATOM 2577 O O . GLN C 2 80 ? 5.701 10.245 -7.075 1.00 53.64 62 GLN C O 1
ATOM 2579 N N . ALA C 2 81 ? 7.594 9.441 -6.125 1.00 52.04 63 ALA C N 1
ATOM 2580 C CA . ALA C 2 81 ? 8.318 9.280 -7.384 1.00 49.97 63 ALA C CA 1
ATOM 2581 C C . ALA C 2 81 ? 7.610 8.306 -8.315 1.00 53.95 63 ALA C C 1
ATOM 2582 O O . ALA C 2 81 ? 7.583 8.509 -9.539 1.00 56.32 63 ALA C O 1
ATOM 2584 N N . LEU C 2 82 ? 7.040 7.238 -7.748 1.00 49.05 64 LEU C N 1
ATOM 2585 C CA . LEU C 2 82 ? 6.332 6.240 -8.545 1.00 50.69 64 LEU C CA 1
ATOM 2586 C C . LEU C 2 82 ? 5.042 6.806 -9.121 1.00 52.27 64 LEU C C 1
ATOM 2587 O O . LEU C 2 82 ? 4.727 6.575 -10.298 1.00 54.76 64 LEU C O 1
ATOM 2592 N N . GLU C 2 83 ? 4.280 7.544 -8.304 1.00 47.31 65 GLU C N 1
ATOM 2593 C CA . GLU C 2 83 ? 3.040 8.152 -8.770 1.00 50.86 65 GLU C CA 1
ATOM 2594 C C . GLU C 2 83 ? 3.306 9.086 -9.928 1.00 45.57 65 GLU C C 1
ATOM 2595 O O . GLU C 2 83 ? 2.420 9.318 -10.751 1.00 50.88 65 GLU C O 1
ATOM 2601 N N . ALA C 2 84 ? 4.510 9.654 -9.984 1.00 48.07 66 ALA C N 1
ATOM 2602 C CA . ALA C 2 84 ? 4.895 10.589 -11.043 1.00 54.00 66 ALA C CA 1
ATOM 2603 C C . ALA C 2 84 ? 5.203 9.791 -12.311 1.00 56.28 66 ALA C C 1
ATOM 2604 O O . ALA C 2 84 ? 6.342 9.680 -12.768 1.00 59.62 66 ALA C O 1
ATOM 2606 N N . ARG C 2 85 ? 4.147 9.222 -12.889 1.00 54.59 67 ARG C N 1
ATOM 2607 C CA . ARG C 2 85 ? 4.360 8.272 -13.973 1.00 57.70 67 ARG C CA 1
ATOM 2608 C C . ARG C 2 85 ? 4.717 8.969 -15.274 1.00 66.59 67 ARG C C 1
ATOM 2609 O O . ARG C 2 85 ? 5.494 8.411 -16.068 1.00 62.13 67 ARG C O 1
ATOM 2617 N N . ASP C 2 86 ? 4.175 10.171 -15.505 1.00 63.06 68 ASP C N 1
ATOM 2618 C CA . ASP C 2 86 ? 4.478 10.935 -16.711 1.00 74.40 68 ASP C CA 1
ATOM 2619 C C . ASP C 2 86 ? 4.422 9.980 -17.908 1.00 73.11 68 ASP C C 1
ATOM 2620 O O . ASP C 2 86 ? 5.317 9.946 -18.758 1.00 69.42 68 ASP C O 1
ATOM 2625 N N . ASP C 2 87 ? 3.357 9.160 -17.932 1.00 63.91 69 ASP C N 1
ATOM 2626 C CA . ASP C 2 87 ? 3.169 8.117 -18.943 1.00 56.93 69 ASP C CA 1
ATOM 2627 C C . ASP C 2 87 ? 2.419 8.739 -20.113 1.00 65.36 69 ASP C C 1
ATOM 2628 O O . ASP C 2 87 ? 1.187 8.737 -20.172 1.00 63.59 69 ASP C O 1
ATOM 2633 N N . LEU C 2 88 ? 3.180 9.271 -21.065 1.00 67.69 70 LEU C N 1
ATOM 2634 C CA . LEU C 2 88 ? 2.623 9.898 -22.247 1.00 66.06 70 LEU C CA 1
ATOM 2635 C C . LEU C 2 88 ? 2.341 8.856 -23.327 1.00 67.65 70 LEU C C 1
ATOM 2636 O O . LEU C 2 88 ? 2.920 7.764 -23.317 1.00 59.69 70 LEU C O 1
ATOM 2641 N N . PRO C 2 89 ? 1.441 9.158 -24.269 1.00 71.04 71 PRO C N 1
ATOM 2642 C CA . PRO C 2 89 ? 1.150 8.214 -25.376 1.00 63.93 71 PRO C CA 1
ATOM 2643 C C . PRO C 2 89 ? 2.380 7.864 -26.200 1.00 61.89 71 PRO C C 1
ATOM 2644 O O . PRO C 2 89 ? 3.401 8.574 -26.176 1.00 53.80 71 PRO C O 1
ATOM 2648 N N . PRO C 2 90 ? 2.315 6.756 -26.964 1.00 58.34 72 PRO C N 1
ATOM 2649 C CA . PRO C 2 90 ? 3.428 6.194 -27.754 1.00 64.99 72 PRO C CA 1
ATOM 2650 C C . PRO C 2 90 ? 4.167 7.213 -28.622 1.00 60.66 72 PRO C C 1
ATOM 2651 O O . PRO C 2 90 ? 3.512 8.077 -29.213 1.00 62.43 72 PRO C O 1
ATOM 2655 N N . SER D 2 18 ? -10.605 3.099 11.489 1.00 66.84 0 SER D N 1
ATOM 2656 C CA . SER D 2 18 ? -9.832 1.815 11.453 1.00 52.66 0 SER D CA 1
ATOM 2657 C C . SER D 2 18 ? -8.534 1.850 10.622 1.00 53.19 0 SER D C 1
ATOM 2658 O O . SER D 2 18 ? -8.431 2.551 9.623 1.00 65.33 0 SER D O 1
ATOM 2661 N N . MET D 2 19 ? -7.539 1.074 11.042 1.00 48.77 1 MET D N 1
ATOM 2662 C CA . MET D 2 19 ? -6.270 0.982 10.331 1.00 48.45 1 MET D CA 1
ATOM 2663 C C . MET D 2 19 ? -5.670 -0.406 10.542 1.00 51.03 1 MET D C 1
ATOM 2664 O O . MET D 2 19 ? -6.225 -1.252 11.257 1.00 48.19 1 MET D O 1
ATOM 2669 N N . LEU D 2 20 ? -4.501 -0.620 9.943 1.00 44.07 2 LEU D N 1
ATOM 2670 C CA . LEU D 2 20 ? -3.671 -1.788 10.208 1.00 44.87 2 LEU D CA 1
ATOM 2671 C C . LEU D 2 20 ? -2.415 -1.365 10.958 1.00 45.08 2 LEU D C 1
ATOM 2672 O O . LEU D 2 20 ? -1.945 -0.235 10.818 1.00 47.46 2 LEU D O 1
ATOM 2677 N N . THR D 2 21 ? -1.846 -2.281 11.732 1.00 38.60 3 THR D N 1
ATOM 2678 C CA . THR D 2 21 ? -0.593 -1.969 12.409 1.00 33.10 3 THR D CA 1
ATOM 2679 C C . THR D 2 21 ? 0.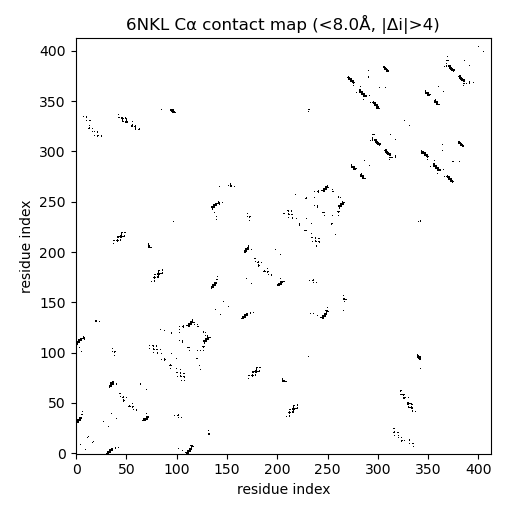133 -3.268 12.692 1.00 29.91 3 THR D C 1
ATOM 2680 O O . THR D 2 21 ? -0.437 -4.348 12.566 1.00 45.40 3 THR D O 1
ATOM 2684 N N . LYS D 2 22 ? 1.395 -3.149 13.104 1.00 38.03 4 LYS D N 1
ATOM 2685 C CA . LYS D 2 22 ? 2.315 -4.274 13.147 1.00 37.87 4 LYS D CA 1
ATOM 2686 C C . LYS D 2 22 ? 2.519 -4.864 14.537 1.00 46.26 4 LYS D C 1
ATOM 2687 O O . LYS D 2 22 ? 2.690 -4.143 15.527 1.00 41.69 4 LYS D O 1
ATOM 2693 N N . VAL D 2 23 ? 2.553 -6.196 14.580 1.00 38.98 5 VAL D N 1
ATOM 2694 C CA . VAL D 2 23 ? 3.002 -6.951 15.741 1.00 42.19 5 VAL D CA 1
ATOM 2695 C C . VAL D 2 23 ? 4.471 -7.281 15.542 1.00 43.65 5 VAL D C 1
ATOM 2696 O O . VAL D 2 23 ? 4.886 -7.691 14.453 1.00 50.02 5 VAL D O 1
ATOM 2700 N N . PHE D 2 24 ? 5.263 -7.101 16.592 1.00 42.51 6 PHE D N 1
ATOM 2701 C CA . PHE D 2 24 ? 6.699 -7.291 16.518 1.00 42.68 6 PHE D CA 1
ATOM 2702 C C . PHE D 2 24 ? 7.159 -7.833 17.858 1.00 51.10 6 PHE D C 1
ATOM 2703 O O . PHE D 2 24 ? 6.358 -8.018 18.777 1.00 46.69 6 PHE D O 1
ATOM 2711 N N . GLN D 2 25 ? 8.459 -8.075 17.973 1.00 49.36 7 GLN D N 1
ATOM 2712 C CA . GLN D 2 25 ? 9.031 -8.624 19.192 1.00 57.16 7 GLN D CA 1
ATOM 2713 C C . GLN D 2 25 ? 9.867 -7.553 19.877 1.00 61.59 7 GLN D C 1
ATOM 2714 O O . GLN D 2 25 ? 10.543 -6.762 19.215 1.00 62.20 7 GLN D O 1
ATOM 2720 N N . SER D 2 26 ? 9.809 -7.526 21.206 1.00 61.46 8 SER D N 1
ATOM 2721 C CA . SER D 2 26 ? 10.502 -6.527 22.005 1.00 59.27 8 SER D CA 1
ATOM 2722 C C . SER D 2 26 ? 11.188 -7.265 23.136 1.00 69.02 8 SER D C 1
ATOM 2723 O O . SER D 2 26 ? 10.522 -7.727 24.068 1.00 68.41 8 SER D O 1
ATOM 2726 N N . GLY D 2 27 ? 12.509 -7.379 23.059 1.00 67.61 9 GLY D N 1
ATOM 2727 C CA . GLY D 2 27 ? 13.209 -8.184 24.033 1.00 79.37 9 GLY D CA 1
ATOM 2728 C C . GLY D 2 27 ? 12.794 -9.631 23.877 1.00 78.35 9 GLY D C 1
ATOM 2729 O O . GLY D 2 27 ? 12.912 -10.212 22.790 1.00 76.56 9 GLY D O 1
ATOM 2730 N N . ASN D 2 28 ? 12.294 -10.217 24.961 1.00 77.16 10 ASN D N 1
ATOM 2731 C CA . ASN D 2 28 ? 11.805 -11.589 24.963 1.00 89.27 10 ASN D CA 1
ATOM 2732 C C . ASN D 2 28 ? 10.284 -11.675 24.843 1.00 84.07 10 ASN D C 1
ATOM 2733 O O . ASN D 2 28 ? 9.730 -12.773 24.966 1.00 84.15 10 ASN D O 1
ATOM 2738 N N . SER D 2 29 ? 9.600 -10.552 24.621 1.00 72.09 11 SER D N 1
ATOM 2739 C CA . SER D 2 29 ? 8.146 -10.516 24.622 1.00 62.87 11 SER D CA 1
ATOM 2740 C C . SER D 2 29 ? 7.644 -9.876 23.336 1.00 56.61 11 SER D C 1
ATOM 2741 O O . SER D 2 29 ? 8.395 -9.242 22.589 1.00 59.72 11 SER D O 1
ATOM 2744 N N . GLN D 2 30 ? 6.353 -10.062 23.083 1.00 51.31 12 GLN D N 1
ATOM 2745 C CA . GLN D 2 30 ? 5.677 -9.513 21.918 1.00 44.83 12 GLN D CA 1
ATOM 2746 C C . GLN D 2 30 ? 5.138 -8.128 22.226 1.00 40.49 12 GLN D C 1
ATOM 2747 O O . GLN D 2 30 ? 4.917 -7.770 23.379 1.00 38.40 12 GLN D O 1
ATOM 2753 N N . ALA D 2 31 ? 4.880 -7.364 21.171 1.00 38.71 13 ALA D N 1
ATOM 2754 C CA . ALA D 2 31 ? 4.316 -6.035 21.331 1.00 34.36 13 ALA D CA 1
ATOM 2755 C C . ALA D 2 31 ? 3.589 -5.652 20.057 1.00 40.52 13 ALA D C 1
ATOM 2756 O O . ALA D 2 31 ? 3.749 -6.285 19.007 1.00 41.73 13 ALA D O 1
ATOM 2758 N N . VAL D 2 32 ? 2.750 -4.631 20.175 1.00 35.80 14 VAL D N 1
ATOM 2759 C CA . VAL D 2 32 ? 2.026 -4.076 19.041 1.00 38.28 14 VAL D CA 1
ATOM 2760 C C . VAL D 2 32 ? 2.343 -2.591 18.965 1.00 39.08 14 VAL D C 1
ATOM 2761 O O . VAL D 2 32 ? 2.372 -1.901 19.991 1.00 37.81 14 VAL D O 1
ATOM 2765 N N . ARG D 2 33 ? 2.565 -2.102 17.755 1.00 35.21 15 ARG D N 1
ATOM 2766 C CA . ARG D 2 33 ? 2.808 -0.680 17.552 1.00 41.18 15 ARG D CA 1
ATOM 2767 C C . ARG D 2 33 ? 1.475 0.040 17.558 1.00 37.25 15 ARG D C 1
ATOM 2768 O O . ARG D 2 33 ? 0.520 -0.422 16.934 1.00 32.01 15 ARG D O 1
ATOM 2776 N N . ILE D 2 34 ? 1.408 1.150 18.288 1.00 33.86 16 ILE D N 1
ATOM 2777 C CA . ILE D 2 34 ? 0.227 2.006 18.337 1.00 39.25 16 ILE D CA 1
ATOM 2778 C C . ILE D 2 34 ? 0.463 3.184 17.383 1.00 42.07 16 ILE D C 1
ATOM 2779 O O . ILE D 2 34 ? 1.320 4.031 17.673 1.00 45.66 16 ILE D O 1
ATOM 2784 N N . PRO D 2 35 ? -0.263 3.282 16.275 1.00 44.88 17 PRO D N 1
ATOM 2785 C CA . PRO D 2 35 ? -0.110 4.459 15.406 1.00 46.65 17 PRO D CA 1
ATOM 2786 C C . PRO D 2 35 ? -0.566 5.738 16.088 1.00 49.12 17 PRO D C 1
ATOM 2787 O O . PRO D 2 35 ? -1.456 5.724 16.942 1.00 39.78 17 PRO D O 1
ATOM 2791 N N . MET D 2 36 ? 0.014 6.859 15.640 1.00 48.38 18 MET D N 1
ATOM 2792 C CA . MET D 2 36 ? -0.184 8.148 16.298 1.00 39.03 18 MET D CA 1
ATOM 2793 C C . MET D 2 36 ? -1.645 8.395 16.624 1.00 42.44 18 MET D C 1
ATOM 2794 O O . MET D 2 36 ? -1.982 8.788 17.744 1.00 50.89 18 MET D O 1
ATOM 2796 N N . ASP D 2 37 ? -2.537 8.132 15.680 1.00 38.18 19 ASP D N 1
ATOM 2797 C CA . ASP D 2 37 ? -3.937 8.466 15.908 1.00 42.16 19 ASP D CA 1
ATOM 2798 C C . ASP D 2 37 ? -4.543 7.703 17.084 1.00 45.47 19 ASP D C 1
ATOM 2799 O O . ASP D 2 37 ? -5.622 8.080 17.558 1.00 44.22 19 ASP D O 1
ATOM 2804 N N . PHE D 2 38 ? -3.901 6.628 17.548 1.00 38.77 20 PHE D N 1
ATOM 2805 C CA . PHE D 2 38 ? -4.428 5.817 18.646 1.00 47.03 20 PHE D CA 1
ATOM 2806 C C . PHE D 2 38 ? -3.575 5.872 19.918 1.00 39.57 20 PHE D C 1
ATOM 2807 O O . PHE D 2 38 ? -3.844 5.116 20.861 1.00 34.28 20 PHE D O 1
ATOM 2815 N N . ARG D 2 39 ? -2.528 6.706 19.950 1.00 38.65 21 ARG D N 1
ATOM 2816 C CA . ARG D 2 39 ? -1.676 6.906 21.123 1.00 34.44 21 ARG D CA 1
ATOM 2817 C C . ARG D 2 39 ? -2.453 6.935 22.439 1.00 37.25 21 ARG D C 1
ATOM 2818 O O . ARG D 2 39 ? -3.570 7.451 22.501 1.00 32.11 21 ARG D O 1
ATOM 2822 N N . PHE D 2 40 ? -1.850 6.429 23.504 1.00 36.30 22 PHE D N 1
ATOM 2823 C CA . PHE D 2 40 ? -2.384 6.542 24.855 1.00 37.74 22 PHE D CA 1
ATOM 2824 C C . PHE D 2 40 ? -1.663 7.639 25.630 1.00 37.54 22 PHE D C 1
ATOM 2825 O O . PHE D 2 40 ? -0.492 7.928 25.376 1.00 36.01 22 PHE D O 1
ATOM 2833 N N . ASP D 2 41 ? -2.357 8.198 26.624 1.00 37.25 23 ASP D N 1
ATOM 2834 C CA . ASP D 2 41 ? -1.787 9.157 27.564 1.00 40.50 23 ASP D CA 1
ATOM 2835 C C . ASP D 2 41 ? -1.380 8.519 28.891 1.00 48.45 23 ASP D C 1
ATOM 2836 O O . ASP D 2 41 ? -1.065 9.238 29.838 1.00 54.41 23 ASP D O 1
ATOM 2841 N N . VAL D 2 42 ? -1.383 7.195 28.979 1.00 40.23 24 VAL D N 1
ATOM 2842 C CA . VAL D 2 42 ? -1.094 6.460 30.204 1.00 33.43 24 VAL D CA 1
ATOM 2843 C C . VAL D 2 42 ? 0.049 5.514 29.890 1.00 36.41 24 VAL D C 1
ATOM 2844 O O . VAL D 2 42 ? 0.323 5.200 28.733 1.00 36.21 24 VAL D O 1
ATOM 2848 N N . ASP D 2 43 ? 0.727 5.066 30.928 1.00 39.62 25 ASP D N 1
ATOM 2849 C CA . ASP D 2 43 ? 1.811 4.115 30.753 1.00 34.69 25 ASP D CA 1
ATOM 2850 C C . ASP D 2 43 ? 1.344 2.678 30.880 1.00 34.61 25 ASP D C 1
ATOM 2851 O O . ASP D 2 43 ? 2.128 1.756 30.623 1.00 32.24 25 ASP D O 1
ATOM 2856 N N . THR D 2 44 ? 0.101 2.478 31.303 1.00 37.30 26 THR D N 1
ATOM 2857 C CA . THR D 2 44 ? -0.440 1.162 31.601 1.00 32.91 26 THR D CA 1
ATOM 2858 C C . THR D 2 44 ? -1.845 1.112 31.035 1.00 33.29 26 THR D C 1
ATOM 2859 O O . THR D 2 44 ? -2.598 2.081 31.182 1.00 30.95 26 THR D O 1
ATOM 2863 N N . VAL D 2 45 ? -2.165 0.013 30.349 1.00 30.95 27 VAL D N 1
ATOM 2864 C CA . VAL D 2 45 ? -3.504 -0.267 29.846 1.00 29.99 27 VAL D CA 1
ATOM 2865 C C . VAL D 2 45 ? -3.936 -1.622 30.385 1.00 28.31 27 VAL D C 1
ATOM 2866 O O . VAL D 2 45 ? -3.119 -2.495 30.692 1.00 27.88 27 VAL D O 1
ATOM 2870 N N . GLU D 2 46 ? -5.235 -1.787 30.513 1.00 27.80 28 GLU D N 1
ATOM 2871 C CA . GLU D 2 46 ? -5.818 -3.085 30.806 1.00 28.96 28 GLU D CA 1
ATOM 2872 C C . GLU D 2 46 ? -6.022 -3.776 29.474 1.00 32.25 28 GLU D C 1
ATOM 2873 O O . GLU D 2 46 ? -6.511 -3.162 28.526 1.00 32.05 28 GLU D O 1
ATOM 2879 N N . ILE D 2 47 ? -5.606 -5.026 29.387 1.00 30.96 29 ILE D N 1
ATOM 2880 C CA . ILE D 2 47 ? -5.779 -5.828 28.192 1.00 31.51 29 ILE D CA 1
ATOM 2881 C C . ILE D 2 47 ? -6.697 -6.988 28.537 1.00 29.81 29 ILE D C 1
ATOM 2882 O O . ILE D 2 47 ? -6.479 -7.691 29.524 1.00 31.76 29 ILE D O 1
ATOM 2887 N N . PHE D 2 48 ? -7.709 -7.199 27.709 1.00 32.07 30 PHE D N 1
ATOM 2888 C CA . PHE D 2 48 ? -8.576 -8.348 27.878 1.00 34.37 30 PHE D CA 1
ATOM 2889 C C . PHE D 2 48 ? -9.133 -8.788 26.524 1.00 32.70 30 PHE D C 1
ATOM 2890 O O . PHE D 2 48 ? -8.967 -8.134 25.490 1.00 35.59 30 PHE D O 1
ATOM 2898 N N . ARG D 2 49 ? -9.795 -9.925 26.558 1.00 29.62 31 ARG D N 1
ATOM 2899 C CA . ARG D 2 49 ? -10.333 -10.587 25.388 1.00 35.22 31 ARG D CA 1
ATOM 2900 C C . ARG D 2 49 ? -11.844 -10.562 25.498 1.00 31.24 31 ARG D C 1
ATOM 2901 O O . ARG D 2 49 ? -12.400 -11.045 26.486 1.00 34.37 31 ARG D O 1
ATOM 2909 N N . LYS D 2 50 ? -12.503 -9.996 24.500 1.00 33.53 32 LYS D N 1
ATOM 2910 C CA . LYS D 2 50 ? -13.957 -9.924 24.461 1.00 32.28 32 LYS D CA 1
ATOM 2911 C C . LYS D 2 50 ? -14.557 -11.272 24.082 1.00 36.14 32 LYS D C 1
ATOM 2912 O O . LYS D 2 50 ? -13.851 -12.246 23.805 1.00 33.33 32 LYS D O 1
ATOM 2918 N N . GLU D 2 51 ? -15.887 -11.308 24.022 1.00 31.99 33 GLU D N 1
ATOM 2919 C CA . GLU D 2 51 ? -16.585 -12.563 23.740 1.00 35.12 33 GLU D CA 1
ATOM 2920 C C . GLU D 2 51 ? -16.337 -13.067 22.326 1.00 39.95 33 GLU D C 1
ATOM 2921 O O . GLU D 2 51 ? -16.372 -14.284 22.088 1.00 33.18 33 GLU D O 1
ATOM 2927 N N . ASN D 2 52 ? -16.115 -12.157 21.378 1.00 38.22 34 ASN D N 1
ATOM 2928 C CA . ASN D 2 52 ? -15.846 -12.518 20.002 1.00 32.50 34 ASN D CA 1
ATOM 2929 C C . ASN D 2 52 ? -14.364 -12.728 19.740 1.00 35.36 34 ASN D C 1
ATOM 2930 O O . ASN D 2 52 ? -13.965 -12.801 18.574 1.00 28.12 34 ASN D O 1
ATOM 2935 N N . GLY D 2 53 ? -13.549 -12.831 20.799 1.00 34.47 35 GLY D N 1
ATOM 2936 C CA . GLY D 2 53 ? -12.129 -13.063 20.657 1.00 34.37 35 GLY D CA 1
ATOM 2937 C C . GLY D 2 53 ? -11.262 -11.836 20.429 1.00 39.54 35 GLY D C 1
ATOM 2938 O O . GLY D 2 53 ? -10.043 -11.947 20.557 1.00 38.37 35 GLY D O 1
ATOM 2939 N N . ASP D 2 54 ? -11.827 -10.676 20.078 1.00 34.16 36 ASP D N 1
ATOM 2940 C CA . ASP D 2 54 ? -11.013 -9.470 19.923 1.00 32.94 36 ASP D CA 1
ATOM 2941 C C . ASP D 2 54 ? -10.245 -9.177 21.214 1.00 34.14 36 ASP D C 1
ATOM 2942 O O . ASP D 2 54 ? -10.733 -9.434 22.306 1.00 33.01 36 ASP D O 1
ATOM 2947 N N . VAL D 2 55 ? -9.024 -8.647 21.081 1.00 31.00 37 VAL D N 1
ATOM 2948 C CA . VAL D 2 55 ? -8.248 -8.166 22.213 1.00 30.58 37 VAL D CA 1
ATOM 2949 C C . VAL D 2 55 ? -8.522 -6.683 22.402 1.00 34.59 37 VAL D C 1
ATOM 2950 O O . VAL D 2 55 ? -8.464 -5.916 21.440 1.00 31.10 37 VAL D O 1
ATOM 2954 N N . VAL D 2 56 ? -8.762 -6.266 23.646 1.00 28.42 38 VAL D N 1
ATOM 2955 C CA . VAL D 2 56 ? -9.079 -4.873 23.948 1.00 33.63 38 VAL D CA 1
ATOM 2956 C C . VAL D 2 56 ? -8.002 -4.292 24.850 1.00 30.67 38 VAL D C 1
ATOM 2957 O O . VAL D 2 56 ? -7.542 -4.950 25.790 1.00 29.75 38 VAL D O 1
ATOM 2961 N N . LEU D 2 57 ? -7.605 -3.057 24.539 1.00 27.28 39 LEU D N 1
ATOM 2962 C CA . LEU D 2 57 ? -6.718 -2.232 25.346 1.00 28.79 39 LEU D CA 1
ATOM 2963 C C . LEU D 2 57 ? -7.543 -1.071 25.886 1.00 34.94 39 LEU D C 1
ATOM 2964 O O . LEU D 2 57 ? -7.986 -0.203 25.125 1.00 31.72 39 LEU D O 1
ATOM 2969 N N . ARG D 2 58 ? -7.714 -1.043 27.196 1.00 30.95 40 ARG D N 1
ATOM 2970 C CA . ARG D 2 58 ? -8.489 -0.016 27.875 1.00 30.41 40 ARG D CA 1
ATOM 2971 C C . ARG D 2 58 ? -7.534 0.722 28.778 1.00 32.13 40 ARG D C 1
ATOM 2972 O O . ARG D 2 58 ? -7.015 0.108 29.721 1.00 29.63 40 ARG D O 1
ATOM 2980 N N . PRO D 2 59 ? -7.271 2.002 28.549 1.00 28.93 41 PRO D N 1
ATOM 2981 C CA . PRO D 2 59 ? -6.399 2.754 29.464 1.00 35.59 41 PRO D CA 1
ATOM 2982 C C . PRO D 2 59 ? -6.884 2.655 30.900 1.00 31.72 41 PRO D C 1
ATOM 2983 O O . PRO D 2 59 ? -8.083 2.647 31.166 1.00 36.10 41 PRO D O 1
ATOM 2987 N N . VAL D 2 60 ? -5.950 2.587 31.841 1.00 35.11 42 VAL D N 1
ATOM 2988 C CA . VAL D 2 60 ? -6.327 2.656 33.254 1.00 36.54 42 VAL D CA 1
ATOM 2989 C C . VAL D 2 60 ? -6.665 4.107 33.587 1.00 34.37 42 VAL D C 1
ATOM 2990 O O . VAL D 2 60 ? -6.302 5.018 32.842 1.00 29.42 42 VAL D O 1
ATOM 2994 N N . SER D 2 61 ? -7.306 4.342 34.728 1.00 36.41 43 SER D N 1
ATOM 2995 C CA . SER D 2 61 ? -7.654 5.705 35.092 1.00 35.84 43 SER D CA 1
ATOM 2996 C C . SER D 2 61 ? -6.402 6.547 35.341 1.00 41.09 43 SER D C 1
ATOM 2997 O O . SER D 2 61 ? -5.289 6.030 35.506 1.00 36.36 43 SER D O 1
ATOM 3000 N N . LYS D 2 62 ? -6.611 7.869 35.411 1.00 47.85 44 LYS D N 1
ATOM 3001 C CA . LYS D 2 62 ? -5.546 8.786 35.820 1.00 49.18 44 LYS D CA 1
ATOM 3002 C C . LYS D 2 62 ? -4.994 8.438 37.203 1.00 42.87 44 LYS D C 1
ATOM 3003 O O . LYS D 2 62 ? -3.772 8.408 37.403 1.00 43.05 44 LYS D O 1
ATOM 3006 N N . LYS D 2 63 ? -5.879 8.177 38.173 1.00 42.96 45 LYS D N 1
ATOM 3007 C CA . LYS D 2 63 ? -5.429 7.851 39.518 1.00 41.83 45 LYS D CA 1
ATOM 3008 C C . LYS D 2 63 ? -4.506 6.640 39.496 1.00 44.80 45 LYS D C 1
ATOM 3009 O O . LYS D 2 63 ? -3.392 6.671 40.033 1.00 36.84 45 LYS D O 1
ATOM 3011 N N . THR D 2 64 ? -4.962 5.565 38.855 1.00 37.39 46 THR D N 1
ATOM 3012 C CA . THR D 2 64 ? -4.212 4.317 38.816 1.00 34.62 46 THR D CA 1
ATOM 3013 C C . THR D 2 64 ? -2.884 4.494 38.091 1.00 33.06 46 THR D C 1
ATOM 3014 O O . THR D 2 64 ? -1.850 3.987 38.533 1.00 34.33 46 THR D O 1
ATOM 3018 N N . ASP D 2 65 ? -2.888 5.215 36.974 1.00 34.42 47 ASP D N 1
ATOM 3019 C CA . ASP D 2 65 ? -1.662 5.384 36.209 1.00 34.26 47 ASP D CA 1
ATOM 3020 C C . ASP D 2 65 ? -0.593 6.097 37.030 1.00 31.76 47 ASP D C 1
ATOM 3021 O O . ASP D 2 65 ? 0.581 5.710 37.009 1.00 38.34 47 ASP D O 1
ATOM 3026 N N . ASP D 2 66 ? -0.983 7.151 37.750 1.00 40.40 48 ASP D N 1
ATOM 3027 C CA . ASP D 2 66 ? -0.038 7.891 38.589 1.00 46.05 48 ASP D CA 1
ATOM 3028 C C . ASP D 2 66 ? 0.490 7.043 39.742 1.00 41.90 48 ASP D C 1
ATOM 3029 O O . ASP D 2 66 ? 1.677 7.123 40.071 1.00 44.74 48 ASP D O 1
ATOM 3034 N N . PHE D 2 67 ? -0.371 6.241 40.378 1.00 36.67 49 PHE D N 1
ATOM 3035 C CA . PHE D 2 67 ? 0.096 5.356 41.439 1.00 34.18 49 PHE D CA 1
ATOM 3036 C C . PHE D 2 67 ? 1.150 4.378 40.929 1.00 36.39 49 PHE D C 1
ATOM 3037 O O . PHE D 2 67 ? 2.230 4.252 41.520 1.00 38.14 49 PHE D O 1
ATOM 3045 N N . LEU D 2 68 ? 0.842 3.654 39.837 1.00 33.96 50 LEU D N 1
ATOM 3046 C CA . LEU D 2 68 ? 1.742 2.619 39.331 1.00 32.18 50 LEU D CA 1
ATOM 3047 C C . LEU D 2 68 ? 3.025 3.223 38.788 1.00 35.22 50 LEU D C 1
ATOM 3048 O O . LEU D 2 68 ? 4.096 2.616 38.899 1.00 36.33 50 LEU D O 1
ATOM 3053 N N . ALA D 2 69 ? 2.939 4.415 38.203 1.00 33.08 51 ALA D N 1
ATOM 3054 C CA . ALA D 2 69 ? 4.147 5.097 37.757 1.00 37.01 51 ALA D CA 1
ATOM 3055 C C . ALA D 2 69 ? 5.132 5.314 38.901 1.00 44.55 51 ALA D C 1
ATOM 3056 O O . ALA D 2 69 ? 6.353 5.310 38.678 1.00 43.01 51 ALA D O 1
ATOM 3058 N N . LEU D 2 70 ? 4.630 5.503 40.129 1.00 37.49 52 LEU D N 1
ATOM 3059 C CA . LEU D 2 70 ? 5.535 5.724 41.258 1.00 41.61 52 LEU D CA 1
ATOM 3060 C C . LEU D 2 70 ? 6.523 4.581 41.452 1.00 43.54 52 LEU D C 1
ATOM 3061 O O . LEU D 2 70 ? 7.536 4.778 42.129 1.00 48.84 52 LEU D O 1
ATOM 3066 N N . PHE D 2 71 ? 6.279 3.405 40.860 1.00 38.96 53 PHE D N 1
ATOM 3067 C CA . PHE D 2 71 ? 7.131 2.247 41.097 1.00 39.58 53 PHE D CA 1
ATOM 3068 C C . PHE D 2 71 ? 7.927 1.817 39.893 1.00 41.78 53 PHE D C 1
ATOM 3069 O O . PHE D 2 71 ? 8.646 0.817 39.990 1.00 47.53 53 PHE D O 1
ATOM 3077 N N . GLU D 2 72 ? 7.834 2.542 38.773 1.00 50.40 54 GLU D N 1
ATOM 3078 C CA . GLU D 2 72 ? 8.462 2.106 37.530 1.00 50.76 54 GLU D CA 1
ATOM 3079 C C . GLU D 2 72 ? 9.946 2.461 37.447 1.00 55.33 54 GLU D C 1
ATOM 3080 O O . GLU D 2 72 ? 10.685 1.800 36.704 1.00 57.06 54 GLU D O 1
ATOM 3082 N N . GLY D 2 73 ? 10.413 3.454 38.203 1.00 45.37 55 GLY D N 1
ATOM 3083 C CA . GLY D 2 73 ? 11.778 3.926 38.030 1.00 44.08 55 GLY D CA 1
ATOM 3084 C C . GLY D 2 73 ? 12.883 3.069 38.630 1.00 51.61 55 GLY D C 1
ATOM 3085 O O . GLY D 2 73 ? 14.054 3.386 38.419 1.00 50.31 55 GLY D O 1
ATOM 3086 N N . PHE D 2 74 ? 12.564 2.006 39.364 1.00 48.20 56 PHE D N 1
ATOM 3087 C CA . PHE D 2 74 ? 13.565 1.285 40.142 1.00 45.07 56 PHE D CA 1
ATOM 3088 C C . PHE D 2 74 ? 14.117 0.129 39.315 1.00 48.04 56 PHE D C 1
ATOM 3089 O O . PHE D 2 74 ? 13.355 -0.683 38.793 1.00 52.74 56 PHE D O 1
ATOM 3097 N N . ASP D 2 75 ? 15.439 0.043 39.222 1.00 47.37 57 ASP D N 1
ATOM 3098 C CA . ASP D 2 75 ? 16.067 -0.980 38.407 1.00 49.59 57 ASP D CA 1
ATOM 3099 C C . ASP D 2 75 ? 16.335 -2.237 39.231 1.00 57.70 57 ASP D C 1
ATOM 3100 O O . ASP D 2 75 ? 16.099 -2.278 40.441 1.00 58.61 57 ASP D O 1
ATOM 3105 N N . GLU D 2 76 ? 16.900 -3.263 38.574 1.00 53.38 58 GLU D N 1
ATOM 3106 C CA . GLU D 2 76 ? 17.000 -4.583 39.193 1.00 49.94 58 GLU D CA 1
ATOM 3107 C C . GLU D 2 76 ? 18.074 -4.637 40.272 1.00 46.44 58 GLU D C 1
ATOM 3108 O O . GLU D 2 76 ? 17.989 -5.486 41.167 1.00 50.46 58 GLU D O 1
ATOM 3111 N N . THR D 2 77 ? 19.112 -3.787 40.189 1.00 48.63 59 THR D N 1
ATOM 3112 C CA . THR D 2 77 ? 20.117 -3.749 41.257 1.00 54.06 59 THR D CA 1
ATOM 3113 C C . THR D 2 77 ? 19.515 -3.171 42.536 1.00 46.44 59 THR D C 1
ATOM 3114 O O . THR D 2 77 ? 19.808 -3.649 43.635 1.00 50.49 59 THR D O 1
ATOM 3118 N N . PHE D 2 78 ? 18.664 -2.151 42.403 1.00 46.45 60 PHE D N 1
ATOM 3119 C CA . PHE D 2 78 ? 17.903 -1.652 43.542 1.00 47.29 60 PHE D CA 1
ATOM 3120 C C . PHE D 2 78 ? 17.047 -2.751 44.155 1.00 48.49 60 PHE D C 1
ATOM 3121 O O . PHE D 2 78 ? 17.107 -2.998 45.366 1.00 39.02 60 PHE D O 1
ATOM 3129 N N . ILE D 2 79 ? 16.240 -3.431 43.336 1.00 48.29 61 ILE D N 1
ATOM 3130 C CA . ILE D 2 79 ? 15.356 -4.452 43.884 1.00 38.40 61 ILE D CA 1
ATOM 3131 C C . ILE D 2 79 ? 16.154 -5.571 44.511 1.00 43.88 61 ILE D C 1
ATOM 3132 O O . ILE D 2 79 ? 15.744 -6.152 45.519 1.00 50.85 61 ILE D O 1
ATOM 3137 N N . GLN D 2 80 ? 17.275 -5.940 43.894 1.00 49.54 62 GLN D N 1
ATOM 3138 C CA . GLN D 2 80 ? 18.047 -7.059 44.421 1.00 51.06 62 GLN D CA 1
ATOM 3139 C C . GLN D 2 80 ? 18.603 -6.714 45.794 1.00 54.38 62 GLN D C 1
ATOM 3140 O O . GLN D 2 80 ? 18.602 -7.552 46.708 1.00 64.72 62 GLN D O 1
ATOM 3142 N N . ALA D 2 81 ? 19.042 -5.468 45.971 1.00 50.35 63 ALA D N 1
ATOM 3143 C CA . ALA D 2 81 ? 19.549 -5.038 47.270 1.00 50.37 63 ALA D CA 1
ATOM 3144 C C . ALA D 2 81 ? 18.424 -4.924 48.294 1.00 51.36 63 ALA D C 1
ATOM 3145 O O . ALA D 2 81 ? 18.558 -5.387 49.430 1.00 57.87 63 ALA D O 1
ATOM 3147 N N . LEU D 2 82 ? 17.300 -4.332 47.912 1.00 43.86 64 LEU D N 1
ATOM 3148 C CA . LEU D 2 82 ? 16.164 -4.243 48.828 1.00 49.09 64 LEU D CA 1
ATOM 3149 C C . LEU D 2 82 ? 15.519 -5.605 49.099 1.00 55.91 64 LEU D C 1
ATOM 3150 O O . LEU D 2 82 ? 15.023 -5.831 50.208 1.00 59.00 64 LEU D O 1
ATOM 3155 N N . GLU D 2 83 ? 15.497 -6.521 48.122 1.00 60.03 65 GLU D N 1
ATOM 3156 C CA . GLU D 2 83 ? 14.925 -7.844 48.378 1.00 65.94 65 GLU D CA 1
ATOM 3157 C C . GLU D 2 83 ? 15.672 -8.581 49.484 1.00 64.61 65 GLU D C 1
ATOM 3158 O O . GLU D 2 83 ? 15.144 -9.560 50.032 1.00 65.83 65 GLU D O 1
ATOM 3160 N N . ALA D 2 84 ? 16.883 -8.130 49.823 1.00 63.53 66 ALA D N 1
ATOM 3161 C CA . ALA D 2 84 ? 17.679 -8.744 50.888 1.00 71.64 66 ALA D CA 1
ATOM 3162 C C . ALA D 2 84 ? 17.323 -8.041 52.192 1.00 66.45 66 ALA D C 1
ATOM 3163 O O . ALA D 2 84 ? 18.036 -7.167 52.694 1.00 58.14 66 ALA D O 1
ATOM 3165 N N . ARG D 2 85 ? 16.162 -8.420 52.726 1.00 78.32 67 ARG D N 1
ATOM 3166 C CA . ARG D 2 85 ? 15.675 -7.839 53.969 1.00 76.07 67 ARG D CA 1
ATOM 3167 C C . ARG D 2 85 ? 16.359 -8.480 55.170 1.00 79.59 67 ARG D C 1
ATOM 3168 O O . ARG D 2 85 ? 16.530 -7.831 56.216 1.00 59.42 67 ARG D O 1
ATOM 3176 N N . ASP D 2 86 ? 16.766 -9.741 55.028 1.00 78.42 68 ASP D N 1
ATOM 3177 C CA . ASP D 2 86 ? 17.484 -10.432 56.087 1.00 85.88 68 ASP D CA 1
ATOM 3178 C C . ASP D 2 86 ? 16.558 -10.567 57.292 1.00 83.84 68 ASP D C 1
ATOM 3179 O O . ASP D 2 86 ? 16.190 -11.691 57.659 1.00 86.85 68 ASP D O 1
ATOM 3181 N N . ASP D 2 87 ? 16.168 -9.438 57.896 1.00 71.88 69 ASP D N 1
ATOM 3182 C CA . ASP D 2 87 ? 15.126 -9.400 58.942 1.00 69.97 69 ASP D CA 1
ATOM 3183 C C . ASP D 2 87 ? 15.144 -10.609 59.909 1.00 72.32 69 ASP D C 1
ATOM 3184 O O . ASP D 2 87 ? 15.789 -10.591 60.975 1.00 71.59 69 ASP D O 1
#

Secondary structure (DSSP, 8-state):
-EEEE-HHHHHHHHHH--HHHHHHHHTS-TT-EEEEEHHHHHHHHHHHHTSS-HHHHHHHHHHHHHHSEEE---THHHHHHHHHHHHHHHHT----HHHHHHHHHHHHTTPEEE-S-HHHHHTSTT-EEE-S--/-EEEE-HHHHHHHHH---HHHHHHHHT--TT-EEEEEHHHHHHHHHHHHTSS-HHHHHHHHHHHHHHSEEE---HHHHHHHHHHHHHHHTTTS-S-HHHHHHHHHHHHHTPEEEESS-GGGGGSTT-EEEETT--/--EEEEEEEETTEEEEEE-GGG--SSSEEEEEE-TTS-EEEEEPPHHHHHHHHTTTT--HHHHHHHH-------/-EEEEEEEETTEEEEEE-GGG--SSSEEEEEE-TTS-EEEEEPPHHHHHHHHTTTT--HHHHHHHT----